Protein AF-0000000082405841 (afdb_homodimer)

Secondary structure (DSSP, 8-state):
-EEEEE-TTGGGGGTT-SHHHHHHHHHHHHHT-SEEEE---S-EEHHHHHHHHHHH---S-TT-----HHHHHHHHHTT-SSSEEEEEEEEGGGS-HHHHHHHHHHHHHHTTS-EEEEEE--S-HHHHHHHT--STTHHHHHHHHHHHHHHHHH-SSEEEE-SS-EEEEEE--SPPSSSS--EEE---S-HHHHHHHHHH-SEEEEPGGGGGGHHHHHHHHHHHHHHTTS-GGG-EEEEEEPPPB-TTS-B-HHHHHHHHHHHHHTT-SEEEE-GGGS---GGGHHHHHHHHHHTTT-/-EEEEE-TTGGGGGTT-SHHHHHHHHHHHHHT-SEEEE---S-EEHHHHHHHHHHH---S-TT-----HHHHHHHHHTT-SSSEEEEEEEEGGGS-HHHHHHHHHHHHHHTTS-EEEEEE--S-HHHHHHHT--STTHHHHHHHHHHHHHHHHH-SSEEEE-SS-EEEEEE--SPPSSSS--EEE---S-HHHHHHHHHH-SEEEEPGGGGGGHHHHHHHHHHHHHHTTS-GGG-EEEEEEPPPB-TTS-B-HHHHHHHHHHHHHTT-SEEEE-GGGS---GGGHHHHHHHHHHTTT-

Organism: Rhodococcus erythropolis (NCBI:txid1833)

Structure (mmCIF, N/CA/C/O backbone):
data_AF-0000000082405841-model_v1
#
loop_
_entity.id
_entity.type
_entity.pdbx_description
1 polymer 'TIGR03619 family F420-dependent LLM class oxidoreductase'
#
loop_
_atom_site.group_PDB
_atom_site.id
_atom_site.type_symbol
_atom_site.label_atom_id
_atom_site.label_alt_id
_atom_site.label_comp_id
_atom_site.label_asym_id
_atom_site.label_entity_id
_atom_site.label_seq_id
_atom_site.pdbx_PDB_ins_code
_atom_site.Cartn_x
_atom_site.Cartn_y
_atom_site.Cartn_z
_atom_site.occupancy
_atom_site.B_iso_or_equiv
_atom_site.auth_seq_id
_atom_site.auth_comp_id
_atom_site.auth_asym_id
_atom_site.auth_atom_id
_atom_site.pdbx_PDB_model_num
ATOM 1 N N . MET A 1 1 ? 9.289 29.172 0.896 1 90.62 1 MET A N 1
ATOM 2 C CA . MET A 1 1 ? 8.008 28.609 1.312 1 90.62 1 MET A CA 1
ATOM 3 C C . MET A 1 1 ? 7.602 27.453 0.408 1 90.62 1 MET A C 1
ATOM 5 O O . MET A 1 1 ? 7.754 27.531 -0.813 1 90.62 1 MET A O 1
ATOM 9 N N . GLU A 1 2 ? 7.168 26.297 1.019 1 97.75 2 GLU A N 1
ATOM 10 C CA . GLU A 1 2 ? 6.625 25.172 0.256 1 97.75 2 GLU A CA 1
ATOM 11 C C . GLU A 1 2 ? 5.102 25.203 0.243 1 97.75 2 GLU A C 1
ATOM 13 O O . GLU A 1 2 ? 4.473 25.594 1.229 1 97.75 2 GLU A O 1
ATOM 18 N N . ILE A 1 3 ? 4.547 24.844 -0.851 1 98.62 3 ILE A N 1
ATOM 19 C CA . ILE A 1 3 ? 3.102 24.703 -0.997 1 98.62 3 ILE A CA 1
ATOM 20 C C . ILE A 1 3 ? 2.756 23.25 -1.345 1 98.62 3 ILE A C 1
ATOM 22 O O . ILE A 1 3 ? 3.367 22.656 -2.236 1 98.62 3 ILE A O 1
ATOM 26 N N . GLY A 1 4 ? 1.86 22.703 -0.593 1 98.62 4 GLY A N 1
ATOM 27 C CA . GLY A 1 4 ? 1.39 21.344 -0.847 1 98.62 4 GLY A CA 1
ATOM 28 C C . GLY A 1 4 ? -0.085 21.281 -1.197 1 98.62 4 GLY A C 1
ATOM 29 O O . GLY A 1 4 ? -0.823 22.25 -0.972 1 98.62 4 GLY A O 1
ATOM 30 N N . VAL A 1 5 ? -0.501 20.188 -1.759 1 98.75 5 VAL A N 1
ATOM 31 C CA . VAL A 1 5 ? -1.908 19.922 -2.037 1 98.75 5 VAL A CA 1
ATOM 32 C C . VAL A 1 5 ? -2.316 18.594 -1.399 1 98.75 5 VAL A C 1
ATOM 34 O O . VAL A 1 5 ? -1.549 17.641 -1.412 1 98.75 5 VAL A O 1
ATOM 37 N N . ASN A 1 6 ? -3.396 18.578 -0.75 1 98.56 6 ASN A N 1
ATOM 38 C CA . ASN A 1 6 ? -4.051 17.375 -0.267 1 98.56 6 ASN A CA 1
ATOM 39 C C . ASN A 1 6 ? -5.137 16.906 -1.228 1 98.56 6 ASN A C 1
ATOM 41 O O . ASN A 1 6 ? -6.145 17.578 -1.415 1 98.56 6 ASN A O 1
ATOM 45 N N . VAL A 1 7 ? -5.012 15.719 -1.774 1 98.75 7 VAL A N 1
ATOM 46 C CA . VAL A 1 7 ? -5.887 15.258 -2.848 1 98.75 7 VAL A CA 1
ATOM 47 C C . VAL A 1 7 ? -7.09 14.531 -2.258 1 98.75 7 VAL A C 1
ATOM 49 O O . VAL A 1 7 ? -7.918 13.984 -2.994 1 98.75 7 VAL A O 1
ATOM 52 N N . LEU A 1 8 ? -7.188 14.477 -0.962 1 98 8 LEU A N 1
ATOM 53 C CA . LEU A 1 8 ? -8.32 13.852 -0.287 1 98 8 LEU A CA 1
ATOM 54 C C . LEU A 1 8 ? -9.641 14.453 -0.763 1 98 8 LEU A C 1
ATOM 56 O O . LEU A 1 8 ? -9.852 15.664 -0.646 1 98 8 LEU A O 1
ATOM 60 N N . GLY A 1 9 ? -10.516 13.602 -1.301 1 97.5 9 GLY A N 1
ATOM 61 C CA . GLY A 1 9 ? -11.852 14.008 -1.704 1 97.5 9 GLY A CA 1
ATOM 62 C C . GLY A 1 9 ? -11.906 14.562 -3.117 1 97.5 9 GLY A C 1
ATOM 63 O O . GLY A 1 9 ? -12.984 14.906 -3.613 1 97.5 9 GLY A O 1
ATOM 64 N N . LEU A 1 10 ? -10.805 14.617 -3.824 1 98.5 10 LEU A N 1
ATOM 65 C CA . LEU A 1 10 ? -10.734 15.273 -5.125 1 98.5 10 LEU A CA 1
ATOM 66 C C . LEU A 1 10 ? -11.531 14.5 -6.168 1 98.5 10 LEU A C 1
ATOM 68 O O . LEU A 1 10 ? -11.961 15.062 -7.176 1 98.5 10 LEU A O 1
ATOM 72 N N . GLU A 1 11 ? -11.758 13.133 -5.945 1 97.94 11 GLU A N 1
ATOM 73 C CA . GLU A 1 11 ? -12.492 12.297 -6.891 1 97.94 11 GLU A CA 1
ATOM 74 C C . GLU A 1 11 ? -13.922 12.805 -7.074 1 97.94 11 GLU A C 1
ATOM 76 O O . GLU A 1 11 ? -14.562 12.516 -8.086 1 97.94 11 GLU A O 1
ATOM 81 N N . ALA A 1 12 ? -14.414 13.555 -6.113 1 97.19 12 ALA A N 1
ATOM 82 C CA . ALA A 1 12 ? -15.758 14.109 -6.203 1 97.19 12 ALA A CA 1
ATOM 83 C C . ALA A 1 12 ? -15.898 15.023 -7.418 1 97.19 12 ALA A C 1
ATOM 85 O O . ALA A 1 12 ? -16.984 15.156 -7.977 1 97.19 12 ALA A O 1
ATOM 86 N N . LEU A 1 13 ? -14.789 15.648 -7.84 1 97.88 13 LEU A N 1
ATOM 87 C CA . LEU A 1 13 ? -14.805 16.531 -9 1 97.88 13 LEU A CA 1
ATOM 88 C C . LEU A 1 13 ? -14.797 15.727 -10.297 1 97.88 13 LEU A C 1
ATOM 90 O O . LEU A 1 13 ? -14.953 16.297 -11.383 1 97.88 13 LEU A O 1
ATOM 94 N N . PHE A 1 14 ? -14.586 14.414 -10.203 1 97.75 14 PHE A N 1
ATOM 95 C CA . PHE A 1 14 ? -14.484 13.531 -11.359 1 97.75 14 PHE A CA 1
ATOM 96 C C . PHE A 1 14 ? -15.531 12.43 -11.289 1 97.75 14 PHE A C 1
ATOM 98 O O . PHE A 1 14 ? -15.234 11.266 -11.57 1 97.75 14 PHE A O 1
ATOM 105 N N . ASP A 1 15 ? -16.781 12.727 -10.844 1 96.19 15 ASP A N 1
ATOM 106 C CA . ASP A 1 15 ? -17.906 11.805 -10.758 1 96.19 15 ASP A CA 1
ATOM 107 C C . ASP A 1 15 ? -17.562 10.602 -9.883 1 96.19 15 ASP A C 1
ATOM 109 O O . ASP A 1 15 ? -17.953 9.477 -10.188 1 96.19 15 ASP A O 1
ATOM 113 N N . GLY A 1 16 ? -16.672 10.82 -8.953 1 96.75 16 GLY A N 1
ATOM 114 C CA . GLY A 1 16 ? -16.344 9.797 -7.977 1 96.75 16 GLY A CA 1
ATOM 115 C C . GLY A 1 16 ? -15.234 8.867 -8.43 1 96.75 16 GLY A C 1
ATOM 116 O O . GLY A 1 16 ? -14.867 7.93 -7.715 1 96.75 16 GLY A O 1
ATOM 117 N N . LYS A 1 17 ? -14.648 9.086 -9.578 1 96.56 17 LYS A N 1
ATOM 118 C CA . LYS A 1 17 ? -13.586 8.242 -10.094 1 96.56 17 LYS A CA 1
ATOM 119 C C . LYS A 1 17 ? -12.219 8.695 -9.586 1 96.56 17 LYS A C 1
ATOM 121 O O . LYS A 1 17 ? -11.883 9.883 -9.672 1 96.56 17 LYS A O 1
ATOM 126 N N . VAL A 1 18 ? -11.398 7.742 -9.102 1 98.06 18 VAL A N 1
ATOM 127 C CA . VAL A 1 18 ? -10.133 8.109 -8.477 1 98.06 18 VAL A CA 1
ATOM 128 C C . VAL A 1 18 ? -9.039 8.219 -9.539 1 98.06 18 VAL A C 1
ATOM 130 O O . VAL A 1 18 ? -8.078 8.969 -9.367 1 98.06 18 VAL A O 1
ATOM 133 N N . ARG A 1 19 ? -9.164 7.512 -10.633 1 95.94 19 ARG A N 1
ATOM 134 C CA . ARG A 1 19 ? -8.094 7.422 -11.617 1 95.94 19 ARG A CA 1
ATOM 135 C C . ARG A 1 19 ? -7.75 8.797 -12.18 1 95.94 19 ARG A C 1
ATOM 137 O O . ARG A 1 19 ? -6.574 9.148 -12.289 1 95.94 19 ARG A O 1
ATOM 144 N N . PRO A 1 20 ? -8.773 9.734 -12.445 1 97.69 20 PRO A N 1
ATOM 145 C CA . PRO A 1 20 ? -8.453 11.07 -12.953 1 97.69 20 PRO A CA 1
ATOM 146 C C . PRO A 1 20 ? -7.676 11.914 -11.945 1 97.69 20 PRO A C 1
ATOM 148 O O . PRO A 1 20 ? -7.074 12.93 -12.32 1 97.69 20 PRO A O 1
ATOM 151 N N . VAL A 1 21 ? -7.699 11.57 -10.695 1 98.81 21 VAL A N 1
ATOM 152 C CA . VAL A 1 21 ? -6.938 12.281 -9.68 1 98.81 21 VAL A CA 1
ATOM 153 C C . VAL A 1 21 ? -5.445 12.172 -9.984 1 98.81 21 VAL A C 1
ATOM 155 O O . VAL A 1 21 ? -4.668 13.07 -9.641 1 98.81 21 VAL A O 1
ATOM 158 N N . LEU A 1 22 ? -5.043 11.078 -10.656 1 98.88 22 LEU A N 1
ATOM 159 C CA . LEU A 1 22 ? -3.645 10.914 -11.031 1 98.88 22 LEU A CA 1
ATOM 160 C C . LEU A 1 22 ? -3.23 11.961 -12.062 1 98.88 22 LEU A C 1
ATOM 162 O O . LEU A 1 22 ? -2.096 12.445 -12.039 1 98.88 22 LEU A O 1
ATOM 166 N N . ASP A 1 23 ? -4.125 12.305 -12.969 1 98.56 23 ASP A N 1
ATOM 167 C CA . ASP A 1 23 ? -3.848 13.375 -13.93 1 98.56 23 ASP A CA 1
ATOM 168 C C . ASP A 1 23 ? -3.66 14.711 -13.219 1 98.56 23 ASP A C 1
ATOM 170 O O . ASP A 1 23 ? -2.762 15.484 -13.57 1 98.56 23 ASP A O 1
ATOM 174 N N . PHE A 1 24 ? -4.531 14.945 -12.266 1 98.81 24 PHE A N 1
ATOM 175 C CA . PHE A 1 24 ? -4.375 16.141 -11.445 1 98.81 24 PHE A CA 1
ATOM 176 C C . PHE A 1 24 ? -3.014 16.156 -10.766 1 98.81 24 PHE A C 1
ATOM 178 O O . PHE A 1 24 ? -2.338 17.188 -10.734 1 98.81 24 PHE A O 1
ATOM 185 N N . ALA A 1 25 ? -2.613 15.023 -10.156 1 98.94 25 ALA A N 1
ATOM 186 C CA . ALA A 1 25 ? -1.343 14.922 -9.445 1 98.94 25 ALA A CA 1
ATOM 187 C C . ALA A 1 25 ? -0.168 15.211 -10.383 1 98.94 25 ALA A C 1
ATOM 189 O O . ALA A 1 25 ? 0.778 15.906 -10 1 98.94 25 ALA A O 1
ATOM 190 N N . ALA A 1 26 ? -0.227 14.656 -11.562 1 98.88 26 ALA A N 1
ATOM 191 C CA . ALA A 1 26 ? 0.804 14.938 -12.562 1 98.88 26 ALA A CA 1
ATOM 192 C C . ALA A 1 26 ? 0.874 16.438 -12.875 1 98.88 26 ALA A C 1
ATOM 194 O O . ALA A 1 26 ? 1.964 17 -12.984 1 98.88 26 ALA A O 1
ATOM 195 N N . GLY A 1 27 ? -0.303 17.016 -13.055 1 98.75 27 GLY A N 1
ATOM 196 C CA . GLY A 1 27 ? -0.367 18.453 -13.273 1 98.75 27 GLY A CA 1
ATOM 197 C C . GLY A 1 27 ? 0.207 19.25 -12.133 1 98.75 27 GLY A C 1
ATOM 198 O O . GLY A 1 27 ? 0.936 20.234 -12.352 1 98.75 27 GLY A O 1
ATOM 199 N N . ALA A 1 28 ? -0.157 18.906 -10.922 1 98.94 28 ALA A N 1
ATOM 200 C CA . ALA A 1 28 ? 0.358 19.578 -9.734 1 98.94 28 ALA A CA 1
ATOM 201 C C . ALA A 1 28 ? 1.881 19.5 -9.68 1 98.94 28 ALA A C 1
ATOM 203 O O . ALA A 1 28 ? 2.545 20.5 -9.375 1 98.94 28 ALA A O 1
ATOM 204 N N . ASP A 1 29 ? 2.383 18.328 -9.969 1 98.88 29 ASP A N 1
ATOM 205 C CA . ASP A 1 29 ? 3.826 18.109 -10.016 1 98.88 29 ASP A CA 1
ATOM 206 C C . ASP A 1 29 ? 4.492 19.047 -11.023 1 98.88 29 ASP A C 1
ATOM 208 O O . ASP A 1 29 ? 5.465 19.719 -10.703 1 98.88 29 ASP A O 1
ATOM 212 N N . SER A 1 30 ? 3.949 19.109 -12.211 1 98.44 30 SER A N 1
ATOM 213 C CA . SER A 1 30 ? 4.488 19.938 -13.289 1 98.44 30 SER A CA 1
ATOM 214 C C . SER A 1 30 ? 4.387 21.422 -12.953 1 98.44 30 SER A C 1
ATOM 216 O O . SER A 1 30 ? 5.242 22.203 -13.352 1 98.44 30 SER A O 1
ATOM 218 N N . ALA A 1 31 ? 3.344 21.797 -12.195 1 98.25 31 ALA A N 1
ATOM 219 C CA . ALA A 1 31 ? 3.09 23.203 -11.852 1 98.25 31 ALA A CA 1
ATOM 220 C C . ALA A 1 31 ? 4.039 23.672 -10.758 1 98.25 31 ALA A C 1
ATOM 222 O O . ALA A 1 31 ? 4.145 24.875 -10.5 1 98.25 31 ALA A O 1
ATOM 223 N N . GLY A 1 32 ? 4.664 22.75 -10.07 1 98.31 32 GLY A N 1
ATOM 224 C CA . GLY A 1 32 ? 5.652 23.141 -9.086 1 98.31 32 GLY A CA 1
ATOM 225 C C . GLY A 1 32 ? 5.168 22.969 -7.656 1 98.31 32 GLY A C 1
ATOM 226 O O . GLY A 1 32 ? 5.742 23.547 -6.727 1 98.31 32 GLY A O 1
ATOM 227 N N . ILE A 1 33 ? 4.121 22.25 -7.48 1 98.81 33 ILE A N 1
ATOM 228 C CA . ILE A 1 33 ? 3.686 21.906 -6.133 1 98.81 33 ILE A CA 1
ATOM 229 C C . ILE A 1 33 ? 4.781 21.109 -5.434 1 98.81 33 ILE A C 1
ATOM 231 O O . ILE A 1 33 ? 5.414 20.234 -6.039 1 98.81 33 ILE A O 1
ATOM 235 N N . ASP A 1 34 ? 4.973 21.359 -4.148 1 98.81 34 ASP A N 1
ATOM 236 C CA . ASP A 1 34 ? 6.117 20.812 -3.434 1 98.81 34 ASP A CA 1
ATOM 237 C C . ASP A 1 34 ? 5.758 19.5 -2.744 1 98.81 34 ASP A C 1
ATOM 239 O O . ASP A 1 34 ? 6.625 18.656 -2.52 1 98.81 34 ASP A O 1
ATOM 243 N N . LEU A 1 35 ? 4.492 19.328 -2.381 1 98.88 35 LEU A N 1
ATOM 244 C CA . LEU A 1 35 ? 4.023 18.172 -1.614 1 98.88 35 LEU A CA 1
ATOM 245 C C . LEU A 1 35 ? 2.623 17.766 -2.055 1 98.88 35 LEU A C 1
ATOM 247 O O . LEU A 1 35 ? 1.732 18.609 -2.176 1 98.88 35 LEU A O 1
ATOM 251 N N . ILE A 1 36 ? 2.438 16.531 -2.371 1 98.94 36 ILE A N 1
ATOM 252 C CA . ILE A 1 36 ? 1.127 15.93 -2.596 1 98.94 36 ILE A CA 1
ATOM 253 C C . ILE A 1 36 ? 0.815 14.938 -1.477 1 98.94 36 ILE A C 1
ATOM 255 O O . ILE A 1 36 ? 1.605 14.031 -1.206 1 98.94 36 ILE A O 1
ATOM 259 N N . CYS A 1 37 ? -0.257 15.172 -0.806 1 98.81 37 CYS A N 1
ATOM 260 C CA . CYS A 1 37 ? -0.561 14.32 0.336 1 98.81 37 CYS A CA 1
ATOM 261 C C . CYS A 1 37 ? -2.029 13.906 0.333 1 98.81 37 CYS A C 1
ATOM 263 O O . CYS A 1 37 ? -2.783 14.289 -0.562 1 98.81 37 CYS A O 1
ATOM 265 N N . THR A 1 38 ? -2.391 13 1.169 1 98.69 38 THR A N 1
ATOM 266 C CA . THR A 1 38 ? 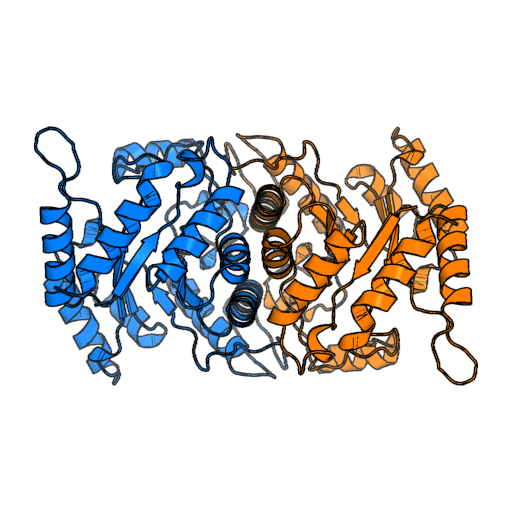-3.754 12.539 1.417 1 98.69 38 THR A CA 1
ATOM 267 C C . THR A 1 38 ? -3.938 12.164 2.885 1 98.69 38 THR A C 1
ATOM 269 O O . THR A 1 38 ? -3.105 12.508 3.729 1 98.69 38 THR A O 1
ATOM 272 N N . GLY A 1 39 ? -5.137 11.648 3.268 1 97.88 39 GLY A N 1
ATOM 273 C CA . GLY A 1 39 ? -5.453 11.25 4.629 1 97.88 39 GLY A CA 1
ATOM 274 C C . GLY A 1 39 ? -5.754 9.766 4.762 1 97.88 39 GLY A C 1
ATOM 275 O O . GLY A 1 39 ? -5.668 9.023 3.781 1 97.88 39 GLY A O 1
ATOM 276 N N . ASP A 1 40 ? -6.113 9.406 6.043 1 98.44 40 ASP A N 1
ATOM 277 C CA . ASP A 1 40 ? -6.223 7.969 6.293 1 98.44 40 ASP A CA 1
ATOM 278 C C . ASP A 1 40 ? -7.418 7.656 7.191 1 98.44 40 ASP A C 1
ATOM 280 O O . ASP A 1 40 ? -7.648 8.344 8.188 1 98.44 40 ASP A O 1
ATOM 284 N N . HIS A 1 41 ? -8.164 6.73 6.816 1 98.62 41 HIS A N 1
ATOM 285 C CA . HIS A 1 41 ? -9.086 5.945 7.629 1 98.62 41 HIS A CA 1
ATOM 286 C C . HIS A 1 41 ? -9.336 4.574 7.008 1 98.62 41 HIS A C 1
ATOM 288 O O . HIS A 1 41 ? -9.477 4.457 5.789 1 98.62 41 HIS A O 1
ATOM 294 N N . LEU A 1 42 ? -9.414 3.566 7.875 1 98.62 42 LEU A N 1
ATOM 295 C CA . LEU A 1 42 ? -9.773 2.234 7.402 1 98.62 42 LEU A CA 1
ATOM 296 C C . LEU A 1 42 ? -11.289 2.113 7.223 1 98.62 42 LEU A C 1
ATOM 298 O O . LEU A 1 42 ? -11.758 1.322 6.402 1 98.62 42 LEU A O 1
ATOM 302 N N . GLY A 1 43 ? -11.977 2.814 7.977 1 98.56 43 GLY A N 1
ATOM 303 C CA . GLY A 1 43 ? -13.43 2.834 7.977 1 98.56 43 GLY A CA 1
ATOM 304 C C . GLY A 1 43 ? -14.023 3.52 9.195 1 98.56 43 GLY A C 1
ATOM 305 O O . GLY A 1 43 ? -13.289 3.99 10.062 1 98.56 43 GLY A O 1
ATOM 306 N N . PHE A 1 44 ? -15.383 3.568 9.195 1 98.69 44 PHE A N 1
ATOM 307 C CA . PHE A 1 44 ? -16.078 4.277 10.266 1 98.69 44 PHE A CA 1
ATOM 308 C C . PHE A 1 44 ? -17.203 3.424 10.844 1 98.69 44 PHE A C 1
ATOM 310 O O . PHE A 1 44 ? -18 2.857 10.094 1 98.69 44 PHE A O 1
ATOM 317 N N . ASN A 1 45 ? -17.156 3.303 12.133 1 98.69 45 ASN A N 1
ATOM 318 C CA . ASN A 1 45 ? -18.391 2.928 12.812 1 98.69 45 ASN A CA 1
ATOM 319 C C . ASN A 1 45 ? -19.422 4.043 12.742 1 98.69 45 ASN A C 1
ATOM 321 O O . ASN A 1 45 ? -19.125 5.195 13.062 1 98.69 45 ASN A O 1
ATOM 325 N N . ALA A 1 46 ? -20.609 3.73 12.406 1 98.62 46 ALA A N 1
ATOM 326 C CA . ALA A 1 46 ? -21.625 4.758 12.141 1 98.62 46 ALA A CA 1
ATOM 327 C C . ALA A 1 46 ? -21.891 5.594 13.391 1 98.62 46 ALA A C 1
ATOM 329 O O . ALA A 1 46 ? -22.047 6.816 13.305 1 98.62 46 ALA A O 1
ATOM 330 N N . ASP A 1 47 ? -22.016 4.949 14.516 1 98.38 47 ASP A N 1
ATOM 331 C CA . ASP A 1 47 ? -22.297 5.668 15.75 1 98.38 47 ASP A CA 1
ATOM 332 C C . ASP A 1 47 ? -21.141 6.574 16.141 1 98.38 47 ASP A C 1
ATOM 334 O O . ASP A 1 47 ? -21.344 7.719 16.547 1 98.38 47 ASP A O 1
ATOM 338 N N . ALA A 1 48 ? -19.969 6.039 16.031 1 97.94 48 ALA A N 1
ATOM 339 C CA . ALA A 1 48 ? -18.781 6.836 16.328 1 97.94 48 ALA A CA 1
ATOM 340 C C . ALA A 1 48 ? -18.688 8.039 15.398 1 97.94 48 ALA A C 1
ATOM 342 O O . ALA A 1 48 ? -18.328 9.141 15.828 1 97.94 48 ALA A O 1
ATOM 343 N N . HIS A 1 49 ? -18.938 7.82 14.148 1 98.38 49 HIS A N 1
ATOM 344 C CA . HIS A 1 49 ? -18.938 8.898 13.172 1 98.38 49 HIS A CA 1
ATOM 345 C C . HIS A 1 49 ? -19.938 9.984 13.539 1 98.38 49 HIS A C 1
ATOM 347 O O . HIS A 1 49 ? -19.594 11.172 13.539 1 98.38 49 HIS A O 1
ATOM 353 N N . ALA A 1 50 ? -21.125 9.594 13.875 1 98.25 50 ALA A N 1
ATOM 354 C CA . ALA A 1 50 ? -22.172 10.539 14.25 1 98.25 50 ALA A CA 1
ATOM 355 C C . ALA A 1 50 ? -21.75 11.375 15.453 1 98.25 50 ALA A C 1
ATOM 357 O O . ALA A 1 50 ? -21.969 12.594 15.477 1 98.25 50 ALA A O 1
ATOM 358 N N . GLN A 1 51 ? -21.203 10.742 16.391 1 97.81 51 GLN A N 1
ATOM 359 C CA . GLN A 1 51 ? -20.719 11.438 17.578 1 97.81 51 GLN A CA 1
ATOM 360 C C . GLN A 1 51 ? -19.609 12.43 17.219 1 97.81 51 GLN A C 1
ATOM 362 O O . GLN A 1 51 ? -19.594 13.547 17.734 1 97.81 51 GLN A O 1
ATOM 367 N N . ARG A 1 52 ? -18.672 12.016 16.359 1 96.56 52 ARG A N 1
ATOM 368 C CA . ARG A 1 52 ? -17.562 12.867 15.945 1 96.56 52 ARG A CA 1
ATOM 369 C C . ARG A 1 52 ? -18.078 14.102 15.211 1 96.56 52 ARG A C 1
ATOM 371 O O . ARG A 1 52 ? -17.5 15.188 15.352 1 96.56 52 ARG A O 1
ATOM 378 N N . VAL A 1 53 ? -19.062 13.945 14.375 1 96.44 53 VAL A N 1
ATOM 379 C CA . VAL A 1 53 ? -19.672 15.055 13.648 1 96.44 53 VAL A CA 1
ATOM 380 C C . VAL A 1 53 ? -20.234 16.062 14.641 1 96.44 53 VAL A C 1
ATOM 382 O O . VAL A 1 53 ? -19.969 17.266 14.539 1 96.44 53 VAL A O 1
ATOM 385 N N . VAL A 1 54 ? -20.906 15.602 15.602 1 96.44 54 VAL A N 1
ATOM 386 C CA . VAL A 1 54 ? -21.594 16.469 16.562 1 96.44 54 VAL A CA 1
ATOM 387 C C . VAL A 1 54 ? -20.578 17.141 17.469 1 96.44 54 VAL A C 1
ATOM 389 O O . VAL A 1 54 ? -20.656 18.359 17.703 1 96.44 54 VAL A O 1
ATOM 392 N N . GLU A 1 55 ? -19.609 16.406 17.938 1 94.5 55 GLU A N 1
ATOM 393 C CA . GLU A 1 55 ? -18.719 16.891 18.984 1 94.5 55 GLU A CA 1
ATOM 394 C C . GLU A 1 55 ? -17.547 17.688 18.406 1 94.5 55 GLU A C 1
ATOM 396 O O . GLU A 1 55 ? -17.031 18.594 19.047 1 94.5 55 GLU A O 1
ATOM 401 N N . HIS A 1 56 ? -17.125 17.375 17.172 1 91.62 56 HIS A N 1
ATOM 402 C CA . HIS A 1 56 ? -15.883 17.938 16.688 1 91.62 56 HIS A CA 1
ATOM 403 C C . HIS A 1 56 ? -16.062 18.547 15.297 1 91.62 56 HIS A C 1
ATOM 405 O O . HIS A 1 56 ? -15.086 18.906 14.633 1 91.62 56 HIS A O 1
ATOM 411 N N . ASN A 1 57 ? -17.281 18.609 14.812 1 92 57 ASN A N 1
ATOM 412 C CA . ASN A 1 57 ? -17.578 19.156 13.5 1 92 57 ASN A CA 1
ATOM 413 C C . ASN A 1 57 ? -16.797 18.453 12.398 1 92 57 ASN A C 1
ATOM 415 O O . ASN A 1 57 ? -16.172 19.109 11.555 1 92 57 ASN A O 1
ATOM 419 N N . PHE A 1 58 ? -16.797 17.125 12.594 1 93.94 58 PHE A N 1
ATOM 420 C CA . PHE A 1 58 ? -16.125 16.328 11.578 1 93.94 58 PHE A CA 1
ATOM 421 C C . PHE A 1 58 ? -16.75 16.562 10.203 1 93.94 58 PHE A C 1
ATOM 423 O O . PHE A 1 58 ? -17.969 16.453 10.039 1 93.94 58 PHE A O 1
ATOM 430 N N . LEU A 1 59 ? -15.961 16.828 9.141 1 90.12 59 LEU A N 1
ATOM 431 C CA . LEU A 1 59 ? -16.422 17.453 7.898 1 90.12 59 LEU A CA 1
ATOM 432 C C . LEU A 1 59 ? -16.797 16.391 6.863 1 90.12 59 LEU A C 1
ATOM 434 O O . LEU A 1 59 ? -17.5 16.672 5.902 1 90.12 59 LEU A O 1
ATOM 438 N N . PHE A 1 60 ? -16.391 15.133 7.023 1 95.62 60 PHE A N 1
ATOM 439 C CA . PHE A 1 60 ? -16.562 14.133 5.977 1 95.62 60 PHE A CA 1
ATOM 440 C C . PHE A 1 60 ? -17.797 13.281 6.242 1 95.62 60 PHE A C 1
ATOM 442 O O . PHE A 1 60 ? -18 12.797 7.359 1 95.62 60 PHE A O 1
ATOM 449 N N . PRO A 1 61 ? -18.641 13.164 5.238 1 97.38 61 PRO A N 1
ATOM 450 C CA . PRO A 1 61 ? -19.812 12.289 5.41 1 97.38 61 PRO A CA 1
ATOM 451 C C . PRO A 1 61 ? -19.422 10.828 5.582 1 97.38 61 PRO A C 1
ATOM 453 O O . PRO A 1 61 ? -18.297 10.438 5.246 1 97.38 61 PRO A O 1
ATOM 456 N N . LEU A 1 62 ? -20.344 10.055 6.09 1 98.12 62 LEU A N 1
ATOM 457 C CA . LEU A 1 62 ? -20.109 8.656 6.422 1 98.12 62 LEU A CA 1
ATOM 458 C C . LEU A 1 62 ? -19.719 7.859 5.184 1 98.12 62 LEU A C 1
ATOM 460 O O . LEU A 1 62 ? -18.922 6.922 5.266 1 98.12 62 LEU A O 1
ATOM 464 N N . ASP A 1 63 ? -20.25 8.25 4.008 1 97.25 63 ASP A N 1
ATOM 465 C CA . ASP A 1 63 ? -20.031 7.473 2.793 1 97.25 63 ASP A CA 1
ATOM 466 C C . ASP A 1 63 ? -18.859 8.016 1.99 1 97.25 63 ASP A C 1
ATOM 468 O O . ASP A 1 63 ? -18.641 7.629 0.837 1 97.25 63 ASP A O 1
ATOM 472 N N . HIS A 1 64 ? -18.062 8.953 2.557 1 97.69 64 HIS A N 1
ATOM 473 C CA . HIS A 1 64 ? -16.859 9.453 1.905 1 97.69 64 HIS A CA 1
ATOM 474 C C . HIS A 1 64 ? -15.867 8.328 1.653 1 97.69 64 HIS A C 1
ATOM 476 O O . HIS A 1 64 ? -15.555 7.551 2.561 1 97.69 64 HIS A O 1
ATOM 482 N N . PRO A 1 65 ? -15.367 8.18 0.415 1 98.12 65 PRO A N 1
ATOM 483 C CA . PRO A 1 65 ? -14.336 7.172 0.164 1 98.12 65 PRO A CA 1
ATOM 484 C C . PRO A 1 65 ? -12.984 7.551 0.775 1 98.12 65 PRO A C 1
ATOM 486 O O . PRO A 1 65 ? -12.547 8.695 0.657 1 98.12 65 PRO A O 1
ATOM 489 N N . TRP A 1 66 ? -12.359 6.676 1.468 1 98.56 66 TRP A N 1
ATOM 490 C CA . TRP A 1 66 ? -11.016 6.797 2.016 1 98.56 66 TRP A CA 1
ATOM 491 C C . TRP A 1 66 ? -10.086 5.75 1.416 1 98.56 66 TRP A C 1
ATOM 493 O O . TRP A 1 66 ? -10.078 4.594 1.848 1 98.56 66 TRP A O 1
ATOM 503 N N . TYR A 1 67 ? -9.289 6.129 0.524 1 98.81 67 TYR A N 1
ATOM 504 C CA . TYR A 1 67 ? -8.344 5.207 -0.086 1 98.81 67 TYR A CA 1
ATOM 505 C C . TYR A 1 67 ? -7.145 4.977 0.826 1 98.81 67 TYR A C 1
ATOM 507 O O . TYR A 1 67 ? -6.684 5.898 1.504 1 98.81 67 TYR A O 1
ATOM 515 N N . GLU A 1 68 ? -6.699 3.688 0.884 1 98.94 68 GLU A N 1
ATOM 516 C CA . GLU A 1 68 ? -5.469 3.465 1.635 1 98.94 68 GLU A CA 1
ATOM 517 C C . GLU A 1 68 ? -4.332 4.336 1.104 1 98.94 68 GLU A C 1
ATOM 519 O O . GLU A 1 68 ? -4.012 4.289 -0.085 1 98.94 68 GLU A O 1
ATOM 524 N N . PRO A 1 69 ? -3.73 5.121 1.918 1 98.88 69 PRO A N 1
ATOM 525 C CA . PRO A 1 69 ? -2.922 6.246 1.442 1 98.88 69 PRO A CA 1
ATOM 526 C C . PRO A 1 69 ? -1.618 5.801 0.786 1 98.88 69 PRO A C 1
ATOM 528 O O . PRO A 1 69 ? -1.175 6.41 -0.192 1 98.88 69 PRO A O 1
ATOM 531 N N . ILE A 1 70 ? -0.961 4.773 1.299 1 98.94 70 ILE A N 1
ATOM 532 C CA . ILE A 1 70 ? 0.342 4.406 0.755 1 98.94 70 ILE A CA 1
ATOM 533 C C . ILE A 1 70 ? 0.167 3.793 -0.633 1 98.94 70 ILE A C 1
ATOM 535 O O . ILE A 1 70 ? 0.942 4.082 -1.548 1 98.94 70 ILE A O 1
ATOM 539 N N . SER A 1 71 ? -0.878 2.969 -0.799 1 98.88 71 SER A N 1
ATOM 540 C CA . SER A 1 71 ? -1.203 2.463 -2.129 1 98.88 71 SER A CA 1
ATOM 541 C C . SER A 1 71 ? -1.538 3.602 -3.088 1 98.88 71 SER A C 1
ATOM 543 O O . SER A 1 71 ? -1.027 3.646 -4.207 1 98.88 71 SER A O 1
ATOM 545 N N . PHE A 1 72 ? -2.352 4.527 -2.607 1 98.94 72 PHE A N 1
ATOM 546 C CA . PHE A 1 72 ? -2.771 5.668 -3.416 1 98.94 72 PHE A CA 1
ATOM 547 C C . PHE A 1 72 ? -1.571 6.52 -3.809 1 98.94 72 PHE A C 1
ATOM 549 O O . PHE A 1 72 ? -1.392 6.844 -4.984 1 98.94 72 PHE A O 1
ATOM 556 N N . LEU A 1 73 ? -0.71 6.812 -2.889 1 99 73 LEU A N 1
ATOM 557 C CA . LEU A 1 73 ? 0.478 7.621 -3.143 1 99 73 LEU A CA 1
ATOM 558 C C . LEU A 1 73 ? 1.465 6.875 -4.031 1 99 73 LEU A C 1
ATOM 560 O O . LEU A 1 73 ? 2.195 7.488 -4.812 1 99 73 LEU A O 1
ATOM 564 N N . SER A 1 74 ? 1.479 5.516 -3.941 1 98.94 74 SER A N 1
ATOM 565 C CA . SER A 1 74 ? 2.326 4.738 -4.84 1 98.94 74 SER A CA 1
ATOM 566 C C . SER A 1 74 ? 1.892 4.906 -6.293 1 98.94 74 SER A C 1
ATOM 568 O O . SER A 1 74 ? 2.73 4.996 -7.191 1 98.94 74 SER A O 1
ATOM 570 N N . SER A 1 75 ? 0.596 4.965 -6.551 1 98.94 75 SER A N 1
ATOM 571 C CA . SER A 1 75 ? 0.097 5.246 -7.895 1 98.94 75 SER A CA 1
ATOM 572 C C . SER A 1 75 ? 0.49 6.652 -8.344 1 98.94 75 SER A C 1
ATOM 574 O O . SER A 1 75 ? 0.866 6.855 -9.5 1 98.94 75 SER A O 1
ATOM 576 N N . ILE A 1 76 ? 0.433 7.617 -7.426 1 98.94 76 ILE A N 1
ATOM 577 C CA . ILE A 1 76 ? 0.801 8.992 -7.723 1 98.94 76 ILE A CA 1
ATOM 578 C C . ILE A 1 76 ? 2.297 9.078 -8.016 1 98.94 76 ILE A C 1
ATOM 580 O O . ILE A 1 76 ? 2.727 9.852 -8.883 1 98.94 76 ILE A O 1
ATOM 584 N N . ALA A 1 77 ? 3.107 8.266 -7.309 1 98.94 77 ALA A N 1
ATOM 585 C CA . ALA A 1 77 ? 4.551 8.219 -7.539 1 98.94 77 ALA A CA 1
ATOM 586 C C . ALA A 1 77 ? 4.859 7.883 -9 1 98.94 77 ALA A C 1
ATOM 588 O O . ALA A 1 77 ? 5.824 8.398 -9.57 1 98.94 77 ALA A O 1
ATOM 589 N N . ALA A 1 78 ? 4.027 7.074 -9.633 1 98.94 78 ALA A N 1
ATOM 590 C CA . ALA A 1 78 ? 4.258 6.605 -10.992 1 98.94 78 ALA A CA 1
ATOM 591 C C . ALA A 1 78 ? 4.117 7.746 -12 1 98.94 78 ALA A C 1
ATOM 593 O O . ALA A 1 78 ? 4.672 7.688 -13.094 1 98.94 78 ALA A O 1
ATOM 594 N N . VAL A 1 79 ? 3.365 8.852 -11.594 1 98.81 79 VAL A N 1
ATOM 595 C CA . VAL A 1 79 ? 3.041 9.875 -12.578 1 98.81 79 VAL A CA 1
ATOM 596 C C . VAL A 1 79 ? 3.635 11.211 -12.148 1 98.81 79 VAL A C 1
ATOM 598 O O . VAL A 1 79 ? 3.281 12.258 -12.695 1 98.81 79 VAL A O 1
ATOM 601 N N . THR A 1 80 ? 4.469 11.234 -11.133 1 98.88 80 THR A N 1
ATOM 602 C CA . THR A 1 80 ? 5.121 12.453 -10.656 1 98.88 80 THR A CA 1
ATOM 603 C C . THR A 1 80 ? 6.633 12.258 -10.594 1 98.88 80 THR A C 1
ATOM 605 O O . THR A 1 80 ? 7.121 11.125 -10.547 1 98.88 80 THR A O 1
ATOM 608 N N . GLU A 1 81 ? 7.395 13.383 -10.492 1 98.56 81 GLU A N 1
ATOM 609 C CA . GLU A 1 81 ? 8.852 13.289 -10.523 1 98.56 81 GLU A CA 1
ATOM 610 C C . GLU A 1 81 ? 9.492 14.203 -9.484 1 98.56 81 GLU A C 1
ATOM 612 O O . GLU A 1 81 ? 10.664 14.047 -9.148 1 98.56 81 GLU A O 1
ATOM 617 N N . ARG A 1 82 ? 8.727 15.164 -8.945 1 98.69 82 ARG A N 1
ATOM 618 C CA . ARG A 1 82 ? 9.383 16.203 -8.172 1 98.69 82 ARG A CA 1
ATOM 619 C C . ARG A 1 82 ? 8.758 16.344 -6.793 1 98.69 82 ARG A C 1
ATOM 621 O O . ARG A 1 82 ? 9.461 16.359 -5.781 1 98.69 82 ARG A O 1
ATOM 628 N N . ALA A 1 83 ? 7.426 16.438 -6.766 1 98.94 83 ALA A N 1
ATOM 629 C CA . ALA A 1 83 ? 6.73 16.703 -5.508 1 98.94 83 ALA A CA 1
ATOM 630 C C . ALA A 1 83 ? 7 15.594 -4.496 1 98.94 83 ALA A C 1
ATOM 632 O O . ALA A 1 83 ? 7.039 14.414 -4.852 1 98.94 83 ALA A O 1
ATOM 633 N N . ARG A 1 84 ? 7.223 15.93 -3.297 1 98.88 84 ARG A N 1
ATOM 634 C CA . ARG A 1 84 ? 7.211 14.93 -2.23 1 98.88 84 ARG A CA 1
ATOM 635 C C . ARG A 1 84 ? 5.824 14.32 -2.07 1 98.88 84 ARG A C 1
ATOM 637 O O . ARG A 1 84 ? 4.824 14.93 -2.457 1 98.88 84 ARG A O 1
ATOM 644 N N . LEU A 1 85 ? 5.809 13.148 -1.582 1 98.94 85 LEU A N 1
ATOM 645 C CA . LEU A 1 85 ? 4.578 12.398 -1.371 1 98.94 85 LEU A CA 1
ATOM 646 C C . LEU A 1 85 ? 4.406 12.031 0.099 1 98.94 85 LEU A C 1
ATOM 648 O O . LEU A 1 85 ? 5.316 11.461 0.708 1 98.94 85 LEU A O 1
ATOM 652 N N . GLY A 1 86 ? 3.27 12.352 0.686 1 98.44 86 GLY A N 1
ATOM 653 C CA . GLY A 1 86 ? 3.139 12.062 2.105 1 98.44 86 GLY A CA 1
ATOM 654 C C . GLY A 1 86 ? 1.698 11.875 2.545 1 98.44 86 GLY A C 1
ATOM 655 O O . GLY A 1 86 ? 0.792 11.812 1.71 1 98.44 86 GLY A O 1
ATOM 656 N N . VAL A 1 87 ? 1.522 11.531 3.832 1 98.5 87 VAL A N 1
ATOM 657 C CA . VAL A 1 87 ? 0.212 11.359 4.449 1 98.5 87 VAL A CA 1
ATOM 658 C C . VAL A 1 87 ? 0.05 12.344 5.605 1 98.5 87 VAL A C 1
ATOM 660 O O . VAL A 1 87 ? 0.981 12.547 6.387 1 98.5 87 VAL A O 1
ATOM 663 N N . SER A 1 88 ? -1.056 13.023 5.719 1 96.06 88 SER A N 1
ATOM 664 C CA . SER A 1 88 ? -1.328 13.945 6.812 1 96.06 88 SER A CA 1
ATOM 665 C C . SER A 1 88 ? -2.732 13.742 7.375 1 96.06 88 SER A C 1
ATOM 667 O O . SER A 1 88 ? -3.682 14.391 6.93 1 96.06 88 SER A O 1
ATOM 669 N N . VAL A 1 89 ? -2.871 12.742 8.266 1 97.56 89 VAL A N 1
ATOM 670 C CA . VAL A 1 89 ? -1.862 11.852 8.828 1 97.56 89 VAL A CA 1
ATOM 671 C C . VAL A 1 89 ? -2.248 10.398 8.555 1 97.56 89 VAL A C 1
ATOM 673 O O . VAL A 1 89 ? -3.4 10.109 8.227 1 97.56 89 VAL A O 1
ATOM 676 N N . LEU A 1 90 ? -1.263 9.547 8.609 1 98.75 90 LEU A N 1
ATOM 677 C CA . LEU A 1 90 ? -1.433 8.094 8.609 1 98.75 90 LEU A CA 1
ATOM 678 C C . LEU A 1 90 ? -1.663 7.574 10.023 1 98.75 90 LEU A C 1
ATOM 680 O O . LEU A 1 90 ? -0.893 7.879 10.938 1 98.75 90 LEU A O 1
ATOM 684 N N . ILE A 1 91 ? -2.729 6.812 10.234 1 98.69 91 ILE A N 1
ATOM 685 C CA . ILE A 1 91 ? -2.924 6.164 11.531 1 98.69 91 ILE A CA 1
ATOM 686 C C . ILE A 1 91 ? -1.968 4.98 11.664 1 98.69 91 ILE A C 1
ATOM 688 O O . ILE A 1 91 ? -2.344 3.836 11.398 1 98.69 91 ILE A O 1
ATOM 692 N N . ALA A 1 92 ? -0.854 5.234 12.102 1 98.44 92 ALA A N 1
ATOM 693 C CA . ALA A 1 92 ? 0.275 4.312 12 1 98.44 92 ALA A CA 1
ATOM 694 C C . ALA A 1 92 ? 0.093 3.119 12.93 1 98.44 92 ALA A C 1
ATOM 696 O O . ALA A 1 92 ? 0.471 1.994 12.594 1 98.44 92 ALA A O 1
ATOM 697 N N . THR A 1 93 ? -0.596 3.334 14.062 1 98 93 THR A N 1
ATOM 698 C CA . THR A 1 93 ? -0.579 2.342 15.133 1 98 93 THR A CA 1
ATOM 699 C C . THR A 1 93 ? -1.65 1.28 14.906 1 98 93 THR A C 1
ATOM 701 O O . THR A 1 93 ? -1.764 0.328 15.68 1 98 93 THR A O 1
ATOM 704 N N . VAL A 1 94 ? -2.402 1.386 13.844 1 98.5 94 VAL A N 1
ATOM 705 C CA . VAL A 1 94 ? -3.307 0.295 13.5 1 98.5 94 VAL A CA 1
ATOM 706 C C . VAL A 1 94 ? -2.631 -0.645 12.508 1 98.5 94 VAL A C 1
ATOM 708 O O . VAL A 1 94 ? -3.254 -1.585 12.008 1 98.5 94 VAL A O 1
ATOM 711 N N . ARG A 1 95 ? -1.37 -0.426 12.195 1 98.38 95 ARG A N 1
ATOM 712 C CA . ARG A 1 95 ? -0.546 -1.235 11.297 1 98.38 95 ARG A CA 1
ATOM 713 C C . ARG A 1 95 ? 0.584 -1.915 12.062 1 98.38 95 ARG A C 1
ATOM 715 O O . ARG A 1 95 ? 1.194 -1.311 12.945 1 98.38 95 ARG A O 1
ATOM 722 N N . PRO A 1 96 ? 0.922 -3.193 11.688 1 98.62 96 PRO A N 1
ATOM 723 C CA . PRO A 1 96 ? 2.184 -3.732 12.203 1 98.62 96 PRO A CA 1
ATOM 724 C C . PRO A 1 96 ? 3.396 -2.914 11.766 1 98.62 96 PRO A C 1
ATOM 726 O O . PRO A 1 96 ? 3.531 -2.582 10.586 1 98.62 96 PRO A O 1
ATOM 729 N N . ALA A 1 97 ? 4.27 -2.639 12.695 1 98.5 97 ALA A N 1
ATOM 730 C CA . ALA A 1 97 ? 5.398 -1.749 12.43 1 98.5 97 ALA A CA 1
ATOM 731 C C . ALA A 1 97 ? 6.262 -2.277 11.289 1 98.5 97 ALA A C 1
ATOM 733 O O . ALA A 1 97 ? 6.691 -1.512 10.422 1 98.5 97 ALA A O 1
ATOM 734 N N . ALA A 1 98 ? 6.48 -3.594 11.234 1 98.81 98 ALA A N 1
ATOM 735 C CA . ALA A 1 98 ? 7.328 -4.188 10.203 1 98.81 98 ALA A CA 1
ATOM 736 C C . ALA A 1 98 ? 6.688 -4.047 8.82 1 98.81 98 ALA A C 1
ATOM 738 O O . ALA A 1 98 ? 7.375 -3.771 7.836 1 98.81 98 ALA A O 1
ATOM 739 N N . LEU A 1 99 ? 5.371 -4.23 8.75 1 98.94 99 LEU A N 1
ATOM 740 C CA . LEU A 1 99 ? 4.648 -4.031 7.496 1 98.94 99 LEU A CA 1
ATOM 741 C C . LEU A 1 99 ? 4.703 -2.57 7.062 1 98.94 99 LEU A C 1
ATOM 743 O O . LEU A 1 99 ? 4.977 -2.271 5.898 1 98.94 99 LEU A O 1
ATOM 747 N N . LEU A 1 100 ? 4.484 -1.7 8.016 1 98.94 100 LEU A N 1
ATOM 748 C CA . LEU A 1 100 ? 4.516 -0.269 7.734 1 98.94 100 LEU A CA 1
ATOM 749 C C . LEU A 1 100 ? 5.879 0.148 7.191 1 98.94 100 LEU A C 1
ATOM 751 O O . LEU A 1 100 ? 5.961 0.878 6.203 1 98.94 100 LEU A O 1
ATOM 755 N N . ALA A 1 101 ? 6.906 -0.315 7.824 1 98.94 101 ALA A N 1
ATOM 756 C CA . ALA A 1 101 ? 8.266 -0.001 7.383 1 98.94 101 ALA A CA 1
ATOM 757 C C . ALA A 1 101 ? 8.484 -0.427 5.938 1 98.94 101 ALA A C 1
ATOM 759 O O . ALA A 1 101 ? 9.047 0.326 5.141 1 98.94 101 ALA A O 1
ATOM 760 N N . LYS A 1 102 ? 8.047 -1.604 5.578 1 98.94 102 LYS A N 1
ATOM 761 C CA . LYS A 1 102 ? 8.195 -2.135 4.227 1 98.94 102 LYS A CA 1
ATOM 762 C C . LYS A 1 102 ? 7.41 -1.305 3.217 1 98.94 102 LYS A C 1
ATOM 764 O O . LYS A 1 102 ? 7.914 -0.99 2.137 1 98.94 102 LYS A O 1
ATOM 769 N N . GLN A 1 103 ? 6.207 -0.965 3.555 1 98.94 103 GLN A N 1
ATOM 770 C CA . GLN A 1 103 ? 5.352 -0.179 2.67 1 98.94 103 GLN A CA 1
ATOM 771 C C . GLN A 1 103 ? 5.965 1.191 2.389 1 98.94 103 GLN A C 1
ATOM 773 O O . GLN A 1 103 ? 6.02 1.629 1.238 1 98.94 103 GLN A O 1
ATOM 778 N N . VAL A 1 104 ? 6.445 1.829 3.418 1 98.94 104 VAL A N 1
ATOM 779 C CA . VAL A 1 104 ? 7.008 3.17 3.287 1 98.94 104 VAL A CA 1
ATOM 780 C C . VAL A 1 104 ? 8.312 3.105 2.502 1 98.94 104 VAL A C 1
ATOM 782 O O . VAL A 1 104 ? 8.578 3.957 1.648 1 98.94 104 VAL A O 1
ATOM 785 N N . ALA A 1 105 ? 9.148 2.107 2.768 1 98.94 105 ALA A N 1
ATOM 786 C CA . ALA A 1 105 ? 10.383 1.933 2.002 1 98.94 105 ALA A CA 1
ATOM 787 C C . ALA A 1 105 ? 10.078 1.69 0.525 1 98.94 105 ALA A C 1
ATOM 789 O O . ALA A 1 105 ? 10.789 2.189 -0.349 1 98.94 105 ALA A O 1
ATOM 790 N N . THR A 1 106 ? 9.047 0.917 0.244 1 98.88 106 THR A N 1
ATOM 791 C CA . THR A 1 106 ? 8.625 0.661 -1.129 1 98.88 106 THR A CA 1
ATOM 792 C C . THR A 1 106 ? 8.188 1.955 -1.811 1 98.88 106 THR A C 1
ATOM 794 O O . THR A 1 106 ? 8.625 2.252 -2.926 1 98.88 106 THR A O 1
ATOM 797 N N . LEU A 1 107 ? 7.383 2.732 -1.123 1 98.94 107 LEU A N 1
ATOM 798 C CA . LEU A 1 107 ? 6.957 4.02 -1.663 1 98.94 107 LEU A CA 1
ATOM 799 C C . LEU A 1 107 ? 8.156 4.922 -1.927 1 98.94 107 LEU A C 1
ATOM 801 O O . LEU A 1 107 ? 8.203 5.617 -2.945 1 98.94 107 LEU A O 1
ATOM 805 N N . ASP A 1 108 ? 9.117 4.938 -1.009 1 98.94 108 ASP A N 1
ATOM 806 C CA . ASP A 1 108 ? 10.312 5.754 -1.175 1 98.94 108 ASP A CA 1
ATOM 807 C C . ASP A 1 108 ? 11.086 5.344 -2.426 1 98.94 108 ASP A C 1
ATOM 809 O O . ASP A 1 108 ? 11.562 6.195 -3.178 1 98.94 108 ASP A O 1
ATOM 813 N N . SER A 1 109 ? 11.18 4.055 -2.695 1 98.88 109 SER A N 1
ATOM 814 C CA . SER A 1 109 ? 11.852 3.557 -3.893 1 98.88 109 SER A CA 1
ATOM 815 C C . SER A 1 109 ? 11.078 3.941 -5.152 1 98.88 109 SER A C 1
ATOM 817 O O . SER A 1 109 ? 11.672 4.426 -6.121 1 98.88 109 SER A O 1
ATOM 819 N N . LEU A 1 110 ? 9.758 3.775 -5.113 1 98.88 110 LEU A N 1
ATOM 820 C CA . LEU A 1 110 ? 8.906 4.047 -6.27 1 98.88 110 LEU A CA 1
ATOM 821 C C . LEU A 1 110 ? 8.906 5.535 -6.605 1 98.88 110 LEU A C 1
ATOM 823 O O . LEU A 1 110 ? 8.789 5.91 -7.773 1 98.88 110 LEU A O 1
ATOM 827 N N . SER A 1 111 ? 9.094 6.395 -5.598 1 98.81 111 SER A N 1
ATOM 828 C CA . SER A 1 111 ? 9.078 7.844 -5.781 1 98.81 111 SER A CA 1
ATOM 829 C C . SER A 1 111 ? 10.484 8.391 -5.984 1 98.81 111 SER A C 1
ATOM 831 O O . SER A 1 111 ? 10.664 9.586 -6.219 1 98.81 111 SER A O 1
ATOM 833 N N . GLU A 1 112 ? 11.461 7.504 -5.883 1 98.5 112 GLU A N 1
ATOM 834 C CA . GLU A 1 112 ? 12.867 7.863 -6.02 1 98.5 112 GLU A CA 1
ATOM 835 C C . GLU A 1 112 ? 13.297 8.852 -4.934 1 98.5 112 GLU A C 1
ATOM 837 O O . GLU A 1 112 ? 13.938 9.859 -5.227 1 98.5 112 GLU A O 1
ATOM 842 N N . GLY A 1 113 ? 12.875 8.578 -3.709 1 98.75 113 GLY A N 1
ATOM 843 C CA . GLY A 1 113 ? 13.375 9.281 -2.539 1 98.75 113 GLY A CA 1
ATOM 844 C C . GLY A 1 113 ? 12.57 10.523 -2.201 1 98.75 113 GLY A C 1
ATOM 845 O O . GLY A 1 113 ? 13.133 11.523 -1.759 1 98.75 113 GLY A O 1
ATOM 846 N N . ARG A 1 114 ? 11.242 10.492 -2.314 1 98.81 114 ARG A N 1
ATOM 847 C CA . ARG A 1 114 ? 10.461 11.719 -2.135 1 98.81 114 ARG A CA 1
ATOM 848 C C . ARG A 1 114 ? 9.406 11.539 -1.046 1 98.81 114 ARG A C 1
ATOM 850 O O . ARG A 1 114 ? 8.477 12.336 -0.942 1 98.81 114 ARG A O 1
ATOM 857 N N . THR A 1 115 ? 9.539 10.531 -0.186 1 98.88 115 THR A N 1
ATOM 858 C CA . THR A 1 115 ? 8.516 10.188 0.789 1 98.88 115 THR A CA 1
ATOM 859 C C . THR A 1 115 ? 8.68 11.008 2.064 1 98.88 115 THR A C 1
ATOM 861 O O . THR A 1 115 ? 9.789 11.188 2.553 1 98.88 115 THR A O 1
ATOM 864 N N . VAL A 1 116 ? 7.602 11.57 2.588 1 98.81 116 VAL A N 1
ATOM 865 C CA . VAL A 1 116 ? 7.488 12.18 3.906 1 98.81 116 VAL A CA 1
ATOM 866 C C . VAL A 1 116 ? 6.234 11.672 4.609 1 98.81 116 VAL A C 1
ATOM 868 O O . VAL A 1 116 ? 5.141 11.703 4.039 1 98.81 116 VAL A O 1
ATOM 871 N N . MET A 1 117 ? 6.375 11.258 5.848 1 98.62 117 MET A N 1
ATOM 872 C CA . MET A 1 117 ? 5.23 10.602 6.473 1 98.62 117 MET A CA 1
ATOM 873 C C . MET A 1 117 ? 4.746 11.398 7.68 1 98.62 117 MET A C 1
ATOM 875 O O . MET A 1 117 ? 5.492 11.586 8.641 1 98.62 117 MET A O 1
ATOM 879 N N . GLY A 1 118 ? 3.525 11.875 7.629 1 98.62 118 GLY A N 1
ATOM 880 C CA . GLY A 1 118 ? 2.836 12.297 8.836 1 98.62 118 GLY A CA 1
ATOM 881 C C . GLY A 1 118 ? 2.08 11.172 9.523 1 98.62 118 GLY A C 1
ATOM 882 O O . GLY A 1 118 ? 1.172 10.586 8.93 1 98.62 118 GLY A O 1
ATOM 883 N N . PHE A 1 119 ? 2.449 10.898 10.758 1 98.69 119 PHE A N 1
ATOM 884 C CA . PHE A 1 119 ? 1.81 9.836 11.523 1 98.69 119 PHE A CA 1
ATOM 885 C C . PHE A 1 119 ? 0.892 10.414 12.594 1 98.69 119 PHE A C 1
ATOM 887 O O . PHE A 1 119 ? 1.157 11.492 13.133 1 98.69 119 PHE A O 1
ATOM 894 N N . GLY A 1 120 ? -0.122 9.75 12.867 1 98 120 GLY A N 1
ATOM 895 C CA . GLY A 1 120 ? -1.025 9.992 13.984 1 98 120 GLY A CA 1
ATOM 896 C C . GLY A 1 120 ? -1.57 8.719 14.602 1 98 120 GLY A C 1
ATOM 897 O O . GLY A 1 120 ? -1.291 7.617 14.117 1 98 120 GLY A O 1
ATOM 898 N N . VAL A 1 121 ? -2.352 8.859 15.695 1 97.31 121 VAL A N 1
ATOM 899 C CA . VAL A 1 121 ? -2.844 7.691 16.422 1 97.31 121 VAL A CA 1
ATOM 900 C C . VAL A 1 121 ? -4.34 7.523 16.172 1 97.31 121 VAL A C 1
ATOM 902 O O . VAL A 1 121 ? -4.93 6.504 16.547 1 97.31 121 VAL A O 1
ATOM 905 N N . GLY A 1 122 ? -4.938 8.5 15.453 1 96.25 122 GLY A N 1
ATOM 906 C CA . GLY A 1 122 ? -6.371 8.422 15.211 1 96.25 122 GLY A CA 1
ATOM 907 C C . GLY A 1 122 ? -7.199 8.523 16.469 1 96.25 122 GLY A C 1
ATOM 908 O O . GLY A 1 122 ? -6.656 8.547 17.578 1 96.25 122 GLY A O 1
ATOM 909 N N . TRP A 1 123 ? -8.562 8.664 16.375 1 95.62 123 TRP A N 1
ATOM 910 C CA . TRP A 1 123 ? -9.461 8.883 17.5 1 95.62 123 TRP A CA 1
ATOM 911 C C . TRP A 1 123 ? -10.445 7.723 17.641 1 95.62 123 TRP A C 1
ATOM 913 O O . TRP A 1 123 ? -11.062 7.555 18.703 1 95.62 123 TRP A O 1
ATOM 923 N N . GLN A 1 124 ? -10.602 6.965 16.562 1 97.94 124 GLN A N 1
ATOM 924 C CA . GLN A 1 124 ? -11.703 6.016 16.5 1 97.94 124 GLN A CA 1
ATOM 925 C C . GLN A 1 124 ? -11.273 4.633 16.984 1 97.94 124 GLN A C 1
ATOM 927 O O . GLN A 1 124 ? -10.602 3.9 16.25 1 97.94 124 GLN A O 1
ATOM 932 N N . GLU A 1 125 ? -11.742 4.18 18.094 1 98.31 125 GLU A N 1
ATOM 933 C CA . GLU A 1 125 ? -11.383 2.891 18.672 1 98.31 125 GLU A CA 1
ATOM 934 C C . GLU A 1 125 ? -11.812 1.74 17.766 1 98.31 125 GLU A C 1
ATOM 936 O O . GLU A 1 125 ? -11.156 0.693 17.75 1 98.31 125 GLU A O 1
ATOM 941 N N . ALA A 1 126 ? -12.859 1.934 17 1 98.62 126 ALA A N 1
ATOM 942 C CA . ALA A 1 126 ? -13.383 0.897 16.125 1 98.62 126 ALA A CA 1
ATOM 943 C C . ALA A 1 126 ? -12.32 0.444 15.117 1 98.62 126 ALA A C 1
ATOM 945 O O . ALA A 1 126 ? -12.281 -0.729 14.734 1 98.62 126 ALA A O 1
ATOM 946 N N . GLU A 1 127 ? -11.453 1.323 14.664 1 98.81 127 GLU A N 1
ATOM 947 C CA . GLU A 1 127 ? -10.391 0.95 13.727 1 98.81 127 GLU A CA 1
ATOM 948 C C . GLU A 1 127 ? -9.352 0.057 14.398 1 98.81 127 GLU A C 1
ATOM 950 O O . GLU A 1 127 ? -8.812 -0.859 13.773 1 98.81 127 GLU A O 1
ATOM 955 N N . TYR A 1 128 ? -9.109 0.327 15.68 1 98.69 128 TYR A N 1
ATOM 956 C CA . TYR A 1 128 ? -8.195 -0.505 16.453 1 98.69 128 TYR A CA 1
ATOM 957 C C . TYR A 1 128 ? -8.781 -1.892 16.688 1 98.69 128 TYR A C 1
ATOM 959 O O . TYR A 1 128 ? -8.102 -2.902 16.5 1 98.69 128 TYR A O 1
ATOM 967 N N . THR A 1 129 ? -10.023 -1.947 17.016 1 98.69 129 THR A N 1
ATOM 968 C CA . THR A 1 129 ? -10.711 -3.221 17.203 1 98.69 129 THR A CA 1
ATOM 969 C C . THR A 1 129 ? -10.711 -4.039 15.914 1 98.69 129 THR A C 1
ATOM 971 O O . THR A 1 129 ? -10.453 -5.246 15.938 1 98.69 129 THR A O 1
ATOM 974 N N . ALA A 1 130 ? -10.898 -3.34 14.797 1 98.75 130 ALA A N 1
ATOM 975 C CA . ALA A 1 130 ? -10.977 -4.004 13.5 1 98.75 130 ALA A CA 1
ATOM 976 C C . ALA A 1 130 ? -9.625 -4.586 13.102 1 98.75 130 ALA A C 1
ATOM 978 O O . ALA A 1 130 ? -9.555 -5.52 12.305 1 98.75 130 ALA A O 1
ATOM 979 N N . THR A 1 131 ? -8.539 -4.078 13.664 1 98.5 131 THR A N 1
ATOM 980 C CA . THR A 1 131 ? -7.203 -4.508 13.281 1 98.5 131 THR A CA 1
ATOM 981 C C . THR A 1 131 ? -6.523 -5.262 14.422 1 98.5 131 THR A C 1
ATOM 983 O O . THR A 1 131 ? -5.34 -5.594 14.336 1 98.5 131 THR A O 1
ATOM 986 N N . ASN A 1 132 ? -7.199 -5.477 15.445 1 97.31 132 ASN A N 1
ATOM 987 C CA . ASN A 1 132 ? -6.68 -6.16 16.625 1 97.31 132 ASN A CA 1
ATOM 988 C C . ASN A 1 132 ? -5.449 -5.453 17.188 1 97.31 132 ASN A C 1
ATOM 990 O O . ASN A 1 132 ? -4.434 -6.094 17.469 1 97.31 132 ASN A O 1
ATOM 994 N N . MET A 1 133 ? -5.465 -4.133 17.172 1 97.25 133 MET A N 1
ATOM 995 C CA . MET A 1 133 ? -4.445 -3.303 17.812 1 97.25 133 MET A CA 1
ATOM 996 C C . MET A 1 133 ? -4.988 -2.652 19.078 1 97.25 133 MET A C 1
ATOM 998 O O . MET A 1 133 ? -6.156 -2.271 19.141 1 97.25 133 MET A O 1
ATOM 1002 N N . PRO A 1 134 ? -4.203 -2.516 20.094 1 96.38 134 PRO A N 1
ATOM 1003 C CA . PRO A 1 134 ? -4.703 -1.893 21.328 1 96.38 134 PRO A CA 1
ATOM 1004 C C . PRO A 1 134 ? -4.926 -0.389 21.172 1 96.38 134 PRO A C 1
ATOM 1006 O O . PRO A 1 134 ? -4.078 0.312 20.625 1 96.38 134 PRO A O 1
ATOM 1009 N N . PHE A 1 135 ? -6.027 0.041 21.656 1 97.81 135 PHE A N 1
ATOM 1010 C CA . PHE A 1 135 ? -6.324 1.468 21.625 1 97.81 135 PHE A CA 1
ATOM 1011 C C . PHE A 1 135 ? -5.605 2.197 22.766 1 97.81 135 PHE A C 1
ATOM 1013 O O . PHE A 1 135 ? -5.184 3.344 22.594 1 97.81 135 PHE A O 1
ATOM 1020 N N . ASP A 1 136 ? -5.414 1.508 23.812 1 96.75 136 ASP A N 1
ATOM 1021 C CA . ASP A 1 136 ? -4.746 2.111 24.969 1 96.75 136 ASP A CA 1
ATOM 1022 C C . ASP A 1 136 ? -3.254 2.297 24.688 1 96.75 136 ASP A C 1
ATOM 1024 O O . ASP A 1 136 ? -2.674 1.586 23.875 1 96.75 136 ASP A O 1
ATOM 1028 N N . ALA A 1 137 ? -2.648 3.268 25.266 1 96.38 137 ALA A N 1
ATOM 1029 C CA . ALA A 1 137 ? -1.212 3.531 25.234 1 96.38 137 ALA A CA 1
ATOM 1030 C C . ALA A 1 137 ? -0.715 3.717 23.812 1 96.38 137 ALA A C 1
ATOM 1032 O O . ALA A 1 137 ? 0.44 3.412 23.5 1 96.38 137 ALA A O 1
ATOM 1033 N N . ARG A 1 138 ? -1.603 4.199 22.922 1 96.38 138 ARG A N 1
ATOM 1034 C CA . ARG A 1 138 ? -1.273 4.266 21.5 1 96.38 138 ARG A CA 1
ATOM 1035 C C . ARG A 1 138 ? -0.238 5.352 21.219 1 96.38 138 ARG A C 1
ATOM 1037 O O . ARG A 1 138 ? 0.512 5.27 20.25 1 96.38 138 ARG A O 1
ATOM 1044 N N . PHE A 1 139 ? -0.044 6.332 22.078 1 96.69 139 PHE A N 1
ATOM 1045 C CA . PHE A 1 139 ? 0.998 7.332 21.875 1 96.69 139 PHE A CA 1
ATOM 1046 C C . PHE A 1 139 ? 2.379 6.727 22.094 1 96.69 139 PHE A C 1
ATOM 1048 O O . PHE A 1 139 ? 3.299 6.973 21.312 1 96.69 139 PHE A O 1
ATOM 1055 N N . GLY A 1 140 ? 2.484 5.934 23.188 1 96.06 140 GLY A N 1
ATOM 1056 C CA . GLY A 1 140 ? 3.732 5.2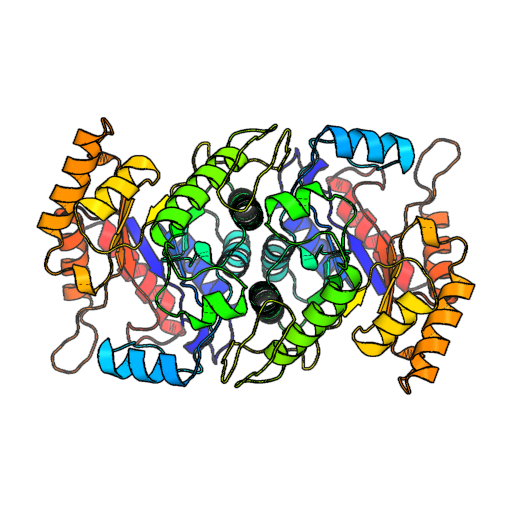19 23.406 1 96.06 140 GLY A CA 1
ATOM 1057 C C . GLY A 1 140 ? 4.051 4.238 22.297 1 96.06 140 GLY A C 1
ATOM 1058 O O . GLY A 1 140 ? 5.207 4.113 21.875 1 96.06 140 GLY A O 1
ATOM 1059 N N . ARG A 1 141 ? 3.043 3.59 21.797 1 96.88 141 ARG A N 1
ATOM 1060 C CA . ARG A 1 141 ? 3.229 2.65 20.688 1 96.88 141 ARG A CA 1
ATOM 1061 C C . ARG A 1 141 ? 3.676 3.371 19.422 1 96.88 141 ARG A C 1
ATOM 1063 O O . ARG A 1 141 ? 4.438 2.82 18.625 1 96.88 141 ARG A O 1
ATOM 1070 N N . MET A 1 142 ? 3.227 4.605 19.281 1 97.56 142 MET A N 1
ATOM 1071 C CA . MET A 1 142 ? 3.668 5.406 18.141 1 97.56 142 MET A CA 1
ATOM 1072 C C . MET A 1 142 ? 5.18 5.602 18.172 1 97.56 142 MET A C 1
ATOM 1074 O O . MET A 1 142 ? 5.848 5.453 17.141 1 97.56 142 MET A O 1
ATOM 1078 N N . GLU A 1 143 ? 5.715 5.926 19.281 1 97.31 143 GLU A N 1
ATOM 1079 C CA . GLU A 1 143 ? 7.16 6.094 19.406 1 97.31 143 GLU A CA 1
ATOM 1080 C C . GLU A 1 143 ? 7.898 4.797 19.094 1 97.31 143 GLU A C 1
ATOM 1082 O O . GLU A 1 143 ? 8.906 4.812 18.375 1 97.31 143 GLU A O 1
ATOM 1087 N N . GLU A 1 144 ? 7.359 3.719 19.656 1 97.62 144 GLU A N 1
ATOM 1088 C CA . GLU A 1 144 ? 7.945 2.406 19.391 1 97.62 144 GLU A CA 1
ATOM 1089 C C . GLU A 1 144 ? 7.879 2.055 17.906 1 97.62 144 GLU A C 1
ATOM 1091 O O . GLU A 1 144 ? 8.836 1.503 17.359 1 97.62 144 GLU A O 1
ATOM 1096 N N . THR A 1 145 ? 6.781 2.369 17.281 1 98.31 145 THR A N 1
ATOM 1097 C CA . THR A 1 145 ? 6.59 2.121 15.859 1 98.31 145 THR A CA 1
ATOM 1098 C C . THR A 1 145 ? 7.637 2.865 15.039 1 98.31 145 THR A C 1
ATOM 1100 O O . THR A 1 145 ? 8.273 2.277 14.164 1 98.31 145 THR A O 1
ATOM 1103 N N . VAL A 1 146 ? 7.863 4.102 15.336 1 98.75 146 VAL A N 1
ATOM 1104 C CA . VAL A 1 146 ? 8.828 4.902 14.586 1 98.75 146 VAL A CA 1
ATOM 1105 C C . VAL A 1 146 ? 10.234 4.355 14.805 1 98.75 146 VAL A C 1
ATOM 1107 O O . VAL A 1 146 ? 11.016 4.246 13.859 1 98.75 146 VAL A O 1
ATOM 1110 N N . ALA A 1 147 ? 10.539 3.957 16.031 1 98.5 147 ALA A N 1
ATOM 1111 C CA . ALA A 1 147 ? 11.852 3.396 16.328 1 98.5 147 ALA A CA 1
ATOM 1112 C C . ALA A 1 147 ? 12.094 2.113 15.531 1 98.5 147 ALA A C 1
ATOM 1114 O O . ALA A 1 147 ? 13.172 1.922 14.969 1 98.5 147 ALA A O 1
ATOM 1115 N N . ALA A 1 148 ? 11.148 1.28 15.508 1 98.75 148 ALA A N 1
ATOM 1116 C CA . ALA A 1 148 ? 11.25 0.032 14.758 1 98.75 148 ALA A CA 1
ATOM 1117 C C . ALA A 1 148 ? 11.414 0.302 13.266 1 98.75 148 ALA A C 1
ATOM 1119 O O . ALA A 1 148 ? 12.242 -0.328 12.602 1 98.75 148 ALA A O 1
ATOM 1120 N N . CYS A 1 149 ? 10.617 1.213 12.734 1 98.88 149 CYS A N 1
ATOM 1121 C CA . CYS A 1 149 ? 10.742 1.589 11.336 1 98.88 149 CYS A CA 1
ATOM 1122 C C . CYS A 1 149 ? 12.148 2.102 11.023 1 98.88 149 CYS A C 1
ATOM 1124 O O . CYS A 1 149 ? 12.75 1.71 10.023 1 98.88 149 CYS A O 1
ATOM 1126 N N . ARG A 1 150 ? 12.641 2.971 11.875 1 98.75 150 ARG A N 1
ATOM 1127 C CA . ARG A 1 150 ? 13.977 3.521 11.672 1 98.75 150 ARG A CA 1
ATOM 1128 C C . ARG A 1 150 ? 15.023 2.416 11.625 1 98.75 150 ARG A C 1
ATOM 1130 O O . ARG A 1 150 ? 15.93 2.443 10.789 1 98.75 150 ARG A O 1
ATOM 1137 N N . GLU A 1 151 ? 14.875 1.463 12.516 1 98.69 151 GLU A N 1
ATOM 1138 C CA . GLU A 1 151 ? 15.789 0.321 12.508 1 98.69 151 GLU A CA 1
ATOM 1139 C C . GLU A 1 151 ? 15.734 -0.421 11.18 1 98.69 151 GLU A C 1
ATOM 1141 O O . GLU A 1 151 ? 16.766 -0.703 10.57 1 98.69 151 GLU A O 1
ATOM 1146 N N . LEU A 1 152 ? 14.594 -0.646 10.656 1 98.88 152 LEU A N 1
ATOM 1147 C CA . LEU A 1 152 ? 14.383 -1.412 9.43 1 98.88 152 LEU A CA 1
ATOM 1148 C C . LEU A 1 152 ? 14.758 -0.588 8.203 1 98.88 152 LEU A C 1
ATOM 1150 O O . LEU A 1 152 ? 15.094 -1.145 7.156 1 98.88 152 LEU A O 1
ATOM 1154 N N . TRP A 1 153 ? 14.734 0.782 8.305 1 98.88 153 TRP A N 1
ATOM 1155 C CA . TRP A 1 153 ? 15.039 1.67 7.188 1 98.88 153 TRP A CA 1
ATOM 1156 C C . TRP A 1 153 ? 16.547 1.918 7.078 1 98.88 153 TRP A C 1
ATOM 1158 O O . TRP A 1 153 ? 17.016 2.486 6.09 1 98.88 153 TRP A O 1
ATOM 1168 N N . THR A 1 154 ? 17.297 1.499 8.055 1 98.5 154 THR A N 1
ATOM 1169 C CA . THR A 1 154 ? 18.703 1.91 8.117 1 98.5 154 THR A CA 1
ATOM 1170 C C . THR A 1 154 ? 19.625 0.694 8.094 1 98.5 154 THR A C 1
ATOM 1172 O O . THR A 1 154 ? 20.719 0.748 7.516 1 98.5 154 THR A O 1
ATOM 1175 N N . ASN A 1 155 ? 19.141 -0.417 8.695 1 97.88 155 ASN A N 1
ATOM 1176 C CA . ASN A 1 155 ? 20.031 -1.54 8.938 1 97.88 155 ASN A CA 1
ATOM 1177 C C . ASN A 1 155 ? 19.516 -2.826 8.305 1 97.88 155 ASN A C 1
ATOM 1179 O O . ASN A 1 155 ? 18.312 -3.098 8.352 1 97.88 155 ASN A O 1
ATOM 1183 N N . ALA A 1 156 ? 20.359 -3.598 7.785 1 98.12 156 ALA A N 1
ATOM 1184 C CA . ALA A 1 156 ? 20.219 -5.004 7.41 1 98.12 156 ALA A CA 1
ATOM 1185 C C . ALA A 1 156 ? 21.531 -5.754 7.625 1 98.12 156 ALA A C 1
ATOM 1187 O O . ALA A 1 156 ? 22.469 -5.613 6.84 1 98.12 156 ALA A O 1
ATOM 1188 N N . PRO A 1 157 ? 21.688 -6.422 8.664 1 98.38 157 PRO A N 1
ATOM 1189 C CA . PRO A 1 157 ? 20.594 -6.938 9.492 1 98.38 157 PRO A CA 1
ATOM 1190 C C . PRO A 1 157 ? 20.109 -5.926 10.523 1 98.38 157 PRO A C 1
ATOM 1192 O O . PRO A 1 157 ? 20.906 -5.172 11.086 1 98.38 157 PRO A O 1
ATOM 1195 N N . ALA A 1 158 ? 18.734 -6.004 10.766 1 98.81 158 ALA A N 1
ATOM 1196 C CA . ALA A 1 158 ? 18.078 -5.215 11.797 1 98.81 158 ALA A CA 1
ATOM 1197 C C . ALA A 1 158 ? 17.734 -6.074 13.016 1 98.81 158 ALA A C 1
ATOM 1199 O O . ALA A 1 158 ? 17.5 -7.273 12.875 1 98.81 158 ALA A O 1
ATOM 1200 N N . THR A 1 159 ? 17.75 -5.488 14.18 1 98.69 159 THR A N 1
ATOM 1201 C CA . THR A 1 159 ? 17.328 -6.102 15.43 1 98.69 159 THR A CA 1
ATOM 1202 C C . THR A 1 159 ? 16.531 -5.109 16.281 1 98.69 159 THR A C 1
ATOM 1204 O O . THR A 1 159 ? 16.938 -3.949 16.422 1 98.69 159 THR A O 1
ATOM 1207 N N . PHE A 1 160 ? 15.453 -5.559 16.812 1 98.69 160 PHE A N 1
ATOM 1208 C CA . PHE A 1 160 ? 14.57 -4.711 17.609 1 98.69 160 PHE A CA 1
ATOM 1209 C C . PHE A 1 160 ? 13.664 -5.551 18.5 1 98.69 160 PHE A C 1
ATOM 1211 O O . PHE A 1 160 ? 13.172 -6.602 18.078 1 98.69 160 PHE A O 1
ATOM 1218 N N . LYS A 1 161 ? 13.477 -5.129 19.719 1 98.25 161 LYS A N 1
ATOM 1219 C CA . LYS A 1 161 ? 12.531 -5.746 20.656 1 98.25 161 LYS A CA 1
ATOM 1220 C C . LYS A 1 161 ? 11.516 -4.73 21.156 1 98.25 161 LYS A C 1
ATOM 1222 O O . LYS A 1 161 ? 11.852 -3.834 21.938 1 98.25 161 LYS A O 1
ATOM 1227 N N . GLY A 1 162 ? 10.328 -4.855 20.672 1 96.56 162 GLY A N 1
ATOM 1228 C CA . GLY A 1 162 ? 9.234 -4.027 21.156 1 96.56 162 GLY A CA 1
ATOM 1229 C C . GLY A 1 162 ? 8.414 -4.699 22.25 1 96.56 162 GLY A C 1
ATOM 1230 O O . GLY A 1 162 ? 8.805 -5.742 22.766 1 96.56 162 GLY A O 1
ATOM 1231 N N . ARG A 1 163 ? 7.309 -4.051 22.609 1 94.38 163 ARG A N 1
ATOM 1232 C CA . ARG A 1 163 ? 6.422 -4.582 23.625 1 94.38 163 ARG A CA 1
ATOM 1233 C C . ARG A 1 163 ? 5.77 -5.883 23.172 1 94.38 163 ARG A C 1
ATOM 1235 O O . ARG A 1 163 ? 5.68 -6.844 23.953 1 94.38 163 ARG A O 1
ATOM 1242 N N . ASP A 1 164 ? 5.332 -5.918 21.891 1 94.62 164 ASP A N 1
ATOM 1243 C CA . ASP A 1 164 ? 4.496 -7.031 21.453 1 94.62 164 ASP A CA 1
ATOM 1244 C C . ASP A 1 164 ? 5.07 -7.688 20.203 1 94.62 164 ASP A C 1
ATOM 1246 O O . ASP A 1 164 ? 4.477 -8.625 19.656 1 94.62 164 ASP A O 1
ATOM 1250 N N . PHE A 1 165 ? 6.164 -7.215 19.703 1 97.56 165 PHE A N 1
ATOM 1251 C CA . PHE A 1 165 ? 6.793 -7.734 18.5 1 97.56 165 PHE A CA 1
ATOM 1252 C C . PHE A 1 165 ? 8.312 -7.59 18.578 1 97.56 165 PHE A C 1
ATOM 1254 O O . PHE A 1 165 ? 8.828 -6.863 19.422 1 97.56 165 PHE A O 1
ATOM 1261 N N . ALA A 1 166 ? 8.961 -8.336 17.672 1 98.56 166 ALA A N 1
ATOM 1262 C CA . ALA A 1 166 ? 10.422 -8.273 17.625 1 98.56 166 ALA A CA 1
ATOM 1263 C C . ALA A 1 166 ? 10.945 -8.789 16.297 1 98.56 166 ALA A C 1
ATOM 1265 O O . ALA A 1 166 ? 10.219 -9.445 15.539 1 98.56 166 ALA A O 1
ATOM 1266 N N . PHE A 1 167 ? 12.07 -8.445 15.93 1 98.62 167 PHE A N 1
ATOM 1267 C CA . PHE A 1 167 ? 12.828 -9.07 14.852 1 98.62 167 PHE A CA 1
ATOM 1268 C C . PHE A 1 167 ? 14.32 -9.055 15.156 1 98.62 167 PHE A C 1
ATOM 1270 O O . PHE A 1 167 ? 14.812 -8.156 15.836 1 98.62 167 PHE A O 1
ATOM 1277 N N . GLU A 1 168 ? 14.969 -10.055 14.711 1 98.31 168 GLU A N 1
ATOM 1278 C CA . GLU A 1 168 ? 16.406 -10.25 14.938 1 98.31 168 GLU A CA 1
ATOM 1279 C C . GLU A 1 168 ? 17.094 -10.789 13.688 1 98.31 168 GLU A C 1
ATOM 1281 O O . GLU A 1 168 ? 16.547 -11.648 12.992 1 98.31 168 GLU A O 1
ATOM 1286 N N . ASN A 1 169 ? 18.359 -10.289 13.453 1 98.56 169 ASN A N 1
ATOM 1287 C CA . ASN A 1 169 ? 19.062 -10.719 12.25 1 98.56 169 ASN A CA 1
ATOM 1288 C C . ASN A 1 169 ? 18.172 -10.656 11.016 1 98.56 169 ASN A C 1
ATOM 1290 O O . ASN A 1 169 ? 18.125 -11.602 10.234 1 98.56 169 ASN A O 1
ATOM 1294 N N . TYR A 1 170 ? 17.422 -9.586 10.969 1 98.81 170 TYR A N 1
ATOM 1295 C CA . TYR A 1 170 ? 16.312 -9.469 10.023 1 98.81 170 TYR A CA 1
ATOM 1296 C C . TYR A 1 170 ? 16.672 -8.547 8.867 1 98.81 170 TYR A C 1
ATOM 1298 O O . TYR A 1 170 ? 17.125 -7.418 9.086 1 98.81 170 TYR A O 1
ATOM 1306 N N . HIS A 1 171 ? 16.547 -9.031 7.652 1 98.88 171 HIS A N 1
ATOM 1307 C CA . HIS A 1 171 ? 16.859 -8.289 6.438 1 98.88 171 HIS A CA 1
ATOM 1308 C C . HIS A 1 171 ? 15.586 -7.887 5.699 1 98.88 171 HIS A C 1
ATOM 1310 O O . HIS A 1 171 ? 14.992 -8.703 4.992 1 98.88 171 HIS A O 1
ATOM 1316 N N . SER A 1 172 ? 15.172 -6.668 5.922 1 98.75 172 SER A N 1
ATOM 1317 C CA . SER A 1 172 ? 14.039 -6.121 5.195 1 98.75 172 SER A CA 1
ATOM 1318 C C . SER A 1 172 ? 14.492 -5.184 4.082 1 98.75 172 SER A C 1
ATOM 1320 O O . SER A 1 172 ? 14.711 -3.994 4.312 1 98.75 172 SER A O 1
ATOM 1322 N N . LEU A 1 173 ? 14.656 -5.707 2.875 1 98.56 173 LEU A N 1
ATOM 1323 C CA . LEU A 1 173 ? 15.172 -4.965 1.729 1 98.56 173 LEU A CA 1
ATOM 1324 C C . LEU A 1 173 ? 14.086 -4.762 0.677 1 98.56 173 LEU A C 1
ATOM 1326 O O . LEU A 1 173 ? 13.195 -5.598 0.536 1 98.56 173 LEU A O 1
ATOM 1330 N N . PRO A 1 174 ? 14.172 -3.674 -0.04 1 98.31 174 PRO A N 1
ATOM 1331 C CA . PRO A 1 174 ? 15.266 -2.699 -0.078 1 98.31 174 PRO A CA 1
ATOM 1332 C C . PRO A 1 174 ? 15.203 -1.697 1.073 1 98.31 174 PRO A C 1
ATOM 1334 O O . PRO A 1 174 ? 14.125 -1.448 1.623 1 98.31 174 PRO A O 1
ATOM 1337 N N . LEU A 1 175 ? 16.359 -1.145 1.43 1 98.62 175 LEU A N 1
ATOM 1338 C CA . LEU A 1 175 ? 16.375 0.066 2.242 1 98.62 175 LEU A CA 1
ATOM 1339 C C . LEU A 1 175 ? 15.867 1.265 1.443 1 98.62 175 LEU A C 1
ATOM 1341 O O . LEU A 1 175 ? 15.969 1.281 0.214 1 98.62 175 LEU A O 1
ATOM 1345 N N . PRO A 1 176 ? 15.312 2.25 2.152 1 98.69 176 PRO A N 1
ATOM 1346 C CA . PRO A 1 176 ? 14.914 3.467 1.44 1 98.69 176 PRO A CA 1
ATOM 1347 C C . PRO A 1 176 ? 16.078 4.137 0.722 1 98.69 176 PRO A C 1
ATOM 1349 O O . PRO A 1 176 ? 17.25 3.932 1.093 1 98.69 176 PRO A O 1
ATOM 1352 N N . ILE A 1 177 ? 15.75 4.879 -0.317 1 98.5 177 ILE A N 1
ATOM 1353 C CA . ILE A 1 177 ? 16.719 5.688 -1.037 1 98.5 177 ILE A CA 1
ATOM 1354 C C . ILE A 1 177 ? 17.219 6.824 -0.143 1 98.5 177 ILE A C 1
ATOM 1356 O O . ILE A 1 177 ? 18.406 7.105 -0.08 1 98.5 177 ILE A O 1
ATOM 1360 N N . GLN A 1 178 ? 16.297 7.465 0.531 1 98.56 178 GLN A N 1
ATOM 1361 C CA . GLN A 1 178 ? 16.656 8.531 1.462 1 98.56 178 GLN A CA 1
ATOM 1362 C C . GLN A 1 178 ? 17.422 7.977 2.662 1 98.56 178 GLN A C 1
ATOM 1364 O O . GLN A 1 178 ? 17.047 6.945 3.225 1 98.56 178 GLN A O 1
ATOM 1369 N N . PRO A 1 179 ? 18.453 8.648 3.02 1 97.75 179 PRO A N 1
ATOM 1370 C CA . PRO A 1 179 ? 19.156 8.203 4.23 1 97.75 179 PRO A CA 1
ATOM 1371 C C . PRO A 1 179 ? 18.266 8.258 5.473 1 97.75 179 PRO A C 1
ATOM 1373 O O . PRO A 1 179 ? 18.438 7.449 6.391 1 97.75 179 PRO A O 1
ATOM 1376 N N . ARG A 1 180 ? 17.328 9.219 5.488 1 98.06 180 ARG A N 1
ATOM 1377 C CA . ARG A 1 180 ? 16.344 9.359 6.555 1 98.06 180 ARG A CA 1
ATOM 1378 C C . ARG A 1 180 ? 14.992 9.82 6 1 98.06 180 ARG A C 1
ATOM 1380 O O . ARG A 1 180 ? 14.891 10.914 5.438 1 98.06 180 ARG A O 1
ATOM 1387 N N . ILE A 1 181 ? 14.031 9.008 6.145 1 98.69 181 ILE A N 1
ATOM 1388 C CA . ILE A 1 181 ? 12.68 9.406 5.754 1 98.69 181 ILE A CA 1
ATOM 1389 C C . ILE A 1 181 ? 12.102 10.359 6.801 1 98.69 181 ILE A C 1
ATOM 1391 O O . ILE A 1 181 ? 12.023 10.023 7.98 1 98.69 181 ILE A O 1
ATOM 1395 N N . PRO A 1 182 ? 11.711 11.547 6.402 1 98.81 182 PRO A N 1
ATOM 1396 C CA . PRO A 1 182 ? 11.102 12.469 7.371 1 98.81 182 PRO A CA 1
ATOM 1397 C C . PRO A 1 182 ? 9.789 11.938 7.941 1 98.81 182 PRO A C 1
ATOM 1399 O O . PRO A 1 182 ? 8.922 11.492 7.188 1 98.81 182 PRO A O 1
ATOM 1402 N N . VAL A 1 183 ? 9.695 11.992 9.25 1 98.88 183 VAL A N 1
ATOM 1403 C CA . VAL A 1 183 ? 8.484 11.609 9.969 1 98.88 183 VAL A CA 1
ATOM 1404 C C . VAL A 1 183 ? 7.969 12.797 10.789 1 98.88 183 VAL A C 1
ATOM 1406 O O . VAL A 1 183 ? 8.719 13.391 11.562 1 98.88 183 VAL A O 1
ATOM 1409 N N . LEU A 1 184 ? 6.746 13.148 10.594 1 98.81 184 LEU A N 1
ATOM 1410 C CA . LEU A 1 184 ? 6.055 14.164 11.375 1 98.81 184 LEU A CA 1
ATOM 1411 C C . LEU A 1 184 ? 4.957 13.531 12.234 1 98.81 184 LEU A C 1
ATOM 1413 O O . LEU A 1 184 ? 4.469 12.445 11.914 1 98.81 184 LEU A O 1
ATOM 1417 N N . PHE A 1 185 ? 4.605 14.195 13.336 1 98.62 185 PHE A N 1
ATOM 1418 C CA . PHE A 1 185 ? 3.484 13.727 14.148 1 98.62 185 PHE A CA 1
ATOM 1419 C C . PHE A 1 185 ? 2.332 14.727 14.102 1 98.62 185 PHE A C 1
ATOM 1421 O O . PHE A 1 185 ? 2.547 15.938 14.195 1 98.62 185 PHE A O 1
ATOM 1428 N N . GLY A 1 186 ? 1.175 14.227 13.859 1 97.38 186 GLY A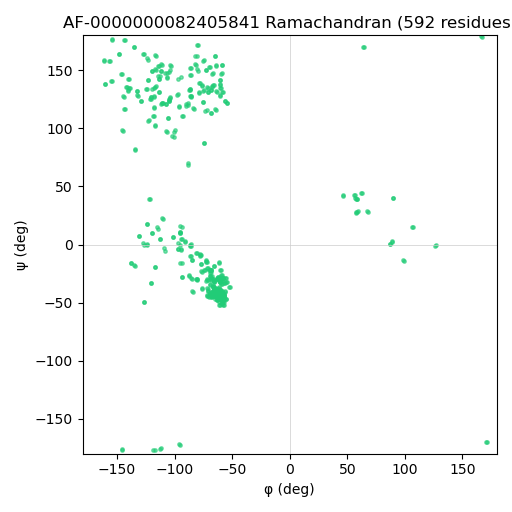 N 1
ATOM 1429 C CA . GLY A 1 186 ? -0.04 15.016 14 1 97.38 186 GLY A CA 1
ATOM 1430 C C . GLY A 1 186 ? -0.617 14.977 15.398 1 97.38 186 GLY A C 1
ATOM 1431 O O . GLY A 1 186 ? -1.723 14.469 15.609 1 97.38 186 GLY A O 1
ATOM 1432 N N . PHE A 1 187 ? 0.064 15.586 16.406 1 95.88 187 PHE A N 1
ATOM 1433 C CA . PHE A 1 187 ? -0.339 15.617 17.812 1 95.88 187 PHE A CA 1
ATOM 1434 C C . PHE A 1 187 ? -0.698 17.031 18.25 1 95.88 187 PHE A C 1
ATOM 1436 O O . PHE A 1 187 ? -0.244 18 17.641 1 95.88 187 PHE A O 1
ATOM 1443 N N . GLY A 1 188 ? -1.578 17.109 19.281 1 95.88 188 GLY A N 1
ATOM 1444 C CA . GLY A 1 188 ? -1.812 18.422 19.891 1 95.88 188 GLY A CA 1
ATOM 1445 C C . GLY A 1 188 ? -0.554 19.047 20.453 1 95.88 188 GLY A C 1
ATOM 1446 O O . GLY A 1 188 ? 0.331 18.328 20.938 1 95.88 188 GLY A O 1
ATOM 1447 N N . PRO A 1 189 ? -0.544 20.359 20.375 1 97.12 189 PRO A N 1
ATOM 1448 C CA . PRO A 1 189 ? 0.661 21.016 20.875 1 97.12 189 PRO A CA 1
ATOM 1449 C C . PRO A 1 189 ? 0.754 21.016 22.391 1 97.12 189 PRO A C 1
ATOM 1451 O O . PRO A 1 189 ? -0.146 21.516 23.078 1 97.12 189 PRO A O 1
ATOM 1454 N N . SER A 1 190 ? 1.688 20.359 22.922 1 96.75 190 SER A N 1
ATOM 1455 C CA . SER A 1 190 ? 2.023 20.281 24.344 1 96.75 190 SER A CA 1
ATOM 1456 C C . SER A 1 190 ? 3.49 19.906 24.531 1 96.75 190 SER A C 1
ATOM 1458 O O . SER A 1 190 ? 4.137 19.406 23.625 1 96.75 190 SER A O 1
ATOM 1460 N N . ARG A 1 191 ? 3.975 20.25 25.672 1 97.06 191 ARG A N 1
ATOM 1461 C CA . ARG A 1 191 ? 5.355 19.906 25.984 1 97.06 191 ARG A CA 1
ATOM 1462 C C . ARG A 1 191 ? 5.582 18.406 25.875 1 97.06 191 ARG A C 1
ATOM 1464 O O . ARG A 1 191 ? 6.578 17.969 25.297 1 97.06 191 ARG A O 1
ATOM 1471 N N . ARG A 1 192 ? 4.688 17.688 26.375 1 97.31 192 ARG A N 1
ATOM 1472 C CA . ARG A 1 192 ? 4.797 16.234 26.359 1 97.31 192 ARG A CA 1
ATOM 1473 C C . ARG A 1 192 ? 4.859 15.703 24.922 1 97.31 192 ARG A C 1
ATOM 1475 O O . ARG A 1 192 ? 5.734 14.898 24.594 1 97.31 192 ARG A O 1
ATOM 1482 N N . ASN A 1 193 ? 3.943 16.062 24.062 1 97.56 193 ASN A N 1
ATOM 1483 C CA . ASN A 1 193 ? 3.896 15.609 22.688 1 97.56 193 ASN A CA 1
ATOM 1484 C C . ASN A 1 193 ? 5.105 16.094 21.891 1 97.56 193 ASN A C 1
ATOM 1486 O O . ASN A 1 193 ? 5.648 15.359 21.062 1 97.56 193 ASN A O 1
ATOM 1490 N N . PHE A 1 194 ? 5.516 17.312 22.156 1 98.56 194 PHE A N 1
ATOM 1491 C CA . PHE A 1 194 ? 6.664 17.828 21.438 1 98.56 194 PHE A CA 1
ATOM 1492 C C . PHE A 1 194 ? 7.953 17.172 21.891 1 98.56 194 PHE A C 1
ATOM 1494 O O . PHE A 1 194 ? 8.883 16.984 21.109 1 98.56 194 PHE A O 1
ATOM 1501 N N . ASP A 1 195 ? 7.992 16.766 23.188 1 98.5 195 ASP A N 1
ATOM 1502 C CA . ASP A 1 195 ? 9.109 15.953 23.641 1 98.5 195 ASP A CA 1
ATOM 1503 C C . ASP A 1 195 ? 9.188 14.648 22.859 1 98.5 195 ASP A C 1
ATOM 1505 O O . ASP A 1 195 ? 10.281 14.211 22.469 1 98.5 195 ASP A O 1
ATOM 1509 N N . ARG A 1 196 ? 8.07 14.008 22.641 1 97.94 196 ARG A N 1
ATOM 1510 C CA . ARG A 1 196 ? 8.016 12.797 21.828 1 97.94 196 ARG A CA 1
ATOM 1511 C C . ARG A 1 196 ? 8.555 13.047 20.438 1 97.94 196 ARG A C 1
ATOM 1513 O O . ARG A 1 196 ? 9.352 12.266 19.906 1 97.94 196 ARG A O 1
ATOM 1520 N N . ILE A 1 197 ? 8.07 14.117 19.812 1 98.44 197 ILE A N 1
ATOM 1521 C CA . ILE A 1 197 ? 8.5 14.461 18.469 1 98.44 197 ILE A CA 1
ATOM 1522 C C . ILE A 1 197 ? 10.016 14.641 18.438 1 98.44 197 ILE A C 1
ATOM 1524 O O . ILE A 1 197 ? 10.703 14.07 17.594 1 98.44 197 ILE A O 1
ATOM 1528 N N . ALA A 1 198 ? 10.516 15.359 19.375 1 98.38 198 ALA A N 1
ATOM 1529 C CA . ALA A 1 198 ? 11.945 15.656 19.406 1 98.38 198 ALA A CA 1
ATOM 1530 C C . ALA A 1 198 ? 12.773 14.383 19.578 1 98.38 198 ALA A C 1
ATOM 1532 O O . ALA A 1 198 ? 13.883 14.289 19.047 1 98.38 198 ALA A O 1
ATOM 1533 N N . ARG A 1 199 ? 12.188 13.445 20.234 1 97.56 199 ARG A N 1
ATOM 1534 C CA . ARG A 1 199 ? 12.922 12.203 20.484 1 97.56 199 ARG A CA 1
ATOM 1535 C C . ARG A 1 199 ? 12.984 11.344 19.234 1 97.56 199 ARG A C 1
ATOM 1537 O O . ARG A 1 199 ? 14.031 10.758 18.938 1 97.56 199 ARG A O 1
ATOM 1544 N N . VAL A 1 200 ? 11.875 11.312 18.438 1 97.31 200 VAL A N 1
ATOM 1545 C CA . VAL A 1 200 ? 11.883 10.227 17.453 1 97.31 200 VAL A CA 1
ATOM 1546 C C . VAL A 1 200 ? 11.461 10.758 16.094 1 97.31 200 VAL A C 1
ATOM 1548 O O . VAL A 1 200 ? 11.641 10.086 15.07 1 97.31 200 VAL A O 1
ATOM 1551 N N . ALA A 1 201 ? 10.828 11.898 16.016 1 98.5 201 ALA A N 1
ATOM 1552 C CA . ALA A 1 201 ? 10.273 12.398 14.766 1 98.5 201 ALA A CA 1
ATOM 1553 C C . ALA A 1 201 ? 11.023 13.633 14.281 1 98.5 201 ALA A C 1
ATOM 1555 O O . ALA A 1 201 ? 12.102 13.953 14.789 1 98.5 201 ALA A O 1
ATOM 1556 N N . ASP A 1 202 ? 10.5 14.219 13.164 1 98.75 202 ASP A N 1
ATOM 1557 C CA . ASP A 1 202 ? 11.25 15.289 12.508 1 98.75 202 ASP A CA 1
ATOM 1558 C C . ASP A 1 202 ? 10.414 16.562 12.398 1 98.75 202 ASP A C 1
ATOM 1560 O O . ASP A 1 202 ? 10.875 17.578 11.875 1 98.75 202 ASP A O 1
ATOM 1564 N N . GLY A 1 203 ? 9.227 16.484 12.883 1 98.62 203 GLY A N 1
ATOM 1565 C CA . GLY A 1 203 ? 8.406 17.672 12.789 1 98.62 203 GLY A CA 1
ATOM 1566 C C . GLY A 1 203 ? 6.961 17.438 13.188 1 98.62 203 GLY A C 1
ATOM 1567 O O . GLY A 1 203 ? 6.637 16.422 13.797 1 98.62 203 GLY A O 1
ATOM 1568 N N . TRP A 1 204 ? 6.16 18.453 12.898 1 98.69 204 TRP A N 1
ATOM 1569 C CA . TRP A 1 204 ? 4.797 18.578 13.398 1 98.69 204 TRP A CA 1
ATOM 1570 C C . TRP A 1 204 ? 3.82 18.859 12.266 1 98.69 204 TRP A C 1
ATOM 1572 O O . TRP A 1 204 ? 4.062 19.75 11.438 1 98.69 204 TRP A O 1
ATOM 1582 N N . THR A 1 205 ? 2.803 18.016 12.125 1 98.19 205 THR A N 1
ATOM 1583 C CA . THR A 1 205 ? 1.655 18.359 11.297 1 98.19 205 THR A CA 1
ATOM 1584 C C . THR A 1 205 ? 0.581 19.062 12.117 1 98.19 205 THR A C 1
ATOM 1586 O O . THR A 1 205 ? -0.014 18.469 13.016 1 98.19 205 THR A O 1
ATOM 1589 N N . VAL A 1 206 ? 0.259 20.266 11.758 1 96.38 206 VAL A N 1
ATOM 1590 C CA . VAL A 1 206 ? -0.637 21.109 12.547 1 96.38 206 VAL A CA 1
ATOM 1591 C C . VAL A 1 206 ? -2.086 20.812 12.172 1 96.38 206 VAL A C 1
ATOM 1593 O O . VAL A 1 206 ? -2.455 20.875 11 1 96.38 206 VAL A O 1
ATOM 1596 N N . ASN A 1 207 ? -2.822 20.547 13.188 1 87.88 207 ASN A N 1
ATOM 1597 C CA . ASN A 1 207 ? -4.258 20.406 12.977 1 87.88 207 ASN A CA 1
ATOM 1598 C C . ASN A 1 207 ? -4.949 21.766 12.914 1 87.88 207 ASN A C 1
ATOM 1600 O O . ASN A 1 207 ? -4.504 22.734 13.547 1 87.88 207 ASN A O 1
ATOM 1604 N N . PRO A 1 208 ? -5.992 21.781 12.203 1 84.75 208 PRO A N 1
ATOM 1605 C CA . PRO A 1 208 ? -6.715 23.062 12.094 1 84.75 208 PRO A CA 1
ATOM 1606 C C . PRO A 1 208 ? -7.098 23.641 13.453 1 84.75 208 PRO A C 1
ATOM 1608 O O . PRO A 1 208 ? -7.062 24.859 13.641 1 84.75 208 PRO A O 1
ATOM 1611 N N . THR A 1 209 ? -7.359 22.844 14.406 1 82.19 209 THR A N 1
ATOM 1612 C CA . THR A 1 209 ? -7.812 23.297 15.719 1 82.19 209 THR A CA 1
ATOM 1613 C C . THR A 1 209 ? -6.668 23.938 16.5 1 82.19 209 THR A C 1
ATOM 1615 O O . THR A 1 209 ? -6.895 24.609 17.5 1 82.19 209 THR A O 1
ATOM 1618 N N . ASP A 1 210 ? -5.512 23.734 16.031 1 88.69 210 ASP A N 1
ATOM 1619 C CA . ASP A 1 210 ? -4.344 24.203 16.781 1 88.69 210 ASP A CA 1
ATOM 1620 C C . ASP A 1 210 ? -3.791 25.5 16.203 1 88.69 210 ASP A C 1
ATOM 1622 O O . ASP A 1 210 ? -2.779 26.016 16.672 1 88.69 210 ASP A O 1
ATOM 1626 N N . LEU A 1 211 ? -4.457 26.047 15.273 1 88.94 211 LEU A N 1
ATOM 1627 C CA . LEU A 1 211 ? -3.932 27.203 14.547 1 88.94 211 LEU A CA 1
ATOM 1628 C C . LEU A 1 211 ? -3.99 28.453 15.398 1 88.94 211 LEU A C 1
ATOM 1630 O O . LEU A 1 211 ? -3.211 29.391 15.195 1 88.94 211 LEU A O 1
ATOM 1634 N N . GLY A 1 212 ? -4.824 28.516 16.406 1 90.5 212 GLY A N 1
ATOM 1635 C CA . GLY A 1 212 ? -4.938 29.672 17.266 1 90.5 212 GLY A CA 1
ATOM 1636 C C . GLY A 1 212 ? -3.707 29.906 18.125 1 90.5 212 GLY A C 1
ATOM 1637 O O . GLY A 1 212 ? -3.408 31.047 18.5 1 90.5 212 GLY A O 1
ATOM 1638 N N . THR A 1 213 ? -3.031 28.906 18.406 1 94.25 213 THR A N 1
ATOM 1639 C CA . THR A 1 213 ? -1.842 28.969 19.25 1 94.25 213 THR A CA 1
ATOM 1640 C C . THR A 1 213 ? -0.583 28.703 18.422 1 94.25 213 THR A C 1
ATOM 1642 O O . THR A 1 213 ? 0.462 28.344 18.984 1 94.25 213 THR A O 1
ATOM 1645 N N . PHE A 1 214 ? -0.702 28.922 17.172 1 97.19 214 PHE A N 1
ATOM 1646 C CA . PHE A 1 214 ? 0.281 28.453 16.203 1 97.19 214 PHE A CA 1
ATOM 1647 C C . PHE A 1 214 ? 1.664 29 16.516 1 97.19 214 PHE A C 1
ATOM 1649 O O . PHE A 1 214 ? 2.621 28.25 16.688 1 97.19 214 PHE A O 1
ATOM 1656 N N . THR A 1 215 ? 1.791 30.312 16.688 1 97.69 215 THR A N 1
ATOM 1657 C CA . THR A 1 215 ? 3.09 30.953 16.859 1 97.69 215 THR A CA 1
ATOM 1658 C C . THR A 1 215 ? 3.773 30.453 18.125 1 97.69 215 THR A C 1
ATOM 1660 O O . THR A 1 215 ? 4.945 30.062 18.094 1 97.69 215 THR A O 1
ATOM 1663 N N . ASP A 1 216 ? 3.035 30.453 19.141 1 98.12 216 ASP A N 1
ATOM 1664 C CA . ASP A 1 216 ? 3.568 29.984 20.422 1 98.12 216 ASP A CA 1
ATOM 1665 C C . ASP A 1 216 ? 3.939 28.5 20.344 1 98.12 216 ASP A C 1
ATOM 1667 O O . ASP A 1 216 ? 4.93 28.078 20.938 1 98.12 216 ASP A O 1
ATOM 1671 N N . SER A 1 217 ? 3.119 27.75 19.672 1 98.5 217 SER A N 1
ATOM 1672 C CA . SER A 1 217 ? 3.361 26.328 19.547 1 98.5 217 SER A CA 1
ATOM 1673 C C . SER A 1 217 ? 4.617 26.047 18.734 1 98.5 217 SER A C 1
ATOM 1675 O O . SER A 1 217 ? 5.387 25.141 19.062 1 98.5 217 SER A O 1
ATOM 1677 N N . VAL A 1 218 ? 4.836 26.797 17.672 1 98.56 218 VAL A N 1
ATOM 1678 C CA . VAL A 1 218 ? 6.047 26.641 16.875 1 98.56 218 VAL A CA 1
ATOM 1679 C C . VAL A 1 218 ? 7.273 26.953 17.719 1 98.56 218 VAL A C 1
ATOM 1681 O O . VAL A 1 218 ? 8.266 26.219 17.688 1 98.56 218 VAL A O 1
ATOM 1684 N N . ALA A 1 219 ? 7.172 28.031 18.453 1 98.56 219 ALA A N 1
ATOM 1685 C CA . ALA A 1 219 ? 8.266 28.375 19.359 1 98.56 219 ALA A CA 1
ATOM 1686 C C . ALA A 1 219 ? 8.539 27.25 20.359 1 98.56 219 ALA A C 1
ATOM 1688 O O . ALA A 1 219 ? 9.688 26.875 20.594 1 98.56 219 ALA A O 1
ATOM 1689 N N . LEU A 1 220 ? 7.496 26.734 20.938 1 98.69 220 LEU A N 1
ATOM 1690 C CA . LEU A 1 220 ? 7.629 25.641 21.891 1 98.69 220 LEU A CA 1
ATOM 1691 C C . LEU A 1 220 ? 8.289 24.438 21.25 1 98.69 220 LEU A C 1
ATOM 1693 O O . LEU A 1 220 ? 9.148 23.797 21.859 1 98.69 220 LEU A O 1
ATOM 1697 N N . LEU A 1 221 ? 7.891 24.078 20.047 1 98.75 221 LEU A N 1
ATOM 1698 C CA . LEU A 1 221 ? 8.469 22.953 19.312 1 98.75 221 LEU A CA 1
ATOM 1699 C C . LEU A 1 221 ? 9.969 23.156 19.109 1 98.75 221 LEU A C 1
ATOM 1701 O O . LEU A 1 221 ? 10.758 22.266 19.422 1 98.75 221 LEU A O 1
ATOM 1705 N N . ARG A 1 222 ? 10.336 24.297 18.609 1 98.69 222 ARG A N 1
ATOM 1706 C CA . ARG A 1 222 ? 11.734 24.578 18.297 1 98.69 222 ARG A CA 1
ATOM 1707 C C . ARG A 1 222 ? 12.578 24.609 19.562 1 98.69 222 ARG A C 1
ATOM 1709 O O . ARG A 1 222 ? 13.703 24.094 19.578 1 98.69 222 ARG A O 1
ATOM 1716 N N . ASN A 1 223 ? 12.039 25.203 20.594 1 98.62 223 ASN A N 1
ATOM 1717 C CA . ASN A 1 223 ? 12.719 25.172 21.875 1 98.62 223 ASN A CA 1
ATOM 1718 C C . ASN A 1 223 ? 12.922 23.734 22.375 1 98.62 223 ASN A C 1
ATOM 1720 O O . ASN A 1 223 ? 13.953 23.422 22.969 1 98.62 223 ASN A O 1
ATOM 1724 N N . THR A 1 224 ? 11.906 22.938 22.188 1 98.81 224 THR A N 1
ATOM 1725 C CA . THR A 1 224 ? 11.992 21.547 22.609 1 98.81 224 THR A CA 1
ATOM 1726 C C . THR A 1 224 ? 13.062 20.812 21.812 1 98.81 224 THR A C 1
ATOM 1728 O O . THR A 1 224 ? 13.805 20 22.375 1 98.81 224 THR A O 1
ATOM 1731 N N . PHE A 1 225 ? 13.141 21.062 20.484 1 98.69 225 PHE A N 1
ATOM 1732 C CA . PHE A 1 225 ? 14.219 20.5 19.688 1 98.69 225 PHE A CA 1
ATOM 1733 C C . PHE A 1 225 ? 15.578 20.875 20.25 1 98.69 225 PHE A C 1
ATOM 1735 O O . PHE A 1 225 ? 16.453 20.031 20.422 1 98.69 225 PHE A O 1
ATOM 1742 N N . GLU A 1 226 ? 15.734 22.141 20.562 1 98.62 226 GLU A N 1
ATOM 1743 C CA . GLU A 1 226 ? 16.984 22.625 21.141 1 98.62 226 GLU A CA 1
ATOM 1744 C C . GLU A 1 226 ? 17.297 21.906 22.453 1 98.62 226 GLU A C 1
ATOM 1746 O O . GLU A 1 226 ? 18.438 21.516 22.688 1 98.62 226 GLU A O 1
ATOM 1751 N N . ALA A 1 227 ? 16.344 21.766 23.266 1 98.5 227 ALA A N 1
ATOM 1752 C CA . ALA A 1 227 ? 16.516 21.094 24.547 1 98.5 227 ALA A CA 1
ATOM 1753 C C . ALA A 1 227 ? 16.969 19.656 24.344 1 98.5 227 ALA A C 1
ATOM 1755 O O . ALA A 1 227 ? 17.625 19.078 25.219 1 98.5 227 ALA A O 1
ATOM 1756 N N . HIS A 1 228 ? 16.641 19.047 23.25 1 98.31 228 HIS A N 1
ATOM 1757 C CA . HIS A 1 228 ? 17.047 17.688 22.922 1 98.31 228 HIS A CA 1
ATOM 1758 C C . HIS A 1 228 ? 18.297 17.672 22.047 1 98.31 228 HIS A C 1
ATOM 1760 O O . HIS A 1 228 ? 18.609 16.672 21.406 1 98.31 228 HIS A O 1
ATOM 1766 N N . GLN A 1 229 ? 18.938 18.844 21.922 1 98.38 229 GLN A N 1
ATOM 1767 C CA . GLN A 1 229 ? 20.203 19 21.219 1 98.38 229 GLN A CA 1
ATOM 1768 C C . GLN A 1 229 ? 20.047 18.781 19.719 1 98.38 229 GLN A C 1
ATOM 1770 O O . GLN A 1 229 ? 20.906 18.188 19.078 1 98.38 229 GLN A O 1
ATOM 1775 N N . ARG A 1 230 ? 18.922 19.047 19.266 1 98.25 230 ARG A N 1
ATOM 1776 C CA . ARG A 1 230 ? 18.656 19.078 17.828 1 98.25 230 ARG A CA 1
ATOM 1777 C C . ARG A 1 230 ? 18.578 20.5 17.312 1 98.25 230 ARG A C 1
ATOM 1779 O O . ARG A 1 230 ? 18.266 21.422 18.062 1 98.25 230 ARG A O 1
ATOM 1786 N N . ASP A 1 231 ? 18.875 20.719 16.016 1 98.31 231 ASP A N 1
ATOM 1787 C CA . ASP A 1 231 ? 18.75 22.031 15.398 1 98.31 231 ASP A CA 1
ATOM 1788 C C . ASP A 1 231 ? 17.297 22.5 15.383 1 98.31 231 ASP A C 1
ATOM 1790 O O . ASP A 1 231 ? 16.453 21.875 14.742 1 98.31 231 ASP A O 1
ATOM 1794 N N . PRO A 1 232 ? 16.984 23.547 16.062 1 97.94 232 PRO A N 1
ATOM 1795 C CA . PRO A 1 232 ? 15.609 24.031 16.094 1 97.94 232 PRO A CA 1
ATOM 1796 C C . PRO A 1 232 ? 15.031 24.297 14.711 1 97.94 232 PRO A C 1
ATOM 1798 O O . PRO A 1 232 ? 13.836 24.109 14.484 1 97.94 232 PRO A O 1
ATOM 1801 N N . GLU A 1 233 ? 15.883 24.641 13.797 1 96.31 233 GLU A N 1
ATOM 1802 C CA . GLU A 1 233 ? 15.422 25 12.461 1 96.31 233 GLU A CA 1
ATOM 1803 C C . GLU A 1 233 ? 15.141 23.766 11.617 1 96.31 233 GLU A C 1
ATOM 1805 O O . GLU A 1 233 ? 14.547 23.859 10.547 1 96.31 233 GLU A O 1
ATOM 1810 N N . SER A 1 234 ? 15.484 22.578 12.133 1 97.44 234 SER A N 1
ATOM 1811 C CA . SER A 1 234 ? 15.266 21.344 11.391 1 97.44 234 SER A CA 1
ATOM 1812 C C . SER A 1 234 ? 13.844 20.812 11.594 1 97.44 234 SER A C 1
ATOM 1814 O O . SER A 1 234 ? 13.398 19.922 10.867 1 97.44 234 SER A O 1
ATOM 1816 N N . ALA A 1 235 ? 13.141 21.359 12.578 1 98.19 235 ALA A N 1
ATOM 1817 C CA . ALA A 1 235 ? 11.766 20.938 12.836 1 98.19 235 ALA A CA 1
ATOM 1818 C C . ALA A 1 235 ? 10.836 21.375 11.695 1 98.19 235 ALA A C 1
ATOM 1820 O O . ALA A 1 235 ? 10.586 22.562 11.516 1 98.19 235 ALA A O 1
ATOM 1821 N N . ARG A 1 236 ? 10.367 20.406 11.023 1 98.38 236 ARG A N 1
ATOM 1822 C CA . ARG A 1 236 ? 9.43 20.703 9.945 1 98.38 236 ARG A CA 1
ATOM 1823 C C . ARG A 1 236 ? 8.031 20.969 10.5 1 98.38 236 ARG A C 1
ATOM 1825 O O . ARG A 1 236 ? 7.547 20.219 11.352 1 98.38 236 ARG A O 1
ATOM 1832 N N . VAL A 1 237 ? 7.469 22.047 10.055 1 98.62 237 VAL A N 1
ATOM 1833 C CA . VAL A 1 237 ? 6.117 22.422 10.469 1 98.62 237 VAL A CA 1
ATOM 1834 C C . VAL A 1 237 ? 5.195 22.453 9.25 1 98.62 237 VAL A C 1
ATOM 1836 O O . VAL A 1 237 ? 5.316 23.328 8.398 1 98.62 237 VAL A O 1
ATOM 1839 N N . GLN A 1 238 ? 4.27 21.484 9.195 1 98.62 238 GLN A N 1
ATOM 1840 C CA . GLN A 1 238 ? 3.322 21.375 8.086 1 98.62 238 GLN A CA 1
ATOM 1841 C C . GLN A 1 238 ? 1.933 21.844 8.508 1 98.62 238 GLN A C 1
ATOM 1843 O O . GLN A 1 238 ? 1.348 21.312 9.453 1 98.62 238 GLN A O 1
ATOM 1848 N N . VAL A 1 239 ? 1.407 22.781 7.82 1 97.88 239 VAL A N 1
ATOM 1849 C CA . VAL A 1 239 ? 0.118 23.359 8.164 1 97.88 239 VAL A CA 1
ATOM 1850 C C . VAL A 1 239 ? -0.929 22.969 7.129 1 97.88 239 VAL A C 1
ATOM 1852 O O . VAL A 1 239 ? -0.732 23.188 5.93 1 97.88 239 VAL A O 1
ATOM 1855 N N . SER A 1 240 ? -1.979 22.328 7.578 1 95.62 240 SER A N 1
ATOM 1856 C CA . SER A 1 240 ? -3.164 22.172 6.738 1 95.62 240 SER A CA 1
ATOM 1857 C C . SER A 1 240 ? -4.07 23.406 6.832 1 95.62 240 SER A C 1
ATOM 1859 O O . SER A 1 240 ? -4.648 23.672 7.887 1 95.62 240 SER A O 1
ATOM 1861 N N . ALA A 1 241 ? -4.258 24.094 5.723 1 94.12 241 ALA A N 1
ATOM 1862 C CA . ALA A 1 241 ? -4.973 25.359 5.754 1 94.12 241 ALA A CA 1
ATOM 1863 C C . ALA A 1 241 ? -6.27 25.281 4.953 1 94.12 241 ALA A C 1
ATOM 1865 O O . ALA A 1 241 ? -6.297 24.719 3.859 1 94.12 241 ALA A O 1
ATOM 1866 N N . ALA A 1 242 ? -7.312 25.828 5.516 1 94.06 242 ALA A N 1
ATOM 1867 C CA . ALA A 1 242 ? -8.57 26.016 4.801 1 94.06 242 ALA A CA 1
ATOM 1868 C C . ALA A 1 242 ? -8.578 27.328 4.039 1 94.06 242 ALA A C 1
ATOM 1870 O O . ALA A 1 242 ? -7.887 28.281 4.426 1 94.06 242 ALA A O 1
ATOM 1871 N N . PRO A 1 243 ? -9.312 27.375 2.977 1 96.81 243 PRO A N 1
ATOM 1872 C CA . PRO A 1 243 ? -9.43 28.672 2.312 1 96.81 243 PRO A CA 1
ATOM 1873 C C . PRO A 1 243 ? -10.195 29.703 3.15 1 96.81 243 PRO A C 1
ATOM 1875 O O . PRO A 1 243 ? -11.094 29.328 3.912 1 96.81 243 PRO A O 1
ATOM 1878 N N . VAL A 1 244 ? -9.742 30.922 2.953 1 97.25 244 VAL A N 1
ATOM 1879 C CA . VAL A 1 244 ? -10.5 32.031 3.525 1 97.25 244 VAL A CA 1
ATOM 1880 C C . VAL A 1 244 ? -11.742 32.281 2.684 1 97.25 244 VAL A C 1
ATOM 1882 O O . VAL A 1 244 ? -11.68 32.281 1.451 1 97.25 244 VAL A O 1
ATOM 1885 N N . ARG A 1 245 ? -12.812 32.5 3.402 1 97.38 245 ARG A N 1
ATOM 1886 C CA . ARG A 1 245 ? -14.055 32.719 2.674 1 97.38 245 ARG A CA 1
ATOM 1887 C C . ARG A 1 245 ? -14.609 34.125 2.928 1 97.38 245 ARG A C 1
ATOM 1889 O O . ARG A 1 245 ? -14.445 34.656 4.023 1 97.38 245 ARG A O 1
ATOM 1896 N N . ARG A 1 246 ? -15.336 34.625 1.896 1 97.5 246 ARG A N 1
ATOM 1897 C CA . ARG A 1 246 ? -16.062 35.906 1.994 1 97.5 246 ARG A CA 1
ATOM 1898 C C . ARG A 1 246 ? -17.391 35.719 2.711 1 97.5 246 ARG A C 1
ATOM 1900 O O . ARG A 1 246 ? -17.797 34.594 2.994 1 97.5 246 ARG A O 1
ATOM 1907 N N . ASP A 1 247 ? -17.984 36.844 2.98 1 96.88 247 ASP A N 1
ATOM 1908 C CA . ASP A 1 247 ? -19.266 36.812 3.68 1 96.88 247 ASP A CA 1
ATOM 1909 C C . ASP A 1 247 ? -20.297 36 2.906 1 96.88 247 ASP A C 1
ATOM 1911 O O . ASP A 1 247 ? -21.156 35.344 3.504 1 96.88 247 ASP A O 1
ATOM 1915 N N . ASN A 1 248 ? -20.156 35.969 1.623 1 96.25 248 ASN A N 1
ATOM 1916 C CA . ASN A 1 248 ? -21.125 35.281 0.788 1 96.25 248 ASN A CA 1
ATOM 1917 C C . ASN A 1 248 ? -20.766 33.781 0.661 1 96.25 248 ASN A C 1
ATOM 1919 O O . ASN A 1 248 ? -21.422 33.062 -0.081 1 96.25 248 ASN A O 1
ATOM 1923 N N . GLY A 1 249 ? -19.703 33.375 1.257 1 95.44 249 GLY A N 1
ATOM 1924 C CA . GLY A 1 249 ? -19.344 31.969 1.281 1 95.44 249 GLY A CA 1
ATOM 1925 C C . GLY A 1 249 ? -18.312 31.594 0.237 1 95.44 249 GLY A C 1
ATOM 1926 O O . GLY A 1 249 ? -17.719 30.516 0.3 1 95.44 249 GLY A O 1
ATOM 1927 N N . SER A 1 250 ? -18.078 32.469 -0.688 1 96.19 250 SER A N 1
ATOM 1928 C CA . SER A 1 250 ? -17.125 32.156 -1.753 1 96.19 250 SER A CA 1
ATOM 1929 C C . SER A 1 250 ? -15.688 32.25 -1.254 1 96.19 250 SER A C 1
ATOM 1931 O O . SER A 1 250 ? -15.406 32.906 -0.259 1 96.19 250 SER A O 1
ATOM 1933 N N . VAL A 1 251 ? -14.836 31.594 -1.935 1 97.81 251 VAL A N 1
ATOM 1934 C CA . VAL A 1 251 ? -13.43 31.562 -1.558 1 97.81 251 VAL A CA 1
ATOM 1935 C C . VAL A 1 251 ? -12.773 32.906 -1.92 1 97.81 251 VAL A C 1
ATOM 1937 O O . VAL A 1 251 ? -12.977 33.438 -3.018 1 97.81 251 VAL A O 1
ATOM 1940 N N . ASP A 1 252 ? -12.047 33.438 -1.014 1 98.06 252 ASP A N 1
ATOM 1941 C CA . ASP A 1 252 ? -11.211 34.594 -1.229 1 98.06 252 ASP A CA 1
ATOM 1942 C C . ASP A 1 252 ? -9.75 34.219 -1.431 1 98.06 252 ASP A C 1
ATOM 1944 O O . ASP A 1 252 ? -9 34.062 -0.463 1 98.06 252 ASP A O 1
ATOM 1948 N N . LEU A 1 253 ? -9.359 34.125 -2.689 1 97.75 253 LEU A N 1
ATOM 1949 C CA . LEU A 1 253 ? -8.023 33.625 -3.016 1 97.75 253 LEU A CA 1
ATOM 1950 C C . LEU A 1 253 ? -6.945 34.562 -2.484 1 97.75 253 LEU A C 1
ATOM 1952 O O . LEU A 1 253 ? -5.906 34.094 -2 1 97.75 253 LEU A O 1
ATOM 1956 N N . SER A 1 254 ? -7.199 35.812 -2.58 1 97.69 254 SER A N 1
ATOM 1957 C CA . SER A 1 254 ? -6.215 36.781 -2.113 1 97.69 254 SER A CA 1
ATOM 1958 C C . SER A 1 254 ? -5.992 36.688 -0.609 1 97.69 254 SER A C 1
ATOM 1960 O O . SER A 1 254 ? -4.852 36.594 -0.149 1 97.69 254 SER A O 1
ATOM 1962 N N . ALA A 1 255 ? -7.059 36.625 0.127 1 98.25 255 ALA A N 1
ATOM 1963 C CA . ALA A 1 255 ? -6.957 36.469 1.578 1 98.25 255 ALA A CA 1
ATOM 1964 C C . ALA A 1 255 ? -6.336 35.156 1.961 1 98.25 255 ALA A C 1
ATOM 1966 O O . ALA A 1 255 ? -5.59 35.062 2.941 1 98.25 255 ALA A O 1
ATOM 1967 N N . THR A 1 256 ? -6.695 34.156 1.25 1 98.19 256 THR A N 1
ATOM 1968 C CA . THR A 1 256 ? -6.113 32.812 1.495 1 98.19 256 THR A CA 1
ATOM 1969 C C . THR A 1 256 ? -4.602 32.844 1.291 1 98.19 256 THR A C 1
ATOM 1971 O O . THR A 1 256 ? -3.852 32.312 2.111 1 98.19 256 THR A O 1
ATOM 1974 N N . ALA A 1 257 ? -4.145 33.469 0.213 1 98.19 257 ALA A N 1
ATOM 1975 C CA . ALA A 1 257 ? -2.717 33.594 -0.066 1 98.19 257 ALA A CA 1
ATOM 1976 C C . ALA A 1 257 ? -2.008 34.344 1.045 1 98.19 257 ALA A C 1
ATOM 1978 O O . ALA A 1 257 ? -0.924 33.969 1.485 1 98.19 257 ALA A O 1
ATOM 1979 N N . ASP A 1 258 ? -2.627 35.438 1.451 1 97.81 258 ASP A N 1
ATOM 1980 C CA . ASP A 1 258 ? -2.047 36.219 2.525 1 97.81 258 ASP A CA 1
ATOM 1981 C C . ASP A 1 258 ? -1.903 35.406 3.805 1 97.81 258 ASP A C 1
ATOM 1983 O O . ASP A 1 258 ? -0.883 35.5 4.492 1 97.81 258 ASP A O 1
ATOM 1987 N N . LYS A 1 259 ? -2.904 34.719 4.09 1 97.25 259 LYS A N 1
ATOM 1988 C CA . LYS A 1 259 ? -2.871 33.875 5.285 1 97.25 259 LYS A CA 1
ATOM 1989 C C . LYS A 1 259 ? -1.783 32.812 5.184 1 97.25 259 LYS A C 1
ATOM 1991 O O . LYS A 1 259 ? -1.112 32.5 6.172 1 97.25 259 LYS A O 1
ATOM 1996 N N . ALA A 1 260 ? -1.664 32.188 4.039 1 97.38 260 ALA A N 1
ATOM 1997 C CA . ALA A 1 260 ? -0.605 31.188 3.818 1 97.38 260 ALA A CA 1
ATOM 1998 C C . ALA A 1 260 ? 0.771 31.797 4.055 1 97.38 260 ALA A C 1
ATOM 2000 O O . ALA A 1 260 ? 1.612 31.219 4.738 1 97.38 260 ALA A O 1
ATOM 2001 N N . ARG A 1 261 ? 0.991 33 3.557 1 97.69 261 ARG A N 1
ATOM 2002 C CA . ARG A 1 261 ? 2.26 33.688 3.746 1 97.69 261 ARG A CA 1
ATOM 2003 C C . ARG A 1 261 ? 2.477 34.031 5.215 1 97.69 261 ARG A C 1
ATOM 2005 O O . ARG A 1 261 ? 3.609 34.031 5.703 1 97.69 261 ARG A O 1
ATOM 2012 N N . ASP A 1 262 ? 1.363 34.375 5.805 1 97 262 ASP A N 1
ATOM 2013 C CA . ASP A 1 262 ? 1.438 34.688 7.23 1 97 262 ASP A CA 1
ATOM 2014 C C . ASP A 1 262 ? 1.898 33.469 8.023 1 97 262 ASP A C 1
ATOM 2016 O O . ASP A 1 262 ? 2.736 33.562 8.922 1 97 262 ASP A O 1
ATOM 2020 N N . TRP A 1 263 ? 1.317 32.281 7.758 1 96.94 263 TRP A N 1
ATOM 2021 C CA . TRP A 1 263 ? 1.746 31.047 8.422 1 96.94 263 TRP A CA 1
ATOM 2022 C C . TRP A 1 263 ? 3.236 30.797 8.203 1 96.94 263 TRP A C 1
ATOM 2024 O O . TRP A 1 263 ? 3.949 30.406 9.125 1 96.94 263 TRP A O 1
ATOM 2034 N N . PHE A 1 264 ? 3.682 31.062 7.023 1 96.56 264 PHE A N 1
ATOM 2035 C CA . PHE A 1 264 ? 5.098 30.891 6.719 1 96.56 264 PHE A CA 1
ATOM 2036 C C . PHE A 1 264 ? 5.949 31.828 7.555 1 96.56 264 PHE A C 1
ATOM 2038 O O . PHE A 1 264 ? 6.953 31.422 8.141 1 96.56 264 PHE A O 1
ATOM 2045 N N . ALA A 1 265 ? 5.516 33.031 7.57 1 96.56 265 ALA A N 1
ATOM 2046 C CA . ALA A 1 265 ? 6.246 34.062 8.344 1 96.56 265 ALA A CA 1
ATOM 2047 C C . ALA A 1 265 ? 6.312 33.656 9.82 1 96.56 265 ALA A C 1
ATOM 2049 O O . ALA A 1 265 ? 7.281 34 10.508 1 96.56 265 ALA A O 1
ATOM 2050 N N . ARG A 1 266 ? 5.328 32.875 10.188 1 96.94 266 ARG A N 1
ATOM 2051 C CA . ARG A 1 266 ? 5.227 32.531 11.602 1 96.94 266 ARG A CA 1
ATOM 2052 C C . ARG A 1 266 ? 5.871 31.172 11.859 1 96.94 266 ARG A C 1
ATOM 2054 O O . ARG A 1 266 ? 5.852 30.672 12.992 1 96.94 266 ARG A O 1
ATOM 2061 N N . GLY A 1 267 ? 6.418 30.547 10.812 1 97.12 267 GLY A N 1
ATOM 2062 C CA . GLY A 1 267 ? 7.27 29.406 11.102 1 97.12 267 GLY A CA 1
ATOM 2063 C C . GLY A 1 267 ? 6.863 28.156 10.352 1 97.12 267 GLY A C 1
ATOM 2064 O O . GLY A 1 267 ? 7.516 27.109 10.477 1 97.12 267 GLY A O 1
ATOM 2065 N N . ALA A 1 268 ? 5.82 28.203 9.562 1 97.81 268 ALA A N 1
ATOM 2066 C CA . ALA A 1 268 ? 5.434 27.047 8.758 1 97.81 268 ALA A CA 1
ATOM 2067 C C . ALA A 1 268 ? 6.488 26.734 7.707 1 97.81 268 ALA A C 1
ATOM 2069 O O . ALA A 1 268 ? 7.055 27.641 7.094 1 97.81 268 ALA A O 1
ATOM 2070 N N . SER A 1 269 ? 6.777 25.406 7.551 1 97.94 269 SER A N 1
ATOM 2071 C CA . SER A 1 269 ? 7.648 24.953 6.469 1 97.94 269 SER A CA 1
ATOM 2072 C C . SER A 1 269 ? 6.867 24.75 5.18 1 97.94 269 SER A C 1
ATOM 2074 O O . SER A 1 269 ? 7.355 25.062 4.094 1 97.94 269 SER A O 1
ATOM 2076 N N . VAL A 1 270 ? 5.691 24.219 5.258 1 98.19 270 VAL A N 1
ATOM 2077 C CA . VAL A 1 270 ? 4.828 23.938 4.121 1 98.19 270 VAL A CA 1
ATOM 2078 C C . VAL A 1 270 ? 3.375 24.234 4.488 1 98.19 270 VAL A C 1
ATOM 2080 O O . VAL A 1 270 ? 2.936 23.938 5.602 1 98.19 270 VAL A O 1
ATOM 2083 N N . VAL A 1 271 ? 2.682 24.875 3.627 1 97.94 271 VAL A N 1
ATOM 2084 C CA . VAL A 1 271 ? 1.24 25.078 3.74 1 97.94 271 VAL A CA 1
ATOM 2085 C C . VAL A 1 271 ? 0.511 24.203 2.727 1 97.94 271 VAL A C 1
ATOM 2087 O O . VAL A 1 271 ? 0.761 24.297 1.522 1 97.94 271 VAL A O 1
ATOM 2090 N N . VAL A 1 272 ? -0.355 23.344 3.223 1 98.12 272 VAL A N 1
ATOM 2091 C CA . VAL A 1 272 ? -1.077 22.375 2.395 1 98.12 272 VAL A CA 1
ATOM 2092 C C . VAL A 1 272 ? -2.521 22.844 2.207 1 98.12 272 VAL A C 1
ATOM 2094 O O . VAL A 1 272 ? -3.223 23.125 3.182 1 98.12 272 VAL A O 1
ATOM 2097 N N . LEU A 1 273 ? -2.914 22.922 0.987 1 97.88 273 LEU A N 1
ATOM 2098 C CA . LEU A 1 273 ? -4.273 23.297 0.619 1 97.88 273 LEU A CA 1
ATOM 2099 C C . LEU A 1 273 ? -5.008 22.109 -0.026 1 97.88 273 LEU A C 1
ATOM 2101 O O . LEU A 1 273 ? -4.398 21.312 -0.745 1 97.88 273 LEU A O 1
ATOM 2105 N N . ARG A 1 274 ? -6.301 22 0.215 1 97.5 274 ARG A N 1
ATOM 2106 C CA . ARG A 1 274 ? -7.117 20.938 -0.353 1 97.5 274 ARG A CA 1
ATOM 2107 C C . ARG A 1 274 ? -8.008 21.469 -1.474 1 97.5 274 ARG A C 1
ATOM 2109 O O . ARG A 1 274 ? -9.039 22.094 -1.214 1 97.5 274 ARG A O 1
ATOM 2116 N N . PRO A 1 275 ? -7.691 21.109 -2.689 1 98 275 PRO A N 1
ATOM 2117 C CA . PRO A 1 275 ? -8.414 21.656 -3.84 1 98 275 PRO A CA 1
ATOM 2118 C C . PRO A 1 275 ? -9.906 21.375 -3.793 1 98 275 PRO A C 1
ATOM 2120 O O . PRO A 1 275 ? -10.719 22.203 -4.223 1 98 275 PRO A O 1
ATOM 2123 N N . ALA A 1 276 ? -10.297 20.312 -3.248 1 96.5 276 ALA A N 1
ATOM 2124 C CA . ALA A 1 276 ? -11.688 19.859 -3.258 1 96.5 276 ALA A CA 1
ATOM 2125 C C . ALA A 1 276 ? -12.594 20.859 -2.562 1 96.5 276 ALA A C 1
ATOM 2127 O O . ALA A 1 276 ? -13.82 20.828 -2.738 1 96.5 276 ALA A O 1
ATOM 2128 N N . VAL A 1 277 ? -12.055 21.828 -1.764 1 95.81 277 VAL A N 1
ATOM 2129 C CA . VAL A 1 277 ? -12.922 22.719 -1.003 1 95.81 277 VAL A CA 1
ATOM 2130 C C . VAL A 1 277 ? -12.75 24.156 -1.509 1 95.81 277 VAL A C 1
ATOM 2132 O O . VAL A 1 277 ? -13.086 25.109 -0.804 1 95.81 277 VAL A O 1
ATOM 2135 N N . PHE A 1 278 ? -12.18 24.406 -2.629 1 97.19 278 PHE A N 1
ATOM 2136 C CA . PHE A 1 278 ? -11.977 25.734 -3.201 1 97.19 278 PHE A CA 1
ATOM 2137 C C . PHE A 1 278 ? -13.102 26.078 -4.168 1 97.19 278 PHE A C 1
ATOM 2139 O O . PHE A 1 278 ? -13.008 27.062 -4.902 1 97.19 278 PHE A O 1
ATOM 2146 N N . ASP A 1 279 ? -14.211 25.469 -4.234 1 91.44 279 ASP A N 1
ATOM 2147 C CA . ASP A 1 279 ? -15.367 25.797 -5.059 1 91.44 279 ASP A CA 1
ATOM 2148 C C . ASP A 1 279 ? -15 25.812 -6.543 1 91.44 279 ASP A C 1
ATOM 2150 O O . ASP A 1 279 ? -15.359 26.75 -7.258 1 91.44 279 ASP A O 1
ATOM 2154 N N . CYS A 1 280 ? -14.219 24.969 -7.016 1 92.81 280 CYS A N 1
ATOM 2155 C CA . CYS A 1 280 ? -13.828 24.969 -8.422 1 92.81 280 CYS A CA 1
ATOM 2156 C C . CYS A 1 280 ? -14.25 23.656 -9.094 1 92.81 280 CYS A C 1
ATOM 2158 O O . CYS A 1 280 ? -14.359 22.625 -8.438 1 92.81 280 CYS A O 1
ATOM 2160 N N . ALA A 1 281 ? -14.539 23.844 -10.422 1 95.81 281 ALA A N 1
ATOM 2161 C CA . ALA A 1 281 ? -14.82 22.672 -11.25 1 95.81 281 ALA A CA 1
ATOM 2162 C C . ALA A 1 281 ? -13.523 22.016 -11.727 1 95.81 281 ALA A C 1
ATOM 2164 O O . ALA A 1 281 ? -12.445 22.594 -11.609 1 95.81 281 ALA A O 1
ATOM 2165 N N . ALA A 1 282 ? -13.68 20.766 -12.148 1 97.31 282 ALA A N 1
ATOM 2166 C CA . ALA A 1 282 ? -12.523 19.984 -12.586 1 97.31 282 ALA A CA 1
ATOM 2167 C C . ALA A 1 282 ? -11.719 20.75 -13.633 1 97.31 282 ALA A C 1
ATOM 2169 O O . ALA A 1 282 ? -10.484 20.75 -13.594 1 97.31 282 ALA A O 1
ATOM 2170 N N . GLU A 1 283 ? -12.375 21.484 -14.508 1 97 283 GLU A N 1
ATOM 2171 C CA . GLU A 1 283 ? -11.727 22.172 -15.617 1 97 283 GLU A CA 1
ATOM 2172 C C . GLU A 1 283 ? -10.93 23.375 -15.125 1 97 283 GLU A C 1
ATOM 2174 O O . GLU A 1 283 ? -10.078 23.906 -15.844 1 97 283 GLU A O 1
ATOM 2179 N N . GLU A 1 284 ? -11.156 23.812 -13.891 1 97.69 284 GLU A N 1
ATOM 2180 C CA . GLU A 1 284 ? -10.516 25.016 -13.344 1 97.69 284 GLU A CA 1
ATOM 2181 C C . GLU A 1 284 ? -9.289 24.641 -12.508 1 97.69 284 GLU A C 1
ATOM 2183 O O . GLU A 1 284 ? -8.57 25.531 -12.047 1 97.69 284 GLU A O 1
ATOM 2188 N N . LEU A 1 285 ? -9.047 23.375 -12.344 1 98.19 285 LEU A N 1
ATOM 2189 C CA . LEU A 1 285 ? -7.996 22.891 -11.453 1 98.19 285 LEU A CA 1
ATOM 2190 C C . LEU A 1 285 ? -6.629 23.375 -11.922 1 98.19 285 LEU A C 1
ATOM 2192 O O . LEU A 1 285 ? -5.797 23.781 -11.102 1 98.19 285 LEU A O 1
ATOM 2196 N N . PRO A 1 286 ? -6.363 23.438 -13.25 1 98.06 286 PRO A N 1
ATOM 2197 C CA . PRO A 1 286 ? -5.059 23.953 -13.672 1 98.06 286 PRO A CA 1
ATOM 2198 C C . PRO A 1 286 ? -4.832 25.406 -13.25 1 98.06 286 PRO A C 1
ATOM 2200 O O . PRO A 1 286 ? -3.736 25.766 -12.812 1 98.06 286 PRO A O 1
ATOM 2203 N N . GLU A 1 287 ? -5.848 26.203 -13.344 1 97.88 287 GLU A N 1
ATOM 2204 C CA . GLU A 1 287 ? -5.742 27.609 -12.922 1 97.88 287 GLU A CA 1
ATOM 2205 C C . GLU A 1 287 ? -5.543 27.703 -11.406 1 97.88 287 GLU A C 1
ATOM 2207 O O . GLU A 1 287 ? -4.789 28.562 -10.938 1 97.88 287 GLU A O 1
ATOM 2212 N N . LEU A 1 288 ? -6.246 26.906 -10.688 1 98.25 288 LEU A N 1
ATOM 2213 C CA . LEU A 1 288 ? -6.086 26.875 -9.242 1 98.25 288 LEU A CA 1
ATOM 2214 C C . LEU A 1 288 ? -4.656 26.484 -8.859 1 98.25 288 LEU A C 1
ATOM 2216 O O . LEU A 1 288 ? -4.066 27.094 -7.965 1 98.25 288 LEU A O 1
ATOM 2220 N N . LEU A 1 289 ? -4.09 25.484 -9.523 1 98.44 289 LEU A N 1
ATOM 2221 C CA . LEU A 1 289 ? -2.717 25.062 -9.273 1 98.44 289 LEU A CA 1
ATOM 2222 C C . LEU A 1 289 ? -1.733 26.188 -9.555 1 98.44 289 LEU A C 1
ATOM 2224 O O . LEU A 1 289 ? -0.792 26.406 -8.789 1 98.44 289 LEU A O 1
ATOM 2228 N N . ASP A 1 290 ? -1.969 26.906 -10.641 1 97.81 290 ASP A N 1
ATOM 2229 C CA . ASP A 1 290 ? -1.13 28.062 -10.961 1 97.81 290 ASP A CA 1
ATOM 2230 C C . ASP A 1 290 ? -1.188 29.109 -9.844 1 97.81 290 ASP A C 1
ATOM 2232 O O . ASP A 1 290 ? -0.158 29.641 -9.438 1 97.81 290 ASP A O 1
ATOM 2236 N N . TRP A 1 291 ? -2.367 29.344 -9.422 1 98 291 TRP A N 1
ATOM 2237 C CA . TRP A 1 291 ? -2.533 30.281 -8.32 1 98 291 TRP A CA 1
ATOM 2238 C C . TRP A 1 291 ? -1.797 29.797 -7.074 1 98 291 TRP A C 1
ATOM 2240 O O . TRP A 1 291 ? -1.072 30.578 -6.438 1 98 291 TRP A O 1
ATOM 2250 N N . MET A 1 292 ? -1.926 28.547 -6.688 1 98.12 292 MET A N 1
ATOM 2251 C CA . MET A 1 292 ? -1.284 28 -5.5 1 98.12 292 MET A CA 1
ATOM 2252 C C . MET A 1 292 ? 0.231 28.156 -5.578 1 98.12 292 MET A C 1
ATOM 2254 O O . MET A 1 292 ? 0.87 28.531 -4.598 1 98.12 292 MET A O 1
ATOM 2258 N N . THR A 1 293 ? 0.743 27.859 -6.711 1 97.5 293 THR A N 1
ATOM 2259 C CA . THR A 1 293 ? 2.191 27.938 -6.867 1 97.5 293 THR A CA 1
ATOM 2260 C C . THR A 1 293 ? 2.658 29.391 -6.832 1 97.5 293 THR A C 1
ATOM 2262 O O . THR A 1 293 ? 3.787 29.672 -6.434 1 97.5 293 THR A O 1
ATOM 2265 N N . SER A 1 294 ? 1.801 30.312 -7.219 1 97.12 294 SER A N 1
ATOM 2266 C CA . SER A 1 294 ? 2.141 31.719 -7.227 1 97.12 294 SER A CA 1
ATOM 2267 C C . SER A 1 294 ? 2.291 32.25 -5.805 1 97.12 294 SER A C 1
ATOM 2269 O O . SER A 1 294 ? 2.9 33.312 -5.594 1 97.12 294 SER A O 1
ATOM 2271 N N . ILE A 1 295 ? 1.703 31.578 -4.848 1 97.56 295 ILE A N 1
ATOM 2272 C CA . ILE A 1 295 ? 1.812 31.984 -3.451 1 97.56 295 ILE A CA 1
ATOM 2273 C C . ILE A 1 295 ? 3.281 32 -3.033 1 97.56 295 ILE A C 1
ATOM 2275 O O . ILE A 1 295 ? 3.686 32.844 -2.203 1 97.56 295 ILE A O 1
ATOM 2279 N N . LYS A 1 296 ? 4.172 31.172 -3.619 1 93.94 296 LYS A N 1
ATOM 2280 C CA . LYS A 1 296 ? 5.586 31.031 -3.293 1 93.94 296 LYS A CA 1
ATOM 2281 C C . LYS A 1 296 ? 6.375 32.281 -3.672 1 93.94 296 LYS A C 1
ATOM 2283 O O . LYS A 1 296 ? 7.371 32.594 -3.025 1 93.94 296 LYS A O 1
ATOM 2288 N N . GLU A 1 297 ? 6.176 32.844 -4.828 1 80.5 297 GLU A N 1
ATOM 2289 C CA . GLU A 1 297 ? 6.965 33.906 -5.473 1 80.5 297 GLU A CA 1
ATOM 2290 C C . GLU A 1 297 ? 6.668 35.281 -4.863 1 80.5 297 GLU A C 1
ATOM 2292 O O . GLU A 1 297 ? 7.484 36.188 -4.965 1 80.5 297 GLU A O 1
ATOM 2297 N N . ALA A 1 298 ? 5.762 35.438 -4.07 1 69.5 298 ALA A N 1
ATOM 2298 C CA . ALA A 1 298 ? 5.473 36.781 -3.605 1 69.5 298 ALA A CA 1
ATOM 2299 C C . ALA A 1 298 ? 6.164 37.062 -2.275 1 69.5 298 ALA A C 1
ATOM 2301 O O . ALA A 1 298 ? 6.395 36.156 -1.48 1 69.5 298 ALA A O 1
ATOM 2302 N N . MET B 1 1 ? -6.309 -19.203 -23.547 1 91 1 MET B N 1
ATOM 2303 C CA . MET B 1 1 ? -5.215 -19.234 -22.578 1 91 1 MET B CA 1
ATOM 2304 C C . MET B 1 1 ? -4.758 -17.828 -22.219 1 91 1 MET B C 1
ATOM 2306 O O . MET B 1 1 ? -4.625 -16.969 -23.078 1 91 1 MET B O 1
ATOM 2310 N N . GLU B 1 2 ? -4.609 -17.547 -20.891 1 97.75 2 GLU B N 1
ATOM 2311 C CA . GLU B 1 2 ? -4.023 -16.297 -20.438 1 97.75 2 GLU B CA 1
ATOM 2312 C C . GLU B 1 2 ? -2.527 -16.438 -20.172 1 97.75 2 GLU B C 1
ATOM 2314 O O . GLU B 1 2 ? -2.068 -17.5 -19.75 1 97.75 2 GLU B O 1
ATOM 2319 N N . ILE B 1 3 ? -1.799 -15.43 -20.469 1 98.62 3 ILE B N 1
ATOM 2320 C CA . ILE B 1 3 ? -0.372 -15.359 -20.188 1 98.62 3 ILE B CA 1
ATOM 2321 C C . ILE B 1 3 ? -0.1 -14.195 -19.234 1 98.62 3 ILE B C 1
ATOM 2323 O O . ILE B 1 3 ? -0.578 -13.078 -19.453 1 98.62 3 ILE B O 1
ATOM 2327 N N . GLY B 1 4 ? 0.573 -14.5 -18.172 1 98.62 4 GLY B N 1
ATOM 2328 C CA . GLY B 1 4 ? 0.958 -13.477 -17.203 1 98.62 4 GLY B CA 1
ATOM 2329 C C . GLY B 1 4 ? 2.461 -13.305 -17.078 1 98.62 4 GLY B C 1
ATOM 2330 O O . GLY B 1 4 ? 3.227 -14.164 -17.531 1 98.62 4 GLY B O 1
ATOM 2331 N N . VAL B 1 5 ? 2.883 -12.211 -16.531 1 98.75 5 VAL B N 1
ATOM 2332 C CA . VAL B 1 5 ? 4.285 -11.961 -16.219 1 98.75 5 VAL B CA 1
ATOM 2333 C C . VAL B 1 5 ? 4.438 -11.625 -14.742 1 98.75 5 VAL B C 1
ATOM 2335 O O . VAL B 1 5 ? 3.604 -10.922 -14.164 1 98.75 5 VAL B O 1
ATOM 2338 N N . ASN B 1 6 ? 5.363 -12.211 -14.117 1 98.56 6 ASN B N 1
ATOM 2339 C CA . ASN B 1 6 ? 5.793 -11.852 -12.766 1 98.56 6 ASN B CA 1
ATOM 2340 C C . ASN B 1 6 ? 7 -10.922 -12.789 1 98.56 6 ASN B C 1
ATOM 2342 O O . ASN B 1 6 ? 8.086 -11.312 -13.227 1 98.56 6 ASN B O 1
ATOM 2346 N N . VAL B 1 7 ? 6.875 -9.727 -12.25 1 98.75 7 VAL B N 1
ATOM 2347 C CA . VAL B 1 7 ? 7.902 -8.695 -12.398 1 98.75 7 VAL B CA 1
ATOM 2348 C C . VAL B 1 7 ? 8.891 -8.789 -11.242 1 98.75 7 VAL B C 1
ATOM 2350 O O . VAL B 1 7 ? 9.797 -7.957 -11.125 1 98.75 7 VAL B O 1
ATOM 2353 N N . LEU B 1 8 ? 8.719 -9.742 -10.375 1 98 8 LEU B N 1
ATOM 2354 C CA . LEU B 1 8 ? 9.633 -9.953 -9.258 1 98 8 LEU B CA 1
ATOM 2355 C C . LEU B 1 8 ? 11.07 -10.109 -9.75 1 98 8 LEU B C 1
ATOM 2357 O O . LEU B 1 8 ? 11.367 -10.992 -10.555 1 98 8 LEU B O 1
ATOM 2361 N N . GLY B 1 9 ? 11.953 -9.234 -9.266 1 97.44 9 GLY B N 1
ATOM 2362 C CA . GLY B 1 9 ? 13.375 -9.32 -9.555 1 97.44 9 GLY B CA 1
ATOM 2363 C C . GLY B 1 9 ? 13.758 -8.609 -10.844 1 97.44 9 GLY B C 1
ATOM 2364 O O . GLY B 1 9 ? 14.938 -8.555 -11.195 1 97.44 9 GLY B O 1
ATOM 2365 N N . LEU B 1 10 ? 12.836 -8 -11.539 1 98.5 10 LEU B N 1
ATOM 2366 C CA . LEU B 1 10 ? 13.086 -7.43 -12.859 1 98.5 10 LEU B CA 1
ATOM 2367 C C . LEU B 1 10 ? 14 -6.211 -12.758 1 98.5 10 LEU B C 1
ATOM 2369 O O . LEU B 1 10 ? 14.672 -5.852 -13.727 1 98.5 10 LEU B O 1
ATOM 2373 N N . GLU B 1 11 ? 14.031 -5.523 -11.539 1 97.88 11 GLU B N 1
ATOM 2374 C CA . GLU B 1 11 ? 14.859 -4.336 -11.344 1 97.88 11 GLU B CA 1
ATOM 2375 C C . GLU B 1 11 ? 16.328 -4.648 -11.562 1 97.88 11 GLU B C 1
ATOM 2377 O O . GLU B 1 11 ? 17.125 -3.748 -11.844 1 97.88 11 GLU B O 1
ATOM 2382 N N . ALA B 1 12 ? 16.703 -5.898 -11.445 1 97.19 12 ALA B N 1
ATOM 2383 C CA . ALA B 1 12 ? 18.094 -6.309 -11.648 1 97.19 12 ALA B CA 1
ATOM 2384 C C . ALA B 1 12 ? 18.547 -5.984 -13.07 1 97.19 12 ALA B C 1
ATOM 2386 O O . ALA B 1 12 ? 19.734 -5.742 -13.305 1 97.19 12 ALA B O 1
ATOM 2387 N N . LEU B 1 13 ? 17.625 -5.973 -14.023 1 97.88 13 LEU B N 1
ATOM 2388 C CA . LEU B 1 13 ? 17.938 -5.66 -15.406 1 97.88 13 LEU B CA 1
ATOM 2389 C C . LEU B 1 13 ? 18.109 -4.156 -15.609 1 97.88 13 LEU B C 1
ATOM 2391 O O . LEU B 1 13 ? 18.531 -3.711 -16.672 1 97.88 13 LEU B O 1
ATOM 2395 N N . PHE B 1 14 ? 17.75 -3.377 -14.594 1 97.75 14 PHE B N 1
ATOM 2396 C CA . PHE B 1 14 ? 17.797 -1.921 -14.664 1 97.75 14 PHE B CA 1
ATOM 2397 C C . PHE B 1 14 ? 18.703 -1.353 -13.578 1 97.75 14 PHE B C 1
ATOM 2399 O O . PHE B 1 14 ? 18.359 -0.36 -12.93 1 97.75 14 PHE B O 1
ATOM 2406 N N . ASP B 1 15 ? 19.859 -2.004 -13.281 1 96.19 15 ASP B N 1
ATOM 2407 C CA . ASP B 1 15 ? 20.844 -1.58 -12.297 1 96.19 15 ASP B CA 1
ATOM 2408 C C . ASP B 1 15 ? 20.234 -1.438 -10.914 1 96.19 15 ASP B C 1
ATOM 2410 O O . ASP B 1 15 ? 20.562 -0.514 -10.164 1 96.19 15 ASP B O 1
ATOM 2414 N N . GLY B 1 16 ? 19.188 -2.209 -10.688 1 96.75 16 GLY B N 1
ATOM 2415 C CA . GLY B 1 16 ? 18.578 -2.26 -9.359 1 96.75 16 GLY B CA 1
ATOM 2416 C C . GLY B 1 16 ? 17.5 -1.214 -9.156 1 96.75 16 GLY B C 1
ATOM 2417 O O . GLY B 1 16 ? 16.922 -1.119 -8.078 1 96.75 16 GLY B O 1
ATOM 2418 N N . LYS B 1 17 ? 17.188 -0.424 -10.148 1 96.56 17 LYS B N 1
ATOM 2419 C CA . LYS B 1 17 ? 16.172 0.612 -10.039 1 96.56 17 LYS B CA 1
ATOM 2420 C C . LYS B 1 17 ? 14.781 0.053 -10.336 1 96.56 17 LYS B C 1
ATOM 2422 O O . LYS B 1 17 ? 14.586 -0.615 -11.352 1 96.56 17 LYS B O 1
ATOM 2427 N N . VAL B 1 18 ? 13.797 0.375 -9.469 1 98.06 18 VAL B N 1
ATOM 2428 C CA . VAL B 1 18 ? 12.477 -0.225 -9.617 1 98.06 18 VAL B CA 1
ATOM 2429 C C . VAL B 1 18 ? 11.625 0.615 -10.562 1 98.06 18 VAL B C 1
ATOM 2431 O O . VAL B 1 18 ? 10.719 0.096 -11.219 1 98.06 18 VAL B O 1
ATOM 2434 N N . ARG B 1 19 ? 11.898 1.895 -10.68 1 96 19 ARG B N 1
ATOM 2435 C CA . ARG B 1 19 ? 11.039 2.805 -11.43 1 96 19 ARG B CA 1
ATOM 2436 C C . ARG B 1 19 ? 10.945 2.375 -12.891 1 96 19 ARG B C 1
ATOM 2438 O O . ARG B 1 19 ? 9.852 2.34 -13.461 1 96 19 ARG B O 1
ATOM 2445 N N . PRO B 1 20 ? 12.094 1.876 -13.562 1 97.69 20 PRO B N 1
ATOM 2446 C CA . PRO B 1 20 ? 12.008 1.438 -14.961 1 97.69 20 PRO B CA 1
ATOM 2447 C C . PRO B 1 20 ? 11.125 0.202 -15.133 1 97.69 20 PRO B C 1
ATOM 2449 O O . PRO B 1 20 ? 10.711 -0.112 -16.25 1 97.69 20 PRO B O 1
ATOM 2452 N N . VAL B 1 21 ? 10.867 -0.528 -14.102 1 98.81 21 VAL B N 1
ATOM 2453 C CA . VAL B 1 21 ? 9.992 -1.691 -14.164 1 98.81 21 VAL B CA 1
ATOM 2454 C C . VAL B 1 21 ? 8.586 -1.256 -14.562 1 98.81 21 VAL B C 1
ATOM 2456 O O . VAL B 1 21 ? 7.848 -2.018 -15.195 1 98.81 21 VAL B O 1
ATOM 2459 N N . LEU B 1 22 ? 8.227 -0.008 -14.234 1 98.88 22 LEU B N 1
ATOM 2460 C CA . LEU B 1 22 ? 6.918 0.514 -14.617 1 98.88 22 LEU B CA 1
ATOM 2461 C C . LEU B 1 22 ? 6.812 0.658 -16.125 1 98.88 22 LEU B C 1
ATOM 2463 O O . LEU B 1 22 ? 5.75 0.431 -16.703 1 98.88 22 LEU B O 1
ATOM 2467 N N . ASP B 1 23 ? 7.91 1.045 -16.781 1 98.56 23 ASP B N 1
ATOM 2468 C CA . ASP B 1 23 ? 7.926 1.11 -18.234 1 98.56 23 ASP B CA 1
ATOM 2469 C C . ASP B 1 23 ? 7.727 -0.273 -18.859 1 98.56 23 ASP B C 1
ATOM 2471 O O . ASP B 1 23 ? 6.988 -0.424 -19.828 1 98.56 23 ASP B O 1
ATOM 2475 N N . PHE B 1 24 ? 8.398 -1.234 -18.266 1 98.81 24 PHE B N 1
ATOM 2476 C CA . PHE B 1 24 ? 8.195 -2.611 -18.688 1 98.81 24 PHE B CA 1
ATOM 2477 C C . PHE B 1 24 ? 6.734 -3.016 -18.547 1 98.81 24 PHE B C 1
ATOM 2479 O O . PHE B 1 24 ? 6.164 -3.635 -19.453 1 98.81 24 PHE B O 1
ATOM 2486 N N . ALA B 1 25 ? 6.117 -2.705 -17.406 1 98.94 25 ALA B N 1
ATOM 2487 C CA . ALA B 1 25 ? 4.727 -3.061 -17.141 1 98.94 25 ALA B CA 1
ATOM 2488 C C . ALA B 1 25 ? 3.793 -2.43 -18.156 1 98.94 25 ALA B C 1
ATOM 2490 O O . ALA B 1 25 ? 2.859 -3.076 -18.641 1 98.94 25 ALA B O 1
ATOM 2491 N N . ALA B 1 26 ? 4.035 -1.171 -18.453 1 98.88 26 ALA B N 1
ATOM 2492 C CA . ALA B 1 26 ? 3.25 -0.499 -19.484 1 98.88 26 ALA B CA 1
ATOM 2493 C C . ALA B 1 26 ? 3.381 -1.214 -20.828 1 98.88 26 ALA B C 1
ATOM 2495 O O . ALA B 1 26 ? 2.393 -1.397 -21.547 1 98.88 26 ALA B O 1
ATOM 2496 N N . GLY B 1 27 ? 4.621 -1.569 -21.156 1 98.81 27 GLY B N 1
ATOM 2497 C CA . GLY B 1 27 ? 4.859 -2.328 -22.375 1 98.81 27 GLY B CA 1
ATOM 2498 C C . GLY B 1 27 ? 4.148 -3.668 -22.391 1 98.81 27 GLY B C 1
ATOM 2499 O O . GLY B 1 27 ? 3.574 -4.059 -23.406 1 98.81 27 GLY B O 1
ATOM 2500 N N . ALA B 1 28 ? 4.23 -4.398 -21.297 1 98.94 28 ALA B N 1
ATOM 2501 C CA . ALA B 1 28 ? 3.553 -5.684 -21.172 1 98.94 28 ALA B CA 1
ATOM 2502 C C . ALA B 1 28 ? 2.049 -5.539 -21.391 1 98.94 28 ALA B C 1
ATOM 2504 O O . ALA B 1 28 ? 1.433 -6.348 -22.094 1 98.94 28 ALA B O 1
ATOM 2505 N N . ASP B 1 29 ? 1.506 -4.508 -20.781 1 98.88 29 ASP B N 1
ATOM 2506 C CA . ASP B 1 29 ? 0.086 -4.203 -20.922 1 98.88 29 ASP B CA 1
ATOM 2507 C C . ASP B 1 29 ? -0.275 -3.973 -22.391 1 98.88 29 ASP B C 1
ATOM 2509 O O . ASP B 1 29 ? -1.226 -4.57 -22.906 1 98.88 29 ASP B O 1
ATOM 2513 N N . SER B 1 30 ? 0.501 -3.168 -23.062 1 98.44 30 SER B N 1
ATOM 2514 C CA . SER B 1 30 ? 0.268 -2.828 -24.469 1 98.44 30 SER B CA 1
ATOM 2515 C C . SER B 1 30 ? 0.442 -4.047 -25.375 1 98.44 30 SER B C 1
ATOM 2517 O O . SER B 1 30 ? -0.242 -4.176 -26.391 1 98.44 30 SER B O 1
ATOM 2519 N N . ALA B 1 31 ? 1.339 -4.973 -24.984 1 98.31 31 ALA B N 1
ATOM 2520 C CA . ALA B 1 31 ? 1.649 -6.152 -25.781 1 98.31 31 ALA B CA 1
ATOM 2521 C C . ALA B 1 31 ? 0.55 -7.203 -25.656 1 98.31 31 ALA B C 1
ATOM 2523 O O . ALA B 1 31 ? 0.505 -8.164 -26.438 1 98.31 31 ALA B O 1
ATOM 2524 N N . GLY B 1 32 ? -0.282 -7.062 -24.656 1 98.31 32 GLY B N 1
ATOM 2525 C CA . GLY B 1 32 ? -1.408 -7.977 -24.531 1 98.31 32 GLY B CA 1
ATOM 2526 C C . GLY B 1 32 ? -1.235 -8.992 -23.422 1 98.31 32 GLY B C 1
ATOM 2527 O O . GLY B 1 32 ? -1.931 -10.008 -23.391 1 98.31 32 GLY B O 1
ATOM 2528 N N . ILE B 1 33 ? -0.317 -8.766 -22.562 1 98.81 33 ILE B N 1
ATOM 2529 C CA . ILE B 1 33 ? -0.193 -9.602 -21.375 1 98.81 33 ILE B CA 1
ATOM 2530 C C . ILE B 1 33 ? -1.476 -9.516 -20.547 1 98.81 33 ILE B C 1
ATOM 2532 O O . ILE B 1 33 ? -2.053 -8.438 -20.391 1 98.81 33 ILE B O 1
ATOM 2536 N N . ASP B 1 34 ? -1.886 -10.641 -19.984 1 98.81 34 ASP B N 1
ATOM 2537 C CA . ASP B 1 34 ? -3.197 -10.719 -19.344 1 98.81 34 ASP B CA 1
ATOM 2538 C C . ASP B 1 34 ? -3.104 -10.43 -17.859 1 98.81 34 ASP B C 1
ATOM 2540 O O . ASP B 1 34 ? -4.07 -9.969 -17.234 1 98.81 34 ASP B O 1
ATOM 2544 N N . LEU B 1 35 ? -1.951 -10.719 -17.25 1 98.88 35 LEU B N 1
ATOM 2545 C CA . LEU B 1 35 ? -1.751 -10.602 -15.805 1 98.88 35 LEU B CA 1
ATOM 2546 C C . LEU B 1 35 ? -0.336 -10.133 -15.484 1 98.88 35 LEU B C 1
ATOM 2548 O O . LEU B 1 35 ? 0.636 -10.664 -16.016 1 98.88 35 LEU B O 1
ATOM 2552 N N . ILE B 1 36 ? -0.204 -9.117 -14.719 1 98.94 36 ILE B N 1
ATOM 2553 C CA . ILE B 1 36 ? 1.062 -8.672 -14.148 1 98.94 36 ILE B CA 1
ATOM 2554 C C . ILE B 1 36 ? 1.055 -8.914 -12.641 1 98.94 36 ILE B C 1
ATOM 2556 O O . ILE B 1 36 ? 0.147 -8.461 -11.938 1 98.94 36 ILE B O 1
ATOM 2560 N N . CYS B 1 37 ? 1.994 -9.672 -12.188 1 98.81 37 CYS B N 1
ATOM 2561 C CA . CYS B 1 37 ? 1.984 -10.016 -10.773 1 98.81 37 CYS B CA 1
ATOM 2562 C C . CYS B 1 37 ? 3.377 -9.891 -10.164 1 98.81 37 CYS B C 1
ATOM 2564 O O . CYS B 1 37 ? 4.328 -9.531 -10.859 1 98.81 37 CYS B O 1
ATOM 2566 N N . THR B 1 38 ? 3.475 -9.969 -8.891 1 98.69 38 THR B N 1
ATOM 2567 C CA . THR B 1 38 ? 4.711 -9.992 -8.109 1 98.69 38 THR B CA 1
ATOM 2568 C C . THR B 1 38 ? 4.559 -10.883 -6.883 1 98.69 38 THR B C 1
ATOM 2570 O O . THR B 1 38 ? 3.623 -11.672 -6.793 1 98.69 38 THR B O 1
ATOM 2573 N N . GLY B 1 39 ? 5.602 -10.945 -5.996 1 97.88 39 GLY B N 1
ATOM 2574 C CA . GLY B 1 39 ? 5.602 -11.75 -4.789 1 97.88 39 GLY B CA 1
ATOM 2575 C C . GLY B 1 39 ? 5.742 -10.93 -3.521 1 97.88 39 GLY B C 1
ATOM 2576 O O . GLY B 1 39 ? 5.785 -9.695 -3.574 1 97.88 39 GLY B O 1
ATOM 2577 N N . ASP B 1 40 ? 5.805 -11.711 -2.402 1 98.38 40 ASP B N 1
ATOM 2578 C CA . ASP B 1 40 ? 5.73 -10.984 -1.138 1 98.38 40 ASP B CA 1
ATOM 2579 C C . ASP B 1 40 ? 6.691 -11.586 -0.108 1 98.38 40 ASP B C 1
ATOM 2581 O O . ASP B 1 40 ? 6.777 -12.805 0.034 1 98.38 40 ASP B O 1
ATOM 2585 N N . HIS B 1 41 ? 7.402 -10.773 0.521 1 98.62 41 HIS B N 1
ATOM 2586 C CA . HIS B 1 41 ? 8.062 -10.961 1.807 1 98.62 41 HIS B CA 1
ATOM 2587 C C . HIS B 1 41 ? 8.305 -9.633 2.51 1 98.62 41 HIS B C 1
ATOM 2589 O O . HIS B 1 41 ? 8.664 -8.641 1.869 1 98.62 41 HIS B O 1
ATOM 2595 N N . LEU B 1 42 ? 8.109 -9.648 3.826 1 98.62 42 LEU B N 1
ATOM 2596 C CA . LEU B 1 42 ? 8.43 -8.461 4.613 1 98.62 42 LEU B CA 1
ATOM 2597 C C . LEU B 1 42 ? 9.93 -8.383 4.895 1 98.62 42 LEU B C 1
ATOM 2599 O O . LEU B 1 42 ? 10.477 -7.297 5.078 1 98.62 42 LEU B O 1
ATOM 2603 N N . GLY B 1 43 ? 10.516 -9.469 4.965 1 98.56 43 GLY B N 1
ATOM 2604 C CA . GLY B 1 43 ? 11.938 -9.617 5.238 1 98.56 43 GLY B CA 1
ATOM 2605 C C . GLY B 1 43 ? 12.336 -11.039 5.594 1 98.56 43 GLY B C 1
ATOM 2606 O O . GLY B 1 43 ? 11.492 -11.938 5.629 1 98.56 43 GLY B O 1
ATOM 2607 N N . PHE B 1 44 ? 13.68 -11.203 5.84 1 98.69 44 PHE B N 1
ATOM 2608 C CA . PHE B 1 44 ? 14.203 -12.531 6.109 1 98.69 44 PHE B CA 1
ATOM 2609 C C . PHE B 1 44 ? 15.109 -12.523 7.332 1 98.69 44 PHE B C 1
ATOM 2611 O O . PHE B 1 44 ? 15.984 -11.664 7.457 1 98.69 44 PHE B O 1
ATOM 2618 N N . ASN B 1 45 ? 14.805 -13.414 8.211 1 98.69 45 ASN B N 1
ATOM 2619 C CA . ASN B 1 45 ? 15.844 -13.805 9.164 1 98.69 45 ASN B CA 1
ATOM 2620 C C . ASN B 1 45 ? 16.969 -14.562 8.477 1 98.69 45 ASN B C 1
ATOM 2622 O O . ASN B 1 45 ? 16.719 -15.523 7.746 1 98.69 45 ASN B O 1
ATOM 2626 N N . ALA B 1 46 ? 18.156 -14.219 8.742 1 98.69 46 ALA B N 1
ATOM 2627 C CA . ALA B 1 46 ? 19.297 -14.773 8 1 98.69 46 ALA B CA 1
ATOM 2628 C C . ALA B 1 46 ? 19.391 -16.281 8.188 1 98.69 46 ALA B C 1
ATOM 2630 O O . ALA B 1 46 ? 19.656 -17.016 7.238 1 98.69 46 ALA B O 1
ATOM 2631 N N . ASP B 1 47 ? 19.234 -16.75 9.398 1 98.38 47 ASP B N 1
ATOM 2632 C CA . ASP B 1 47 ? 19.328 -18.172 9.68 1 98.38 47 ASP B CA 1
ATOM 2633 C C . ASP B 1 47 ? 18.188 -18.938 9 1 98.38 47 ASP B C 1
ATOM 2635 O O . ASP B 1 47 ? 18.422 -20.016 8.43 1 98.38 47 ASP B O 1
ATOM 2639 N N . ALA B 1 48 ? 17.031 -18.406 9.109 1 98 48 ALA B N 1
ATOM 2640 C CA . ALA B 1 48 ? 15.891 -19.031 8.445 1 98 48 ALA B CA 1
ATOM 2641 C C . ALA B 1 48 ? 16.094 -19.094 6.938 1 98 48 ALA B C 1
ATOM 2643 O O . ALA B 1 48 ? 15.766 -20.094 6.301 1 98 48 ALA B O 1
ATOM 2644 N N . HIS B 1 49 ? 16.562 -18.031 6.383 1 98.38 49 HIS B N 1
ATOM 2645 C CA . HIS B 1 49 ? 16.859 -17.984 4.953 1 98.38 49 HIS B CA 1
ATOM 2646 C C . HIS B 1 49 ? 17.859 -19.062 4.555 1 98.38 49 HIS B C 1
ATOM 2648 O O . HIS B 1 49 ? 17.641 -19.797 3.588 1 98.38 49 HIS B O 1
ATOM 2654 N N . ALA B 1 50 ? 18.906 -19.172 5.297 1 98.31 50 ALA B N 1
ATOM 2655 C CA . ALA B 1 50 ? 19.953 -20.156 5.016 1 98.31 50 ALA B CA 1
ATOM 2656 C C . ALA B 1 50 ? 19.375 -21.578 5.039 1 98.31 50 ALA B C 1
ATOM 2658 O O . ALA B 1 50 ? 19.688 -22.391 4.18 1 98.31 50 ALA B O 1
ATOM 2659 N N . GLN B 1 51 ? 18.594 -21.812 5.996 1 97.88 51 GLN B N 1
ATOM 2660 C CA . GLN B 1 51 ? 17.953 -23.12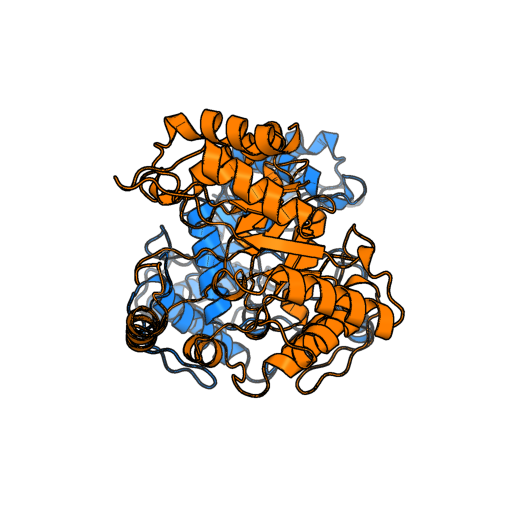5 6.105 1 97.88 51 GLN B CA 1
ATOM 2661 C C . GLN B 1 51 ? 17.047 -23.391 4.914 1 97.88 51 GLN B C 1
ATOM 2663 O O . GLN B 1 51 ? 17.016 -24.5 4.379 1 97.88 51 GLN B O 1
ATOM 2668 N N . ARG B 1 52 ? 16.266 -22.391 4.512 1 96.56 52 ARG B N 1
ATOM 2669 C CA . ARG B 1 52 ? 15.344 -22.516 3.387 1 96.56 52 ARG B CA 1
ATOM 2670 C C . ARG B 1 52 ? 16.094 -22.797 2.09 1 96.56 52 ARG B C 1
ATOM 2672 O O . ARG B 1 52 ? 15.617 -23.547 1.242 1 96.56 52 ARG B O 1
ATOM 2679 N N . VAL B 1 53 ? 17.203 -22.141 1.895 1 96.5 53 VAL B N 1
ATOM 2680 C CA . VAL B 1 53 ? 18.047 -22.359 0.722 1 96.5 53 VAL B CA 1
ATOM 2681 C C . VAL B 1 53 ? 18.5 -23.828 0.679 1 96.5 53 VAL B C 1
ATOM 2683 O O . VAL B 1 53 ? 18.359 -24.484 -0.35 1 96.5 53 VAL B O 1
ATOM 2686 N N . VAL B 1 54 ? 18.922 -24.328 1.762 1 96.38 54 VAL B N 1
ATOM 2687 C CA . VAL B 1 54 ? 19.484 -25.672 1.838 1 96.38 54 VAL B CA 1
ATOM 2688 C C . VAL B 1 54 ? 18.359 -26.703 1.678 1 96.38 54 VAL B C 1
ATOM 2690 O O . VAL B 1 54 ? 18.5 -27.656 0.914 1 96.38 54 VAL B O 1
ATOM 2693 N N . GLU B 1 55 ? 17.266 -26.5 2.336 1 94.38 55 GLU B N 1
ATOM 2694 C CA . GLU B 1 55 ? 16.234 -27.516 2.447 1 94.38 55 GLU B CA 1
ATOM 2695 C C . GLU B 1 55 ? 15.289 -27.484 1.25 1 94.38 55 GLU B C 1
ATOM 2697 O O . GLU B 1 55 ? 14.742 -28.5 0.854 1 94.38 55 GLU B O 1
ATOM 2702 N N . HIS B 1 56 ? 15.086 -26.312 0.638 1 91.56 56 HIS B N 1
ATOM 2703 C CA . HIS B 1 56 ? 14.023 -26.188 -0.351 1 91.56 56 HIS B CA 1
ATOM 2704 C C . HIS B 1 56 ? 14.531 -25.531 -1.632 1 91.56 56 HIS B C 1
ATOM 2706 O O . HIS B 1 56 ? 13.742 -25.172 -2.506 1 91.56 56 HIS B O 1
ATOM 2712 N N . ASN B 1 57 ? 15.82 -25.312 -1.735 1 91.94 57 ASN B N 1
ATOM 2713 C CA . ASN B 1 57 ? 16.422 -24.688 -2.908 1 91.94 57 ASN B CA 1
ATOM 2714 C C . ASN B 1 57 ? 15.812 -23.328 -3.207 1 91.94 57 ASN B C 1
ATOM 2716 O O . ASN B 1 57 ? 15.438 -23.047 -4.348 1 91.94 57 ASN B O 1
ATOM 2720 N N . PHE B 1 58 ? 15.648 -22.625 -2.074 1 93.81 58 PHE B N 1
ATOM 2721 C CA . PHE B 1 58 ? 15.125 -21.281 -2.232 1 93.81 58 PHE B CA 1
ATOM 2722 C C . PHE B 1 58 ? 16.016 -20.453 -3.137 1 93.81 58 PHE B C 1
ATOM 2724 O O . PHE B 1 58 ? 17.234 -20.359 -2.91 1 93.81 58 PHE B O 1
ATOM 2731 N N . LEU B 1 59 ? 15.5 -19.734 -4.148 1 89.94 59 LEU B N 1
ATOM 2732 C CA . LEU B 1 59 ? 16.266 -19.234 -5.293 1 89.94 59 LEU B CA 1
ATOM 2733 C C . LEU B 1 59 ? 16.719 -17.797 -5.051 1 89.94 59 LEU B C 1
ATOM 2735 O O . LEU B 1 59 ? 17.641 -17.328 -5.715 1 89.94 59 LEU B O 1
ATOM 2739 N N . PHE B 1 60 ? 16.156 -17.078 -4.09 1 95.5 60 PHE B N 1
ATOM 2740 C CA . PHE B 1 60 ? 16.438 -15.648 -3.945 1 95.5 60 PHE B CA 1
ATOM 2741 C C . PHE B 1 60 ? 17.516 -15.422 -2.889 1 95.5 60 PHE B C 1
ATOM 2743 O O . PHE B 1 60 ? 17.438 -15.969 -1.788 1 95.5 60 PHE B O 1
ATOM 2750 N N . PRO B 1 61 ? 18.531 -14.656 -3.26 1 97.38 61 PRO B N 1
ATOM 2751 C CA . PRO B 1 61 ? 19.547 -14.336 -2.258 1 97.38 61 PRO B CA 1
ATOM 2752 C C . PRO B 1 61 ? 19.016 -13.484 -1.114 1 97.38 61 PRO B C 1
ATOM 2754 O O . PRO B 1 61 ? 17.953 -12.867 -1.249 1 97.38 61 PRO B O 1
ATOM 2757 N N . LEU B 1 62 ? 19.734 -13.469 -0.034 1 98.12 62 LEU B N 1
ATOM 2758 C CA . LEU B 1 62 ? 19.312 -12.797 1.189 1 98.12 62 LEU B CA 1
ATOM 2759 C C . LEU B 1 62 ? 19.109 -11.305 0.949 1 9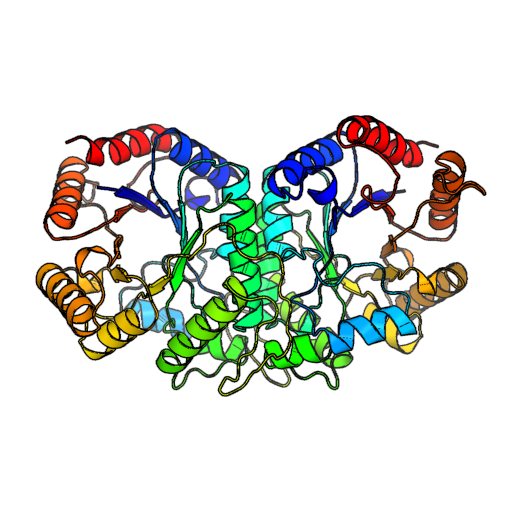8.12 62 LEU B C 1
ATOM 2761 O O . LEU B 1 62 ? 18.234 -10.688 1.557 1 98.12 62 LEU B O 1
ATOM 2765 N N . ASP B 1 63 ? 19.891 -10.711 0.029 1 97.25 63 ASP B N 1
ATOM 2766 C CA . ASP B 1 63 ? 19.859 -9.273 -0.18 1 97.25 63 ASP B CA 1
ATOM 2767 C C . ASP B 1 63 ? 18.922 -8.898 -1.327 1 97.25 63 ASP B C 1
ATOM 2769 O O . ASP B 1 63 ? 18.922 -7.762 -1.792 1 97.25 63 ASP B O 1
ATOM 2773 N N . HIS B 1 64 ? 18.125 -9.859 -1.84 1 97.69 64 HIS B N 1
ATOM 2774 C CA . HIS B 1 64 ? 17.125 -9.57 -2.865 1 97.69 64 HIS B CA 1
ATOM 2775 C C . HIS B 1 64 ? 16.094 -8.57 -2.363 1 97.69 64 HIS B C 1
ATOM 2777 O O . HIS B 1 64 ? 15.539 -8.734 -1.275 1 97.69 64 HIS B O 1
ATOM 2783 N N . PRO B 1 65 ? 15.844 -7.488 -3.109 1 98.12 65 PRO B N 1
ATOM 2784 C CA . PRO B 1 65 ? 14.789 -6.555 -2.703 1 98.12 65 PRO B CA 1
ATOM 2785 C C . PRO B 1 65 ? 13.391 -7.137 -2.883 1 98.12 65 PRO B C 1
ATOM 2787 O O . PRO B 1 65 ? 13.094 -7.738 -3.918 1 98.12 65 PRO B O 1
ATOM 2790 N N . TRP B 1 66 ? 12.562 -7.051 -1.918 1 98.56 66 TRP B N 1
ATOM 2791 C CA . TRP B 1 66 ? 11.148 -7.426 -1.943 1 98.56 66 TRP B CA 1
ATOM 2792 C C . TRP B 1 66 ? 10.266 -6.211 -1.702 1 98.56 66 TRP B C 1
ATOM 2794 O O . TRP B 1 66 ? 10.055 -5.801 -0.557 1 98.56 66 TRP B O 1
ATOM 2804 N N . TYR B 1 67 ? 9.711 -5.699 -2.701 1 98.81 67 TYR B N 1
ATOM 2805 C CA . TYR B 1 67 ? 8.82 -4.555 -2.568 1 98.81 67 TYR B CA 1
ATOM 2806 C C . TYR B 1 67 ? 7.449 -4.988 -2.062 1 98.81 67 TYR B C 1
ATOM 2808 O O . TYR B 1 67 ? 6.957 -6.055 -2.428 1 98.81 67 TYR B O 1
ATOM 2816 N N . GLU B 1 68 ? 6.891 -4.156 -1.139 1 98.94 68 GLU B N 1
ATOM 2817 C CA . GLU B 1 68 ? 5.52 -4.469 -0.749 1 98.94 68 GLU B CA 1
ATOM 2818 C C . GLU B 1 68 ? 4.598 -4.52 -1.965 1 98.94 68 GLU B C 1
ATOM 2820 O O . GLU B 1 68 ? 4.516 -3.559 -2.73 1 98.94 68 GLU B O 1
ATOM 2825 N N . PRO B 1 69 ? 3.922 -5.594 -2.178 1 98.88 69 PRO B N 1
ATOM 2826 C CA . PRO B 1 69 ? 3.336 -5.879 -3.49 1 98.88 69 PRO B CA 1
ATOM 2827 C C . PRO B 1 69 ? 2.145 -4.98 -3.814 1 98.88 69 PRO B C 1
ATOM 2829 O O . PRO B 1 69 ? 1.957 -4.594 -4.969 1 98.88 69 PRO B O 1
ATOM 2832 N N . ILE B 1 70 ? 1.309 -4.648 -2.844 1 98.94 70 ILE B N 1
ATOM 2833 C CA . ILE B 1 70 ? 0.109 -3.879 -3.156 1 98.94 70 ILE B CA 1
ATOM 2834 C C . ILE B 1 70 ? 0.494 -2.447 -3.52 1 98.94 70 ILE B C 1
ATOM 2836 O O . ILE B 1 70 ? -0.057 -1.869 -4.461 1 98.94 70 ILE B O 1
ATOM 2840 N N . SER B 1 71 ? 1.467 -1.884 -2.791 1 98.88 71 SER B N 1
ATOM 2841 C CA . SER B 1 71 ? 1.996 -0.577 -3.166 1 98.88 71 SER B CA 1
ATOM 2842 C C . SER B 1 71 ? 2.621 -0.613 -4.559 1 98.88 71 SER B C 1
ATOM 2844 O O . SER B 1 71 ? 2.35 0.257 -5.387 1 98.88 71 SER B O 1
ATOM 2846 N N . PHE B 1 72 ? 3.4 -1.648 -4.805 1 98.94 72 PHE B N 1
ATOM 2847 C CA . PHE B 1 72 ? 4.074 -1.806 -6.086 1 98.94 72 PHE B CA 1
ATOM 2848 C C . PHE B 1 72 ? 3.062 -1.947 -7.219 1 98.94 72 PHE B C 1
ATOM 2850 O O . PHE B 1 72 ? 3.15 -1.245 -8.227 1 98.94 72 PHE B O 1
ATOM 2857 N N . LEU B 1 73 ? 2.074 -2.756 -7.039 1 99 73 LEU B N 1
ATOM 2858 C CA . LEU B 1 73 ? 1.04 -2.973 -8.047 1 99 73 LEU B CA 1
ATOM 2859 C C . LEU B 1 73 ? 0.184 -1.724 -8.227 1 99 73 LEU B C 1
ATOM 2861 O O . LEU B 1 73 ? -0.314 -1.458 -9.32 1 99 73 LEU B O 1
ATOM 2865 N N . SER B 1 74 ? 0.019 -0.912 -7.141 1 98.94 74 SER B N 1
ATOM 2866 C CA . SER B 1 74 ? -0.703 0.349 -7.277 1 98.94 74 SER B CA 1
ATOM 2867 C C . SER B 1 74 ? 0.024 1.303 -8.219 1 98.94 74 SER B C 1
ATOM 2869 O O . SER B 1 74 ? -0.609 2.004 -9.016 1 98.94 74 SER B O 1
ATOM 2871 N N . SER B 1 75 ? 1.346 1.339 -8.156 1 98.94 75 SER B N 1
ATOM 2872 C CA . SER B 1 75 ? 2.125 2.127 -9.102 1 98.94 75 SER B CA 1
ATOM 2873 C C . SER B 1 75 ? 1.959 1.602 -10.523 1 98.94 75 SER B C 1
ATOM 2875 O O . SER B 1 75 ? 1.837 2.383 -11.477 1 98.94 75 SER B O 1
ATOM 2877 N N . ILE B 1 76 ? 1.924 0.278 -10.68 1 98.94 76 ILE B N 1
ATOM 2878 C CA . ILE B 1 76 ? 1.752 -0.349 -11.984 1 98.94 76 ILE B CA 1
ATOM 2879 C C . ILE B 1 76 ? 0.356 -0.044 -12.523 1 98.94 76 ILE B C 1
ATOM 2881 O O . ILE B 1 76 ? 0.179 0.158 -13.727 1 98.94 76 ILE B O 1
ATOM 2885 N N . ALA B 1 77 ? -0.649 0.021 -11.625 1 98.94 77 ALA B N 1
ATOM 2886 C CA . ALA B 1 77 ? -2.016 0.36 -12.023 1 98.94 77 ALA B CA 1
ATOM 2887 C C . ALA B 1 77 ? -2.062 1.709 -12.734 1 98.94 77 ALA B C 1
ATOM 2889 O O . ALA B 1 77 ? -2.844 1.897 -13.672 1 98.94 77 ALA B O 1
ATOM 2890 N N . ALA B 1 78 ? -1.203 2.641 -12.344 1 98.94 78 ALA B N 1
ATOM 2891 C CA . ALA B 1 78 ? -1.201 3.998 -12.883 1 98.94 78 ALA B CA 1
ATOM 2892 C C . ALA B 1 78 ? -0.76 4.012 -14.344 1 98.94 78 ALA B C 1
ATOM 2894 O O . ALA B 1 78 ? -1.086 4.938 -15.086 1 98.94 78 ALA B O 1
ATOM 2895 N N . VAL B 1 79 ? -0.005 2.918 -14.773 1 98.81 79 VAL B N 1
ATOM 2896 C CA . VAL B 1 79 ? 0.602 2.98 -16.109 1 98.81 79 VAL B CA 1
ATOM 2897 C C . VAL B 1 79 ? 0.061 1.848 -16.969 1 98.81 79 VAL B C 1
ATOM 2899 O O . VAL B 1 79 ? 0.609 1.559 -18.031 1 98.81 79 VAL B O 1
ATOM 2902 N N . THR B 1 80 ? -0.958 1.141 -16.531 1 98.88 80 THR B N 1
ATOM 2903 C CA . THR B 1 80 ? -1.578 0.059 -17.281 1 98.88 80 THR B CA 1
ATOM 2904 C C . THR B 1 80 ? -3.086 0.27 -17.391 1 98.88 80 THR B C 1
ATOM 2906 O O . THR B 1 80 ? -3.674 1.006 -16.594 1 98.88 80 THR B O 1
ATOM 2909 N N . GLU B 1 81 ? -3.746 -0.455 -18.328 1 98.56 81 GLU B N 1
ATOM 2910 C CA . GLU B 1 81 ? -5.172 -0.236 -18.562 1 98.56 81 GLU B CA 1
ATOM 2911 C C . GLU B 1 81 ? -5.91 -1.559 -18.75 1 98.56 81 GLU B C 1
ATOM 2913 O O . GLU B 1 81 ? -7.141 -1.606 -18.656 1 98.56 81 GLU B O 1
ATOM 2918 N N . ARG B 1 82 ? -5.184 -2.646 -19 1 98.69 82 ARG B N 1
ATOM 2919 C CA . ARG B 1 82 ? -5.879 -3.85 -19.438 1 98.69 82 ARG B CA 1
ATOM 2920 C C . ARG B 1 82 ? -5.523 -5.043 -18.562 1 98.69 82 ARG B C 1
ATOM 2922 O O . ARG B 1 82 ? -6.41 -5.754 -18.078 1 98.69 82 ARG B O 1
ATOM 2929 N N . ALA B 1 83 ? -4.219 -5.254 -18.359 1 98.94 83 ALA B N 1
ATOM 2930 C CA . ALA B 1 83 ? -3.764 -6.441 -17.641 1 98.94 83 ALA B CA 1
ATOM 2931 C C . ALA B 1 83 ? -4.328 -6.469 -16.219 1 98.94 83 ALA B C 1
ATOM 2933 O O . ALA B 1 83 ? -4.402 -5.434 -15.562 1 98.94 83 ALA B O 1
ATOM 2934 N N . ARG B 1 84 ? -4.754 -7.574 -15.781 1 98.88 84 ARG B N 1
ATOM 2935 C CA . ARG B 1 84 ? -5.043 -7.738 -14.359 1 98.88 84 ARG B CA 1
ATOM 2936 C C . ARG B 1 84 ? -3.775 -7.594 -13.523 1 98.88 84 ARG B C 1
ATOM 2938 O O . ARG B 1 84 ? -2.666 -7.777 -14.031 1 98.88 84 ARG B O 1
ATOM 2945 N N . LEU B 1 85 ? -3.969 -7.215 -12.328 1 98.94 85 LEU B N 1
ATOM 2946 C CA . LEU B 1 85 ? -2.877 -7.004 -11.383 1 98.94 85 LEU B CA 1
ATOM 2947 C C . LEU B 1 85 ? -3.035 -7.902 -10.156 1 98.94 85 LEU B C 1
ATOM 2949 O O . LEU B 1 85 ? -4.094 -7.91 -9.523 1 98.94 85 LEU B O 1
ATOM 2953 N N . GLY B 1 86 ? -2.006 -8.664 -9.82 1 98.38 86 GLY B N 1
ATOM 2954 C CA . GLY B 1 86 ? -2.186 -9.562 -8.695 1 98.38 86 GLY B CA 1
ATOM 2955 C C . GLY B 1 86 ? -0.885 -9.914 -7.996 1 98.38 86 GLY B C 1
ATOM 2956 O O . GLY B 1 86 ? 0.165 -9.344 -8.305 1 98.38 86 GLY B O 1
ATOM 2957 N N . VAL B 1 87 ? -1.001 -10.672 -6.887 1 98.5 87 VAL B N 1
ATOM 2958 C CA . VAL B 1 87 ? 0.138 -11.156 -6.113 1 98.5 87 VAL B CA 1
ATOM 2959 C C . VAL B 1 87 ? 0.154 -12.68 -6.117 1 98.5 87 VAL B C 1
ATOM 2961 O O . VAL B 1 87 ? -0.891 -13.32 -5.965 1 98.5 87 VAL B O 1
ATOM 2964 N N . SER B 1 88 ? 1.282 -13.312 -6.344 1 96.12 88 SER B N 1
ATOM 2965 C CA . SER B 1 88 ? 1.405 -14.766 -6.324 1 96.12 88 SER B CA 1
ATOM 2966 C C . SER B 1 88 ? 2.639 -15.211 -5.539 1 96.12 88 SER B C 1
ATOM 2968 O O . SER B 1 88 ? 3.713 -15.391 -6.113 1 96.12 88 SER B O 1
ATOM 2970 N N . VAL B 1 89 ? 2.523 -15.25 -4.191 1 97.56 89 VAL B N 1
ATOM 2971 C CA . VAL B 1 89 ? 1.343 -14.992 -3.377 1 97.56 89 VAL B CA 1
ATOM 2972 C C . VAL B 1 89 ? 1.646 -13.883 -2.367 1 97.56 89 VAL B C 1
ATOM 2974 O O . VAL B 1 89 ? 2.809 -13.555 -2.133 1 97.56 89 VAL B O 1
ATOM 2977 N N . LEU B 1 90 ? 0.587 -13.281 -1.859 1 98.75 90 LEU B N 1
ATOM 2978 C CA . LEU B 1 90 ? 0.625 -12.375 -0.722 1 98.75 90 LEU B CA 1
ATOM 2979 C C . LEU B 1 90 ? 0.523 -13.141 0.593 1 98.75 90 LEU B C 1
ATOM 2981 O O . LEU B 1 90 ? -0.377 -13.961 0.768 1 98.75 90 LEU B O 1
ATOM 2985 N N . ILE B 1 91 ? 1.448 -12.906 1.508 1 98.69 91 ILE B N 1
ATOM 2986 C CA . ILE B 1 91 ? 1.32 -13.484 2.84 1 98.69 91 ILE B CA 1
ATOM 2987 C C . ILE B 1 91 ? 0.253 -12.734 3.631 1 98.69 91 ILE B C 1
ATOM 2989 O O . ILE B 1 91 ? 0.568 -11.82 4.402 1 98.69 91 ILE B O 1
ATOM 2993 N N . ALA B 1 92 ? -0.899 -13.125 3.492 1 98.38 92 ALA B N 1
ATOM 2994 C CA . ALA B 1 92 ? -2.064 -12.344 3.906 1 98.38 92 ALA B CA 1
ATOM 2995 C C . ALA B 1 92 ? -2.184 -12.305 5.43 1 98.38 92 ALA B C 1
ATOM 2997 O O . ALA B 1 92 ? -2.586 -11.281 5.996 1 98.38 92 ALA B O 1
ATOM 2998 N N . THR B 1 93 ? -1.716 -13.359 6.105 1 98 93 THR B N 1
ATOM 2999 C CA . THR B 1 93 ? -2.039 -13.531 7.52 1 98 93 THR B CA 1
ATOM 3000 C C . THR B 1 93 ? -1.047 -12.773 8.398 1 98 93 THR B C 1
ATOM 3002 O O . THR B 1 93 ? -1.18 -12.766 9.625 1 98 93 THR B O 1
ATOM 3005 N N . VAL B 1 94 ? -0.092 -12.117 7.809 1 98.5 94 VAL B N 1
ATOM 3006 C CA . VAL B 1 94 ? 0.759 -11.234 8.602 1 98.5 94 VAL B CA 1
ATOM 3007 C C . VAL B 1 94 ? 0.209 -9.812 8.57 1 98.5 94 VAL B C 1
ATOM 3009 O O . VAL B 1 94 ? 0.832 -8.883 9.094 1 98.5 94 VAL B O 1
ATOM 3012 N N . ARG B 1 95 ? -0.941 -9.594 7.957 1 98.38 95 ARG B N 1
ATOM 3013 C CA . ARG B 1 95 ? -1.643 -8.32 7.855 1 98.38 95 ARG B CA 1
ATOM 3014 C C . ARG B 1 95 ? -2.961 -8.359 8.617 1 98.38 95 ARG B C 1
ATOM 3016 O O . ARG B 1 95 ? -3.676 -9.359 8.586 1 98.38 95 ARG B O 1
ATOM 3023 N N . PRO B 1 96 ? -3.34 -7.219 9.297 1 98.56 96 PRO B N 1
ATOM 3024 C CA . PRO B 1 96 ? -4.723 -7.148 9.773 1 98.56 96 PRO B CA 1
ATOM 3025 C C . PRO B 1 96 ? -5.742 -7.238 8.641 1 98.56 96 PRO B C 1
ATOM 3027 O O . PRO B 1 96 ? -5.605 -6.547 7.625 1 98.56 96 PRO B O 1
ATOM 3030 N N . ALA B 1 97 ? -6.754 -8.031 8.828 1 98.5 97 ALA B N 1
ATOM 3031 C CA . ALA B 1 97 ? -7.719 -8.305 7.77 1 98.5 97 ALA B CA 1
ATOM 3032 C C . ALA B 1 97 ? -8.383 -7.02 7.289 1 98.5 97 ALA B C 1
ATOM 3034 O O . ALA B 1 97 ? -8.562 -6.816 6.086 1 98.5 97 ALA B O 1
ATOM 3035 N N . ALA B 1 98 ? -8.711 -6.109 8.211 1 98.81 98 ALA B N 1
ATOM 3036 C CA . ALA B 1 98 ? -9.391 -4.867 7.852 1 98.81 98 ALA B CA 1
ATOM 3037 C C . ALA B 1 98 ? -8.477 -3.971 7.016 1 98.81 98 ALA B C 1
ATOM 3039 O O . ALA B 1 98 ? -8.93 -3.338 6.059 1 98.81 98 ALA B O 1
ATOM 3040 N N . LEU B 1 99 ? -7.199 -3.91 7.371 1 98.94 99 LEU B N 1
ATOM 3041 C CA . LEU B 1 99 ? -6.23 -3.152 6.59 1 98.94 99 LEU B CA 1
ATOM 3042 C C . LEU B 1 99 ? -6.059 -3.762 5.203 1 98.94 99 LEU B C 1
ATOM 3044 O O . LEU B 1 99 ? -6.062 -3.043 4.199 1 98.94 99 LEU B O 1
ATO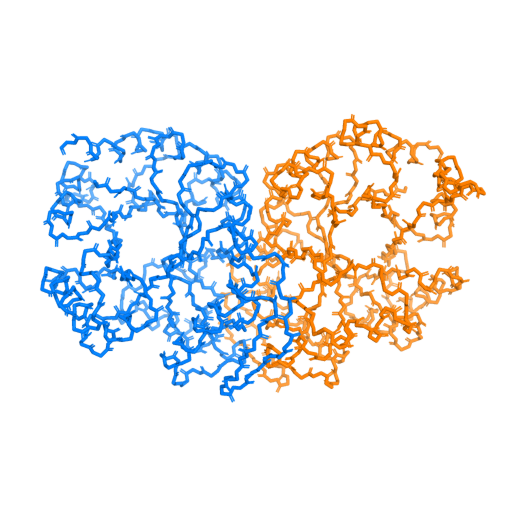M 3048 N N . LEU B 1 100 ? -5.949 -5.07 5.176 1 98.94 100 LEU B N 1
ATOM 3049 C CA . LEU B 1 100 ? -5.789 -5.773 3.908 1 98.94 100 LEU B CA 1
ATOM 3050 C C . LEU B 1 100 ? -6.973 -5.504 2.984 1 98.94 100 LEU B C 1
ATOM 3052 O O . LEU B 1 100 ? -6.789 -5.215 1.8 1 98.94 100 LEU B O 1
ATOM 3056 N N . ALA B 1 101 ? -8.141 -5.59 3.521 1 98.94 101 ALA B N 1
ATOM 3057 C CA . ALA B 1 101 ? -9.352 -5.332 2.74 1 98.94 101 ALA B CA 1
ATOM 3058 C C . ALA B 1 101 ? -9.312 -3.938 2.123 1 98.94 101 ALA B C 1
ATOM 3060 O O . ALA B 1 101 ? -9.641 -3.766 0.946 1 98.94 101 ALA B O 1
ATOM 3061 N N . LYS B 1 102 ? -8.938 -2.957 2.885 1 98.94 102 LYS B N 1
ATOM 3062 C CA . LYS B 1 102 ? -8.859 -1.573 2.422 1 98.94 102 LYS B CA 1
ATOM 3063 C C . LYS B 1 102 ? -7.82 -1.414 1.32 1 98.94 102 LYS B C 1
ATOM 3065 O O . LYS B 1 102 ? -8.07 -0.749 0.313 1 98.94 102 LYS B O 1
ATOM 3070 N N . GLN B 1 103 ? -6.68 -1.998 1.507 1 98.94 103 GLN B N 1
ATOM 3071 C CA . GLN B 1 103 ? -5.602 -1.912 0.529 1 98.94 103 GLN B CA 1
ATOM 3072 C C . GLN B 1 103 ? -6.016 -2.525 -0.805 1 98.94 103 GLN B C 1
ATOM 3074 O O . GLN B 1 103 ? -5.801 -1.927 -1.861 1 98.94 103 GLN B O 1
ATOM 3079 N N . VAL B 1 104 ? -6.629 -3.67 -0.746 1 98.94 104 VAL B N 1
ATOM 3080 C CA . VAL B 1 104 ? -7.027 -4.383 -1.955 1 98.94 104 VAL B CA 1
ATOM 3081 C C . VAL B 1 104 ? -8.156 -3.623 -2.654 1 98.94 104 VAL B C 1
ATOM 3083 O O . VAL B 1 104 ? -8.156 -3.502 -3.881 1 98.94 104 VAL B O 1
ATOM 3086 N N . ALA B 1 105 ? -9.109 -3.107 -1.897 1 98.94 105 ALA B N 1
ATOM 3087 C CA . ALA B 1 105 ? -10.18 -2.301 -2.482 1 98.94 105 ALA B CA 1
ATOM 3088 C C . ALA B 1 105 ? -9.609 -1.052 -3.154 1 98.94 105 ALA B C 1
ATOM 3090 O O . ALA B 1 105 ? -10.086 -0.645 -4.219 1 98.94 105 ALA B O 1
ATOM 3091 N N . THR B 1 106 ? -8.625 -0.436 -2.535 1 98.88 106 THR B N 1
ATOM 3092 C CA . THR B 1 106 ? -7.965 0.731 -3.111 1 98.88 106 THR B CA 1
ATOM 3093 C C . THR B 1 106 ? -7.285 0.374 -4.43 1 98.88 106 THR B C 1
ATOM 3095 O O . THR B 1 106 ? -7.457 1.069 -5.434 1 98.88 106 THR B O 1
ATOM 3098 N N . LEU B 1 107 ? -6.559 -0.724 -4.438 1 98.94 107 LEU B N 1
ATOM 3099 C CA . LEU B 1 107 ? -5.914 -1.183 -5.664 1 98.94 107 LEU B CA 1
ATOM 3100 C C . LEU B 1 107 ? -6.949 -1.452 -6.75 1 98.94 107 LEU B C 1
ATOM 3102 O O . LEU B 1 107 ? -6.73 -1.117 -7.918 1 98.94 107 LEU B O 1
ATOM 3106 N N . ASP B 1 108 ? -8.062 -2.066 -6.383 1 98.94 108 ASP B N 1
ATOM 3107 C CA . ASP B 1 108 ? -9.117 -2.355 -7.344 1 98.94 108 ASP B CA 1
ATOM 3108 C C . ASP B 1 108 ? -9.672 -1.069 -7.961 1 98.94 108 ASP B C 1
ATOM 3110 O O . ASP B 1 108 ? -9.906 -1.004 -9.172 1 98.94 108 ASP B O 1
ATOM 3114 N N . SER B 1 109 ? -9.828 -0.027 -7.172 1 98.88 109 SER B N 1
ATOM 3115 C CA . SER B 1 109 ? -10.297 1.266 -7.668 1 98.88 109 SER B CA 1
ATOM 3116 C C . SER B 1 109 ? -9.258 1.906 -8.586 1 98.88 109 SER B C 1
ATOM 3118 O O . SER B 1 109 ? -9.602 2.383 -9.672 1 98.88 109 SER B O 1
ATOM 3120 N N . LEU B 1 110 ? -7.988 1.86 -8.172 1 98.88 110 LEU B N 1
ATOM 3121 C CA . LEU B 1 110 ? -6.906 2.486 -8.922 1 98.88 110 LEU B CA 1
ATOM 3122 C C . LEU B 1 110 ? -6.703 1.785 -10.266 1 98.88 110 LEU B C 1
ATOM 3124 O O . LEU B 1 110 ? -6.324 2.42 -11.25 1 98.88 110 LEU B O 1
ATOM 3128 N N . SER B 1 111 ? -7.004 0.482 -10.328 1 98.81 111 SER B N 1
ATOM 3129 C CA . SER B 1 111 ? -6.82 -0.312 -11.531 1 98.81 111 SER B CA 1
ATOM 3130 C C . SER B 1 111 ? -8.102 -0.378 -12.352 1 98.81 111 SER B C 1
ATOM 3132 O O . SER B 1 111 ? -8.125 -0.956 -13.445 1 98.81 111 SER B O 1
ATOM 3134 N N . GLU B 1 112 ? -9.156 0.198 -11.805 1 98.5 112 GLU B N 1
ATOM 3135 C CA . GLU B 1 112 ? -10.477 0.206 -12.445 1 98.5 112 GLU B CA 1
ATOM 3136 C C . GLU B 1 112 ? -11.016 -1.211 -12.609 1 98.5 112 GLU B C 1
ATOM 3138 O O . GLU B 1 112 ? -11.492 -1.578 -13.688 1 98.5 112 GLU B O 1
ATOM 3143 N N . GLY B 1 113 ? -10.867 -2.004 -11.562 1 98.75 113 GLY B N 1
ATOM 3144 C CA . GLY B 1 113 ? -11.523 -3.301 -11.469 1 98.75 113 GLY B CA 1
ATOM 3145 C C . GLY B 1 113 ? -10.695 -4.43 -12.047 1 98.75 113 GLY B C 1
ATOM 3146 O O . GLY B 1 113 ? -11.234 -5.359 -12.656 1 98.75 113 GLY B O 1
ATOM 3147 N N . ARG B 1 114 ? -9.375 -4.457 -11.828 1 98.81 114 ARG B N 1
ATOM 3148 C CA . ARG B 1 114 ? -8.531 -5.449 -12.492 1 98.81 114 ARG B CA 1
ATOM 3149 C C . ARG B 1 114 ? -7.738 -6.262 -11.477 1 98.81 114 ARG B C 1
ATOM 3151 O O . ARG B 1 114 ? -6.773 -6.945 -11.836 1 98.81 114 ARG B O 1
ATOM 3158 N N . THR B 1 115 ? -8.125 -6.254 -10.211 1 98.88 115 THR B N 1
ATOM 3159 C CA . THR B 1 115 ? -7.344 -6.859 -9.141 1 98.88 115 THR B CA 1
ATOM 3160 C C . THR B 1 115 ? -7.68 -8.344 -9 1 98.88 115 THR B C 1
ATOM 3162 O O . THR B 1 115 ? -8.844 -8.727 -9.047 1 98.88 115 THR B O 1
ATOM 3165 N N . VAL B 1 116 ? -6.68 -9.195 -8.883 1 98.88 116 VAL B N 1
ATOM 3166 C CA . VAL B 1 116 ? -6.77 -10.602 -8.508 1 98.88 116 VAL B CA 1
ATOM 3167 C C . VAL B 1 116 ? -5.734 -10.922 -7.434 1 98.88 116 VAL B C 1
ATOM 3169 O O . VAL B 1 116 ? -4.555 -10.609 -7.59 1 98.88 116 VAL B O 1
ATOM 3172 N N . MET B 1 117 ? -6.168 -11.586 -6.383 1 98.62 117 MET B N 1
ATOM 3173 C CA . MET B 1 117 ? -5.238 -11.742 -5.27 1 98.62 117 MET B CA 1
ATOM 3174 C C . MET B 1 117 ? -4.934 -13.219 -5.027 1 98.62 117 MET B C 1
ATOM 3176 O O . MET B 1 117 ? -5.836 -14.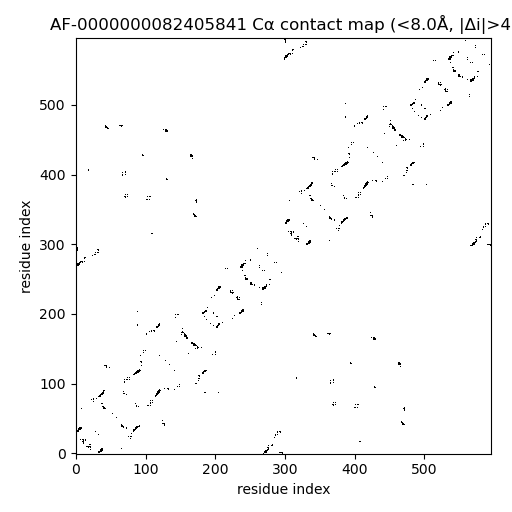008 -4.727 1 98.62 117 MET B O 1
ATOM 3180 N N . GLY B 1 118 ? -3.684 -13.602 -5.172 1 98.62 118 GLY B N 1
ATOM 3181 C CA . GLY B 1 118 ? -3.215 -14.852 -4.602 1 98.62 118 GLY B CA 1
ATOM 3182 C C . GLY B 1 118 ? -2.721 -14.711 -3.176 1 98.62 118 GLY B C 1
ATOM 3183 O O . GLY B 1 118 ? -1.795 -13.945 -2.906 1 98.62 118 GLY B O 1
ATOM 3184 N N . PHE B 1 119 ? -3.326 -15.461 -2.283 1 98.69 119 PHE B N 1
ATOM 3185 C CA . PHE B 1 119 ? -2.953 -15.414 -0.874 1 98.69 119 PHE B CA 1
ATOM 3186 C C . PHE B 1 119 ? -2.217 -16.688 -0.469 1 98.69 119 PHE B C 1
ATOM 3188 O O . PHE B 1 119 ? -2.482 -17.766 -1.008 1 98.69 119 PHE B O 1
ATOM 3195 N N . GLY B 1 120 ? -1.339 -16.562 0.404 1 97.94 120 GLY B N 1
ATOM 3196 C CA . GLY B 1 120 ? -0.654 -17.641 1.087 1 97.94 120 GLY B CA 1
ATOM 3197 C C . GLY B 1 120 ? -0.365 -17.344 2.545 1 97.94 120 GLY B C 1
ATOM 3198 O O . GLY B 1 120 ? -0.647 -16.25 3.027 1 97.94 120 GLY B O 1
ATOM 3199 N N . VAL B 1 121 ? 0.197 -18.344 3.256 1 97.25 121 VAL B N 1
ATOM 3200 C CA . VAL B 1 121 ? 0.422 -18.172 4.688 1 97.25 121 VAL B CA 1
ATOM 3201 C C . VAL B 1 121 ? 1.916 -18.031 4.965 1 97.25 121 VAL B C 1
ATOM 3203 O O . VAL B 1 121 ? 2.318 -17.719 6.09 1 97.25 121 VAL B O 1
ATOM 3206 N N . GLY B 1 122 ? 2.734 -18.156 3.902 1 96.25 122 GLY B N 1
ATOM 3207 C CA . GLY B 1 122 ? 4.172 -18.062 4.098 1 96.25 122 GLY B CA 1
ATOM 3208 C C . GLY B 1 122 ? 4.738 -19.156 4.965 1 96.25 122 GLY B C 1
ATOM 3209 O O . GLY B 1 122 ? 3.992 -19.969 5.523 1 96.25 122 GLY B O 1
ATOM 3210 N N . TRP B 1 123 ? 6.102 -19.297 5.062 1 95.5 123 TRP B N 1
ATOM 3211 C CA . TRP B 1 123 ? 6.777 -20.375 5.77 1 95.5 123 TRP B CA 1
ATOM 3212 C C . TRP B 1 123 ? 7.594 -19.828 6.938 1 95.5 123 TRP B C 1
ATOM 3214 O O . TRP B 1 123 ? 7.969 -20.578 7.844 1 95.5 123 TRP B O 1
ATOM 3224 N N . GLN B 1 124 ? 7.891 -18.547 6.879 1 97.94 124 GLN B N 1
ATOM 3225 C CA . GLN B 1 124 ? 8.891 -17.984 7.777 1 97.94 124 GLN B CA 1
ATOM 3226 C C . GLN B 1 124 ? 8.25 -17.422 9.039 1 97.94 124 GLN B C 1
ATOM 3228 O O . GLN B 1 124 ? 7.68 -16.328 9.016 1 97.94 124 GLN B O 1
ATOM 3233 N N . GLU B 1 125 ? 8.438 -18.016 10.164 1 98.31 125 GLU B N 1
ATOM 3234 C CA . GLU B 1 125 ? 7.855 -17.594 11.438 1 98.31 125 GLU B CA 1
ATOM 3235 C C . GLU B 1 125 ? 8.344 -16.203 11.828 1 98.31 125 GLU B C 1
ATOM 3237 O O . GLU B 1 125 ? 7.617 -15.445 12.477 1 98.31 125 GLU B O 1
ATOM 3242 N N . ALA B 1 126 ? 9.531 -15.844 11.422 1 98.69 126 ALA B N 1
ATOM 3243 C CA . ALA B 1 126 ? 10.125 -14.555 11.766 1 98.69 126 ALA B CA 1
ATOM 3244 C C . ALA B 1 126 ? 9.25 -13.398 11.281 1 98.69 126 ALA B C 1
ATOM 3246 O O . ALA B 1 126 ? 9.18 -12.352 11.922 1 98.69 126 ALA B O 1
ATOM 3247 N N . GLU B 1 127 ? 8.578 -13.547 10.148 1 98.81 127 GLU B N 1
ATOM 3248 C CA . GLU B 1 127 ? 7.695 -12.492 9.648 1 98.81 127 GLU B CA 1
ATOM 3249 C C . GLU B 1 127 ? 6.461 -12.336 10.531 1 98.81 127 GLU B C 1
ATOM 3251 O O . GLU B 1 127 ? 5.973 -11.219 10.734 1 98.81 127 GLU B O 1
ATOM 3256 N N . TYR B 1 128 ? 5.996 -13.453 11.07 1 98.69 128 TYR B N 1
ATOM 3257 C CA . TYR B 1 128 ? 4.871 -13.414 12 1 98.69 128 TYR B CA 1
ATOM 3258 C C . TYR B 1 128 ? 5.27 -12.758 13.312 1 98.69 128 TYR B C 1
ATOM 3260 O O . TYR B 1 128 ? 4.547 -11.906 13.836 1 98.69 128 TYR B O 1
ATOM 3268 N N . THR B 1 129 ? 6.418 -13.086 13.805 1 98.69 129 THR B N 1
ATOM 3269 C CA . THR B 1 129 ? 6.934 -12.477 15.031 1 98.69 129 THR B CA 1
ATOM 3270 C C . THR B 1 129 ? 7.109 -10.969 14.852 1 98.69 129 THR B C 1
ATOM 3272 O O . THR B 1 129 ? 6.742 -10.188 15.734 1 98.69 129 THR B O 1
ATOM 3275 N N . ALA B 1 130 ? 7.574 -10.594 13.664 1 98.75 130 ALA B N 1
ATOM 3276 C CA . ALA B 1 130 ? 7.844 -9.188 13.375 1 98.75 130 ALA B CA 1
ATOM 3277 C C . ALA B 1 130 ? 6.547 -8.383 13.305 1 98.75 130 ALA B C 1
ATOM 3279 O O . ALA B 1 130 ? 6.555 -7.164 13.492 1 98.75 130 ALA B O 1
ATOM 3280 N N . THR B 1 131 ? 5.43 -9.031 13.055 1 98.5 131 THR B N 1
ATOM 3281 C CA . THR B 1 131 ? 4.16 -8.336 12.883 1 98.5 131 THR B CA 1
ATOM 3282 C C . THR B 1 131 ? 3.205 -8.656 14.023 1 98.5 131 THR B C 1
ATOM 3284 O O . THR B 1 131 ? 2.037 -8.258 13.992 1 98.5 131 THR B O 1
ATOM 3287 N N . ASN B 1 132 ? 3.645 -9.359 14.953 1 97.31 132 ASN B N 1
ATOM 3288 C CA . ASN B 1 132 ? 2.844 -9.773 16.109 1 97.31 132 ASN B CA 1
ATOM 3289 C C . ASN B 1 132 ? 1.594 -10.531 15.672 1 97.31 132 ASN B C 1
ATOM 3291 O O . ASN B 1 132 ? 0.491 -10.242 16.141 1 97.31 132 ASN B O 1
ATOM 3295 N N . MET B 1 133 ? 1.726 -11.383 14.664 1 97.31 133 MET B N 1
ATOM 3296 C CA . MET B 1 133 ? 0.679 -12.305 14.234 1 97.31 133 MET B CA 1
ATOM 3297 C C . MET B 1 133 ? 1.016 -13.734 14.633 1 97.31 133 MET B C 1
ATOM 3299 O O . MET B 1 133 ? 2.184 -14.133 14.617 1 97.31 133 MET B O 1
ATOM 3303 N N . PRO B 1 134 ? 0.068 -14.516 14.992 1 96.44 134 PRO B N 1
ATOM 3304 C CA . PRO B 1 134 ? 0.369 -15.898 15.383 1 96.44 134 PRO B CA 1
ATOM 3305 C C . PRO B 1 134 ? 0.758 -16.781 14.188 1 96.44 134 PRO B C 1
ATOM 3307 O O . PRO B 1 134 ? 0.112 -16.719 13.141 1 96.44 134 PRO B O 1
ATOM 3310 N N . PHE B 1 135 ? 1.764 -17.531 14.391 1 97.88 135 PHE B N 1
ATOM 3311 C CA . PHE B 1 135 ? 2.193 -18.453 13.344 1 97.88 135 PHE B CA 1
ATOM 3312 C C . PHE B 1 135 ? 1.34 -19.719 13.352 1 97.88 135 PHE B C 1
ATOM 3314 O O . PHE B 1 135 ? 1.068 -20.297 12.297 1 97.88 135 PHE B O 1
ATOM 3321 N N . ASP B 1 136 ? 0.883 -20.047 14.492 1 96.75 136 ASP B N 1
ATOM 3322 C CA . ASP B 1 136 ? 0.058 -21.25 14.617 1 96.75 136 ASP B CA 1
ATOM 3323 C C . ASP B 1 136 ? -1.326 -21.016 14.008 1 96.75 136 ASP B C 1
ATOM 3325 O O . ASP B 1 136 ? -1.801 -19.891 13.938 1 96.75 136 ASP B O 1
ATOM 3329 N N . ALA B 1 137 ? -1.935 -22.031 13.5 1 96.38 137 ALA B N 1
ATOM 3330 C CA . ALA B 1 137 ? -3.307 -22.047 13 1 96.38 137 ALA B CA 1
ATOM 3331 C C . ALA B 1 137 ? -3.494 -21.031 11.875 1 96.38 137 ALA B C 1
ATOM 3333 O O . ALA B 1 137 ? -4.59 -20.5 11.688 1 96.38 137 ALA B O 1
ATOM 3334 N N . ARG B 1 138 ? -2.41 -20.75 11.133 1 96.44 138 ARG B N 1
ATOM 3335 C CA . ARG B 1 138 ? -2.451 -19.672 10.148 1 96.44 138 ARG B CA 1
ATOM 3336 C C . ARG B 1 138 ? -3.301 -20.062 8.945 1 96.44 138 ARG B C 1
ATOM 3338 O O . ARG B 1 138 ? -3.846 -19.203 8.25 1 96.44 138 ARG B O 1
ATOM 3345 N N . PHE B 1 139 ? -3.553 -21.328 8.68 1 96.75 139 PHE B N 1
ATOM 3346 C CA . PHE B 1 139 ? -4.438 -21.719 7.59 1 96.75 139 PHE B CA 1
ATOM 3347 C C . PHE B 1 139 ? -5.883 -21.359 7.91 1 96.75 139 PHE B C 1
ATOM 3349 O O . PHE B 1 139 ? -6.605 -20.844 7.059 1 96.75 139 PHE B O 1
ATOM 3356 N N . GLY B 1 140 ? -6.277 -21.688 9.172 1 96.06 140 GLY B N 1
ATOM 3357 C CA . GLY B 1 140 ? -7.602 -21.266 9.602 1 96.06 140 GLY B CA 1
ATOM 3358 C C . GLY B 1 140 ? -7.785 -19.766 9.594 1 96.06 140 GLY B C 1
ATOM 3359 O O . GLY B 1 140 ? -8.844 -19.266 9.203 1 96.06 140 GLY B O 1
ATOM 3360 N N . ARG B 1 141 ? -6.762 -19.062 9.977 1 96.88 141 ARG B N 1
ATOM 3361 C CA . ARG B 1 141 ? -6.809 -17.609 9.977 1 96.88 141 ARG B CA 1
ATOM 3362 C C . ARG B 1 141 ? -6.934 -17.078 8.555 1 96.88 141 ARG B C 1
ATOM 3364 O O . ARG B 1 141 ? -7.574 -16.047 8.328 1 96.88 141 ARG B O 1
ATOM 3371 N N . MET B 1 142 ? -6.348 -17.797 7.613 1 97.56 142 MET B N 1
ATOM 3372 C CA . MET B 1 142 ? -6.48 -17.406 6.211 1 97.56 142 MET B CA 1
ATOM 3373 C C . MET B 1 142 ? -7.941 -17.406 5.781 1 97.56 142 MET B C 1
ATOM 3375 O O . MET B 1 142 ? -8.406 -16.484 5.125 1 97.56 142 MET B O 1
ATOM 3379 N N . GLU B 1 143 ? -8.648 -18.422 6.121 1 97.31 143 GLU B N 1
ATOM 3380 C CA . GLU B 1 143 ? -10.062 -18.5 5.789 1 97.31 143 GLU B CA 1
ATOM 3381 C C . GLU B 1 143 ? -10.844 -17.344 6.422 1 97.31 143 GLU B C 1
ATOM 3383 O O . GLU B 1 143 ? -11.688 -16.734 5.773 1 97.31 143 GLU B O 1
ATOM 3388 N N . GLU B 1 144 ? -10.539 -17.125 7.703 1 97.56 144 GLU B N 1
ATOM 3389 C CA . GLU B 1 144 ? -11.18 -16.031 8.422 1 97.56 144 GLU B CA 1
ATOM 3390 C C . GLU B 1 144 ? -10.859 -14.688 7.781 1 97.56 144 GLU B C 1
ATOM 3392 O O . GLU B 1 144 ? -11.734 -13.82 7.668 1 97.56 144 GLU B O 1
ATOM 3397 N N . THR B 1 145 ? -9.633 -14.516 7.371 1 98.31 145 THR B N 1
ATOM 3398 C CA . THR B 1 145 ? -9.188 -13.289 6.715 1 98.31 145 THR B CA 1
ATOM 3399 C C . THR B 1 145 ? -9.984 -13.047 5.43 1 98.31 145 THR B C 1
ATOM 3401 O O . THR B 1 145 ? -10.484 -11.945 5.207 1 98.31 145 THR B O 1
ATOM 3404 N N . VAL B 1 146 ? -10.148 -14.047 4.633 1 98.75 146 VAL B N 1
ATOM 3405 C CA . VAL B 1 146 ? -10.867 -13.906 3.369 1 98.75 146 VAL B CA 1
ATOM 3406 C C . VAL B 1 146 ? -12.336 -13.594 3.645 1 98.75 146 VAL B C 1
ATOM 3408 O O . VAL B 1 146 ? -12.93 -12.734 2.986 1 98.75 146 VAL B O 1
ATOM 3411 N N . ALA B 1 147 ? -12.898 -14.242 4.648 1 98.5 147 ALA B N 1
ATOM 3412 C CA . ALA B 1 147 ? -14.297 -13.984 5 1 98.5 147 ALA B CA 1
ATOM 3413 C C . ALA B 1 147 ? -14.5 -12.539 5.434 1 98.5 147 ALA B C 1
ATOM 3415 O O . ALA B 1 147 ? -15.461 -11.883 5.016 1 98.5 147 ALA B O 1
ATOM 3416 N N . ALA B 1 148 ? -13.648 -12.062 6.234 1 98.75 148 ALA B N 1
ATOM 3417 C CA . ALA B 1 148 ? -13.719 -10.68 6.695 1 98.75 148 ALA B CA 1
ATOM 3418 C C . ALA B 1 148 ? -13.562 -9.703 5.535 1 98.75 148 ALA B C 1
ATOM 3420 O O . ALA B 1 148 ? -14.297 -8.719 5.438 1 98.75 148 ALA B O 1
ATOM 3421 N N . CYS B 1 149 ? -12.602 -9.961 4.668 1 98.88 149 CYS B N 1
ATOM 3422 C CA . CYS B 1 149 ? -12.414 -9.125 3.488 1 98.88 149 CYS B CA 1
ATOM 3423 C C . CYS B 1 149 ? -13.672 -9.094 2.633 1 98.88 149 CYS B C 1
ATOM 3425 O O . CYS B 1 149 ? -14.102 -8.031 2.191 1 98.88 149 CYS B O 1
ATOM 3427 N N . ARG B 1 150 ? -14.242 -10.258 2.395 1 98.75 150 ARG B N 1
ATOM 3428 C CA . ARG B 1 150 ? -15.453 -10.344 1.588 1 98.75 150 ARG B CA 1
ATOM 3429 C C . ARG B 1 150 ? -16.578 -9.5 2.193 1 98.75 150 ARG B C 1
ATOM 3431 O O . ARG B 1 150 ? -17.281 -8.797 1.474 1 98.75 150 ARG B O 1
ATOM 3438 N N . GLU B 1 151 ? -16.688 -9.57 3.502 1 98.69 151 GLU B N 1
ATOM 3439 C CA . GLU B 1 151 ? -17.688 -8.742 4.184 1 98.69 151 GLU B CA 1
ATOM 3440 C C . GLU B 1 151 ? -17.438 -7.258 3.932 1 98.69 151 GLU B C 1
ATOM 3442 O O . GLU B 1 151 ? -18.359 -6.523 3.57 1 98.69 151 GLU B O 1
ATOM 3447 N N . LEU B 1 152 ? -16.234 -6.828 3.998 1 98.88 152 LEU B N 1
ATOM 3448 C CA . LEU B 1 152 ? -15.875 -5.422 3.863 1 98.88 152 LEU B CA 1
ATOM 3449 C C . LEU B 1 152 ? -15.922 -4.984 2.404 1 98.88 152 LEU B C 1
ATOM 3451 O O . LEU B 1 152 ? -16.078 -3.799 2.113 1 98.88 152 LEU B O 1
ATOM 3455 N N . TRP B 1 153 ? -15.805 -5.941 1.433 1 98.88 153 TRP B N 1
ATOM 3456 C CA . TRP B 1 153 ? -15.797 -5.633 0.006 1 98.88 153 TRP B CA 1
ATOM 3457 C C . TRP B 1 153 ? -17.219 -5.574 -0.546 1 98.88 153 TRP B C 1
ATOM 3459 O O . TRP B 1 153 ? -17.422 -5.133 -1.679 1 98.88 153 TRP B O 1
ATOM 3469 N N . THR B 1 154 ? -18.188 -5.984 0.223 1 98.5 154 THR B N 1
ATOM 3470 C CA . THR B 1 154 ? -19.516 -6.16 -0.326 1 98.5 154 THR B CA 1
ATOM 3471 C C . THR B 1 154 ? -20.531 -5.27 0.398 1 98.5 154 THR B C 1
ATOM 3473 O O . THR B 1 154 ? -21.469 -4.754 -0.216 1 98.5 154 THR B O 1
ATOM 3476 N N . ASN B 1 155 ? -20.281 -5.074 1.716 1 97.88 155 ASN B N 1
ATOM 3477 C CA . ASN B 1 155 ? -21.297 -4.445 2.537 1 97.88 155 ASN B CA 1
ATOM 3478 C C . ASN B 1 155 ? -20.781 -3.186 3.225 1 97.88 155 ASN B C 1
ATOM 3480 O O . ASN B 1 155 ? -19.641 -3.164 3.701 1 97.88 155 ASN B O 1
ATOM 3484 N N . ALA B 1 156 ? -21.578 -2.207 3.314 1 98.12 156 ALA B N 1
ATOM 3485 C CA . ALA B 1 156 ? -21.5 -1.027 4.172 1 98.12 156 ALA B CA 1
ATOM 3486 C C . ALA B 1 156 ? -22.891 -0.578 4.617 1 98.12 156 ALA B C 1
ATOM 3488 O O . ALA B 1 156 ? -23.625 0.025 3.838 1 98.12 156 ALA B O 1
ATOM 3489 N N . PRO B 1 157 ? -23.312 -0.925 5.742 1 98.38 157 PRO B N 1
ATOM 3490 C CA . PRO B 1 157 ? -22.453 -1.32 6.863 1 98.38 157 PRO B CA 1
ATOM 3491 C C . PRO B 1 157 ? -22.094 -2.803 6.828 1 98.38 157 PRO B C 1
ATOM 3493 O O . PRO B 1 157 ? -22.906 -3.639 6.449 1 98.38 157 PRO B O 1
ATOM 3496 N N . ALA B 1 158 ? -20.797 -3.059 7.309 1 98.81 158 ALA B N 1
ATOM 3497 C CA . ALA B 1 158 ? -20.297 -4.414 7.484 1 98.81 158 ALA B CA 1
ATOM 3498 C C . ALA B 1 158 ? -20.297 -4.816 8.961 1 98.81 158 ALA B C 1
ATOM 3500 O O . ALA B 1 158 ? -20.156 -3.965 9.836 1 98.81 158 ALA B O 1
ATOM 3501 N N . THR B 1 159 ? -20.469 -6.078 9.234 1 98.69 159 THR B N 1
ATOM 3502 C CA . THR B 1 159 ? -20.375 -6.68 10.555 1 98.69 159 THR B CA 1
ATOM 3503 C C . THR B 1 159 ? -19.672 -8.031 10.484 1 98.69 159 THR B C 1
ATOM 3505 O O . THR B 1 159 ? -19.984 -8.852 9.617 1 98.69 159 THR B O 1
ATOM 3508 N N . PHE B 1 160 ? -18.766 -8.25 11.375 1 98.69 160 PHE B N 1
ATOM 3509 C CA . PHE B 1 160 ? -17.969 -9.477 11.398 1 98.69 160 PHE B CA 1
ATOM 3510 C C . PHE B 1 160 ? -17.344 -9.688 12.766 1 98.69 160 PHE B C 1
ATOM 3512 O O . PHE B 1 160 ? -16.875 -8.742 13.398 1 98.69 160 PHE B O 1
ATOM 3519 N N . LYS B 1 161 ? -17.359 -10.906 13.25 1 98.31 161 LYS B N 1
ATOM 3520 C CA . LYS B 1 161 ? -16.688 -11.305 14.477 1 98.31 161 LYS B CA 1
ATOM 3521 C C . LYS B 1 161 ? -15.695 -12.43 14.219 1 98.31 161 LYS B C 1
ATOM 3523 O O . LYS B 1 161 ? -16.094 -13.57 13.953 1 98.31 161 LYS B O 1
ATOM 3528 N N . GLY B 1 162 ? -14.453 -12.086 14.258 1 96.56 162 GLY B N 1
ATOM 3529 C CA . GLY B 1 162 ? -13.406 -13.086 14.141 1 96.56 162 GLY B CA 1
ATOM 3530 C C . GLY B 1 162 ? -12.875 -13.555 15.492 1 96.56 162 GLY B C 1
ATOM 3531 O O . GLY B 1 162 ? -13.461 -13.242 16.531 1 96.56 162 GLY B O 1
ATOM 3532 N N . ARG B 1 163 ? -11.805 -14.344 15.445 1 94.38 163 ARG B N 1
ATOM 3533 C CA . ARG B 1 163 ? -11.195 -14.867 16.656 1 94.38 163 ARG B CA 1
ATOM 3534 C C . ARG B 1 163 ? -10.594 -13.742 17.5 1 94.38 163 ARG B C 1
ATOM 3536 O O . ARG B 1 163 ? -10.75 -13.719 18.719 1 94.38 163 ARG B O 1
ATOM 3543 N N . ASP B 1 164 ? -9.914 -12.773 16.812 1 94.62 164 ASP B N 1
ATOM 3544 C CA . ASP B 1 164 ? -9.125 -11.797 17.562 1 94.62 164 ASP B CA 1
ATOM 3545 C C . ASP B 1 164 ? -9.5 -10.375 17.156 1 94.62 164 ASP B C 1
ATOM 3547 O O . ASP B 1 164 ? -8.891 -9.406 17.641 1 94.62 164 ASP B O 1
ATOM 3551 N N . PHE B 1 165 ? -10.422 -10.211 16.281 1 97.56 165 PHE B N 1
ATOM 3552 C CA . PHE B 1 165 ? -10.852 -8.906 15.797 1 97.56 165 PHE B CA 1
ATOM 3553 C C . PHE B 1 165 ? -12.328 -8.914 15.438 1 97.56 165 PHE B C 1
ATOM 3555 O O . PHE B 1 165 ? -12.938 -9.977 15.32 1 97.56 165 PHE B O 1
ATOM 3562 N N . ALA B 1 166 ? -12.859 -7.688 15.312 1 98.56 166 ALA B N 1
ATOM 3563 C CA . ALA B 1 166 ? -14.273 -7.559 14.953 1 98.56 166 ALA B CA 1
ATOM 3564 C C . ALA B 1 166 ? -14.57 -6.164 14.414 1 98.56 166 ALA B C 1
ATOM 3566 O O . ALA B 1 166 ? -13.781 -5.238 14.594 1 98.56 166 ALA B O 1
ATOM 3567 N N . PHE B 1 167 ? -15.578 -6.012 13.695 1 98.62 167 PHE B N 1
ATOM 3568 C CA . PHE B 1 167 ? -16.156 -4.723 13.336 1 98.62 167 PHE B CA 1
ATOM 3569 C C . PHE B 1 167 ? -17.672 -4.828 13.219 1 98.62 167 PHE B C 1
ATOM 3571 O O . PHE B 1 167 ? -18.203 -5.879 12.859 1 98.62 167 PHE B O 1
ATOM 3578 N N . GLU B 1 168 ? -18.312 -3.793 13.57 1 98.31 168 GLU B N 1
ATOM 3579 C CA . GLU B 1 168 ? -19.766 -3.709 13.578 1 98.31 168 GLU B CA 1
ATOM 3580 C C . GLU B 1 168 ? -20.25 -2.346 13.078 1 98.31 168 GLU B C 1
ATOM 3582 O O . GLU B 1 168 ? -19.656 -1.317 13.414 1 98.31 168 GLU B O 1
ATOM 3587 N N . ASN B 1 169 ? -21.391 -2.367 12.305 1 98.56 169 ASN B N 1
ATOM 3588 C CA . ASN B 1 169 ? -21.875 -1.11 11.742 1 98.56 169 ASN B CA 1
ATOM 3589 C C . ASN B 1 169 ? -20.75 -0.3 11.117 1 98.56 169 ASN B C 1
ATOM 3591 O O . ASN B 1 169 ? -20.625 0.901 11.367 1 98.56 169 ASN B O 1
ATOM 3595 N N . TYR B 1 170 ? -19.906 -1.017 10.414 1 98.81 170 TYR B N 1
ATOM 3596 C CA . TYR B 1 170 ? -18.625 -0.482 9.961 1 98.81 170 TYR B CA 1
ATOM 3597 C C . TYR B 1 170 ? -18.656 -0.169 8.469 1 98.81 170 TYR B C 1
ATOM 3599 O O . TYR B 1 170 ? -19.031 -1.021 7.66 1 98.81 170 TYR B O 1
ATOM 3607 N N . HIS B 1 171 ? -18.344 1.061 8.109 1 98.88 171 HIS B N 1
ATOM 3608 C CA . HIS B 1 171 ? -18.344 1.532 6.727 1 98.88 171 HIS B CA 1
ATOM 3609 C C . HIS B 1 171 ? -16.906 1.715 6.215 1 98.88 171 HIS B C 1
ATOM 3611 O O . HIS B 1 171 ? -16.281 2.732 6.492 1 98.88 171 HIS B O 1
ATOM 3617 N N . SER B 1 172 ? -16.438 0.708 5.531 1 98.75 172 SER B N 1
ATOM 3618 C CA . SER B 1 172 ? -15.133 0.798 4.887 1 98.75 172 SER B CA 1
ATOM 3619 C C . SER B 1 172 ? -15.266 1.085 3.396 1 98.75 172 SER B C 1
ATOM 3621 O O . SER B 1 172 ? -15.422 0.163 2.592 1 98.75 172 SER B O 1
ATOM 3623 N N . LEU B 1 173 ? -15.242 2.352 3.012 1 98.56 173 LEU B N 1
ATOM 3624 C CA . LEU B 1 173 ? -15.453 2.793 1.637 1 98.56 173 LEU B CA 1
ATOM 3625 C C . LEU B 1 173 ? -14.172 3.365 1.045 1 98.56 173 LEU B C 1
ATOM 3627 O O . LEU B 1 173 ? -13.344 3.926 1.769 1 98.56 173 LEU B O 1
ATOM 3631 N N . PRO B 1 174 ? -14 3.217 -0.25 1 98.31 174 PRO B N 1
ATOM 3632 C CA . PRO B 1 174 ? -14.977 2.721 -1.229 1 98.31 174 PRO B CA 1
ATOM 3633 C C . PRO B 1 174 ? -15.047 1.196 -1.27 1 98.31 174 PRO B C 1
ATOM 3635 O O . PRO B 1 174 ? -14.078 0.52 -0.908 1 98.31 174 PRO B O 1
ATOM 3638 N N . LEU B 1 175 ? -16.188 0.671 -1.702 1 98.62 175 LEU B N 1
ATOM 3639 C CA . LEU B 1 175 ? -16.25 -0.725 -2.119 1 98.62 175 LEU B CA 1
ATOM 3640 C C . LEU B 1 175 ? -15.484 -0.938 -3.424 1 98.62 175 LEU B C 1
ATOM 3642 O O . LEU B 1 175 ? -15.344 -0.007 -4.219 1 98.62 175 LEU B O 1
ATOM 3646 N N . PRO B 1 176 ? -14.992 -2.166 -3.617 1 98.69 176 PRO B N 1
ATOM 3647 C CA . PRO B 1 176 ? -14.352 -2.447 -4.902 1 98.69 176 PRO B CA 1
ATOM 3648 C C . PRO B 1 176 ? -15.289 -2.229 -6.09 1 98.69 176 PRO B C 1
ATOM 3650 O O . PRO B 1 176 ? -16.516 -2.27 -5.93 1 98.69 176 PRO B O 1
ATOM 3653 N N . ILE B 1 177 ? -14.672 -1.941 -7.23 1 98.5 177 ILE B N 1
ATOM 3654 C CA . ILE B 1 177 ? -15.414 -1.823 -8.484 1 98.5 177 ILE B CA 1
ATOM 3655 C C . ILE B 1 177 ? -15.961 -3.189 -8.891 1 98.5 177 ILE B C 1
ATOM 3657 O O . ILE B 1 177 ? -17.125 -3.303 -9.305 1 98.5 177 ILE B O 1
ATOM 3661 N N . GLN B 1 178 ? -15.148 -4.203 -8.781 1 98.56 178 GLN B N 1
ATOM 3662 C CA . GLN B 1 178 ? -15.586 -5.559 -9.086 1 98.56 178 GLN B CA 1
ATOM 3663 C C . GLN B 1 178 ? -16.625 -6.043 -8.07 1 98.56 178 GLN B C 1
ATOM 3665 O O . GLN B 1 178 ? -16.469 -5.84 -6.867 1 98.56 178 GLN B O 1
ATOM 3670 N N . PRO B 1 179 ? -17.625 -6.648 -8.57 1 97.75 179 PRO B N 1
ATOM 3671 C CA . PRO B 1 179 ? -18.594 -7.219 -7.621 1 97.75 179 PRO B CA 1
ATOM 3672 C C . PRO B 1 179 ? -17.969 -8.273 -6.707 1 97.7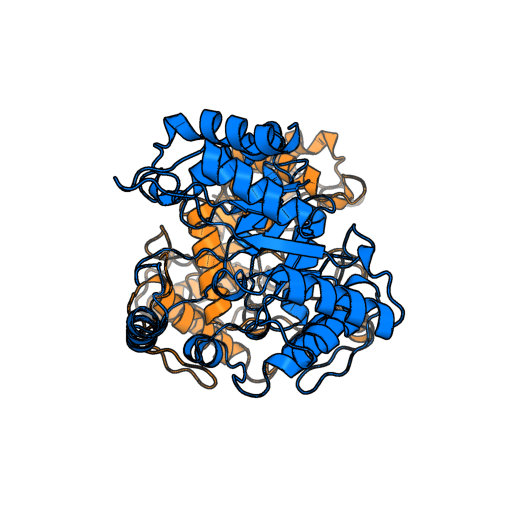5 179 PRO B C 1
ATOM 3674 O O . PRO B 1 179 ? -18.391 -8.438 -5.562 1 97.75 179 PRO B O 1
ATOM 3677 N N . ARG B 1 180 ? -16.969 -9 -7.246 1 98.06 180 ARG B N 1
ATOM 3678 C CA . ARG B 1 180 ? -16.188 -9.992 -6.492 1 98.06 180 ARG B CA 1
ATOM 3679 C C . ARG B 1 180 ? -14.727 -9.984 -6.918 1 98.06 180 ARG B C 1
ATOM 3681 O O . ARG B 1 180 ? -14.414 -10.273 -8.07 1 98.06 180 ARG B O 1
ATOM 3688 N N . ILE B 1 181 ? -13.898 -9.656 -6.02 1 98.69 181 ILE B N 1
ATOM 3689 C CA . ILE B 1 181 ? -12.469 -9.75 -6.297 1 98.69 181 ILE B CA 1
ATOM 3690 C C . ILE B 1 181 ? -12.023 -11.211 -6.254 1 98.69 181 ILE B C 1
ATOM 3692 O O . ILE B 1 181 ? -12.211 -11.891 -5.246 1 98.69 181 ILE B O 1
ATOM 3696 N N . PRO B 1 182 ? -11.445 -11.703 -7.316 1 98.81 182 PRO B N 1
ATOM 3697 C CA . PRO B 1 182 ? -10.961 -13.086 -7.293 1 98.81 182 PRO B CA 1
ATOM 3698 C C . PRO B 1 182 ? -9.844 -13.297 -6.273 1 98.81 182 PRO B C 1
ATOM 3700 O O . PRO B 1 182 ? -8.891 -12.523 -6.23 1 98.81 182 PRO B O 1
ATOM 3703 N N . VAL B 1 183 ? -9.992 -14.344 -5.488 1 98.88 183 VAL B N 1
ATOM 3704 C CA . VAL B 1 183 ? -8.992 -14.75 -4.512 1 98.88 183 VAL B CA 1
ATOM 3705 C C . VAL B 1 183 ? -8.539 -16.188 -4.801 1 98.88 183 VAL B C 1
ATOM 3707 O O . VAL B 1 183 ? -9.367 -17.078 -4.93 1 98.88 183 VAL B O 1
ATOM 3710 N N . LEU B 1 184 ? -7.277 -16.375 -4.949 1 98.81 184 LEU B N 1
ATOM 3711 C CA . LEU B 1 184 ? -6.66 -17.688 -5.098 1 98.81 184 LEU B CA 1
ATOM 3712 C C . LEU B 1 184 ? -5.824 -18.031 -3.869 1 98.81 184 LEU B C 1
ATOM 3714 O O . LEU B 1 184 ? -5.387 -17.141 -3.139 1 98.81 184 LEU B O 1
ATOM 3718 N N . PHE B 1 185 ? -5.637 -19.328 -3.617 1 98.62 185 PHE B N 1
ATOM 3719 C CA . PHE B 1 185 ? -4.75 -19.75 -2.537 1 98.62 185 PHE B CA 1
ATOM 3720 C C . PHE B 1 185 ? -3.523 -20.469 -3.092 1 98.62 185 PHE B C 1
ATOM 3722 O O . PHE B 1 185 ? -3.637 -21.281 -4 1 98.62 185 PHE B O 1
ATOM 3729 N N . GLY B 1 186 ? -2.398 -20.062 -2.631 1 97.31 186 GLY B N 1
ATOM 3730 C CA . GLY B 1 186 ? -1.166 -20.797 -2.896 1 97.31 186 GLY B CA 1
ATOM 3731 C C . GLY B 1 186 ? -0.887 -21.875 -1.882 1 97.31 186 GLY B C 1
ATOM 3732 O O . GLY B 1 186 ? 0.088 -21.812 -1.131 1 97.31 186 GLY B O 1
ATOM 3733 N N . PHE B 1 187 ? -1.68 -22.984 -1.873 1 95.88 187 PHE B N 1
ATOM 3734 C CA . PHE B 1 187 ? -1.566 -24.109 -0.945 1 95.88 187 PHE B CA 1
ATOM 3735 C C . PHE B 1 187 ? -1.169 -25.375 -1.68 1 95.88 187 PHE B C 1
ATOM 3737 O O . PHE B 1 187 ? -1.404 -25.516 -2.883 1 95.88 187 PHE B O 1
ATOM 3744 N N . GLY B 1 188 ? -0.496 -26.297 -0.92 1 95.88 188 GLY B N 1
ATOM 3745 C CA . GLY B 1 188 ? -0.27 -27.625 -1.489 1 95.88 188 GLY B CA 1
ATOM 3746 C C . GLY B 1 188 ? -1.554 -28.344 -1.848 1 95.88 188 GLY B C 1
ATOM 3747 O O . GLY B 1 188 ? -2.572 -28.188 -1.17 1 95.88 188 GLY B O 1
ATOM 3748 N N . PRO B 1 189 ? -1.44 -29.109 -2.904 1 97.19 189 PRO B N 1
ATOM 3749 C CA . PRO B 1 189 ? -2.658 -29.812 -3.33 1 97.19 189 PRO B CA 1
ATOM 3750 C C . PRO B 1 189 ? -3.047 -30.953 -2.391 1 97.19 189 PRO B C 1
ATOM 3752 O O . PRO B 1 189 ? -2.244 -31.844 -2.139 1 97.19 189 PRO B O 1
ATOM 3755 N N . SER B 1 190 ? -4.133 -30.844 -1.773 1 96.81 190 SER B N 1
ATOM 3756 C CA . SER B 1 190 ? -4.75 -31.844 -0.902 1 96.81 190 SER B CA 1
ATOM 3757 C C . SER B 1 190 ? -6.254 -31.625 -0.789 1 96.81 190 SER B C 1
ATOM 3759 O O . SER B 1 190 ? -6.754 -30.531 -1.098 1 96.81 190 SER B O 1
ATOM 3761 N N . ARG B 1 191 ? -6.922 -32.656 -0.438 1 97.12 191 ARG B N 1
ATOM 3762 C CA . ARG B 1 191 ? -8.367 -32.531 -0.25 1 97.12 191 ARG B CA 1
ATOM 3763 C C . ARG B 1 191 ? -8.695 -31.469 0.768 1 97.12 191 ARG B C 1
ATOM 3765 O O . ARG B 1 191 ? -9.594 -30.641 0.544 1 97.12 191 ARG B O 1
ATOM 3772 N N . ARG B 1 192 ? -7.988 -31.453 1.801 1 97.31 192 ARG B N 1
ATOM 3773 C CA . ARG B 1 192 ? -8.227 -30.5 2.873 1 97.31 192 ARG B CA 1
ATOM 3774 C C . ARG B 1 192 ? -8.055 -29.062 2.373 1 97.31 192 ARG B C 1
ATOM 3776 O O . ARG B 1 192 ? -8.914 -28.219 2.605 1 97.31 192 ARG B O 1
ATOM 3783 N N . ASN B 1 193 ? -6.957 -28.734 1.743 1 97.56 193 ASN B N 1
ATOM 3784 C CA . ASN B 1 193 ? -6.68 -27.391 1.241 1 97.56 193 ASN B CA 1
ATOM 3785 C C . ASN B 1 193 ? -7.656 -27 0.139 1 97.56 193 ASN B C 1
ATOM 3787 O O . ASN B 1 193 ? -8.086 -25.844 0.075 1 97.56 193 ASN B O 1
ATOM 3791 N N . PHE B 1 194 ? -8 -27.938 -0.681 1 98.56 194 PHE B N 1
ATOM 3792 C CA . PHE B 1 194 ? -8.922 -27.625 -1.763 1 98.56 194 PHE B CA 1
ATOM 3793 C C . PHE B 1 194 ? -10.336 -27.422 -1.226 1 98.56 194 PHE B C 1
ATOM 3795 O O . PHE B 1 194 ? -11.102 -26.609 -1.758 1 98.56 194 PHE B O 1
ATOM 3802 N N . ASP B 1 195 ? -10.664 -28.141 -0.136 1 98.5 195 ASP B N 1
ATOM 3803 C CA . ASP B 1 195 ? -11.922 -27.859 0.544 1 98.5 195 ASP B CA 1
ATOM 3804 C C . ASP B 1 195 ? -11.961 -26.406 1.035 1 98.5 195 ASP B C 1
ATOM 3806 O O . ASP B 1 195 ? -12.992 -25.734 0.909 1 98.5 195 ASP B O 1
ATOM 3810 N N . ARG B 1 196 ? -10.891 -25.953 1.605 1 98 196 ARG B N 1
ATOM 3811 C CA . ARG B 1 196 ? -10.789 -24.562 2.037 1 98 196 ARG B CA 1
ATOM 3812 C C . ARG B 1 196 ? -11.008 -23.609 0.869 1 98 196 ARG B C 1
ATOM 3814 O O . ARG B 1 196 ? -11.758 -22.641 0.985 1 98 196 ARG B O 1
ATOM 3821 N N . ILE B 1 197 ? -10.312 -23.875 -0.231 1 98.44 197 ILE B N 1
ATOM 3822 C CA . ILE B 1 197 ? -10.438 -23.016 -1.412 1 98.44 197 ILE B CA 1
ATOM 3823 C C . ILE B 1 197 ? -11.898 -22.984 -1.863 1 98.44 197 ILE B C 1
ATOM 3825 O O . ILE B 1 197 ? -12.453 -21.906 -2.09 1 98.44 197 ILE B O 1
ATOM 3829 N N . ALA B 1 198 ? -12.508 -24.109 -1.93 1 98.38 198 ALA B N 1
ATOM 3830 C CA . ALA B 1 198 ? -13.883 -24.188 -2.418 1 98.38 198 ALA B CA 1
ATOM 3831 C C . ALA B 1 198 ? -14.836 -23.422 -1.514 1 98.38 198 ALA B C 1
ATOM 3833 O O . ALA B 1 198 ? -15.828 -22.859 -1.983 1 98.38 198 ALA B O 1
ATOM 3834 N N . ARG B 1 199 ? -14.492 -23.359 -0.268 1 97.56 199 ARG B N 1
ATOM 3835 C CA . ARG B 1 199 ? -15.367 -22.688 0.684 1 97.56 199 ARG B CA 1
ATOM 3836 C C . ARG B 1 199 ? -15.258 -21.172 0.543 1 97.56 199 ARG B C 1
ATOM 3838 O O . ARG B 1 199 ? -16.266 -20.469 0.599 1 97.56 199 ARG B O 1
ATOM 3845 N N . VAL B 1 200 ? -14.008 -20.656 0.28 1 97.38 200 VAL B N 1
ATOM 3846 C CA . VAL B 1 200 ? -13.93 -19.219 0.496 1 97.38 200 VAL B CA 1
ATOM 3847 C C . VAL B 1 200 ? -13.188 -18.562 -0.67 1 97.38 200 VAL B C 1
ATOM 3849 O O . VAL B 1 200 ? -13.219 -17.344 -0.827 1 97.38 200 VAL B O 1
ATOM 3852 N N . ALA B 1 201 ? -12.461 -19.297 -1.459 1 98.5 201 ALA B N 1
ATOM 3853 C CA . ALA B 1 201 ? -11.617 -18.719 -2.504 1 98.5 201 ALA B CA 1
ATOM 3854 C C . ALA B 1 201 ? -12.141 -19.094 -3.891 1 98.5 201 ALA B C 1
ATOM 3856 O O . ALA B 1 201 ? -13.258 -19.594 -4.027 1 98.5 201 ALA B O 1
ATOM 3857 N N . ASP B 1 202 ? -11.359 -18.672 -4.914 1 98.75 202 ASP B N 1
ATOM 3858 C CA . ASP B 1 202 ? -11.859 -18.781 -6.281 1 98.75 202 ASP B CA 1
ATOM 3859 C C . ASP B 1 202 ? -10.898 -19.594 -7.145 1 98.75 202 ASP B C 1
ATOM 3861 O O . ASP B 1 202 ? -11.148 -19.797 -8.336 1 98.75 202 ASP B O 1
ATOM 3865 N N . GLY B 1 203 ? -9.852 -20.031 -6.543 1 98.62 203 GLY B N 1
ATOM 3866 C CA . GLY B 1 203 ? -8.922 -20.812 -7.352 1 98.62 203 GLY B CA 1
ATOM 3867 C C . GLY B 1 203 ? -7.609 -21.094 -6.641 1 98.62 203 GLY B C 1
ATOM 3868 O O . GLY B 1 203 ? -7.508 -20.922 -5.422 1 98.62 203 GLY B O 1
ATOM 3869 N N . TRP B 1 204 ? -6.676 -21.609 -7.434 1 98.69 204 TRP B N 1
ATOM 3870 C CA . TRP B 1 204 ? -5.434 -22.188 -6.941 1 98.69 204 TRP B CA 1
ATOM 3871 C C . TRP B 1 204 ? -4.23 -21.609 -7.668 1 98.69 204 TRP B C 1
ATOM 3873 O O . TRP B 1 204 ? -4.219 -21.531 -8.898 1 98.69 204 TRP B O 1
ATOM 3883 N N . THR B 1 205 ? -3.293 -21.047 -6.91 1 98.19 205 THR B N 1
ATOM 3884 C CA . THR B 1 205 ? -1.975 -20.75 -7.461 1 98.19 205 THR B CA 1
ATOM 3885 C C . THR B 1 205 ? -1.027 -21.938 -7.262 1 98.19 205 THR B C 1
ATOM 3887 O O . THR B 1 205 ? -0.695 -22.281 -6.129 1 98.19 205 THR B O 1
ATOM 3890 N N . VAL B 1 206 ? -0.52 -22.453 -8.328 1 96.5 206 VAL B N 1
ATOM 3891 C CA . VAL B 1 206 ? 0.27 -23.672 -8.289 1 96.5 206 VAL B CA 1
ATOM 3892 C C . VAL B 1 206 ? 1.729 -23.344 -7.988 1 96.5 206 VAL B C 1
ATOM 3894 O O . VAL B 1 206 ? 2.34 -22.531 -8.68 1 96.5 206 VAL B O 1
ATOM 3897 N N . ASN B 1 207 ? 2.193 -24.016 -7.012 1 88.12 207 ASN B N 1
ATOM 3898 C CA . ASN B 1 207 ? 3.623 -23.922 -6.734 1 88.12 207 ASN B CA 1
ATOM 3899 C C . ASN B 1 207 ? 4.438 -24.812 -7.676 1 88.12 207 ASN B C 1
ATOM 3901 O O . ASN B 1 207 ? 3.971 -25.859 -8.102 1 88.12 207 ASN B O 1
ATOM 3905 N N . PRO B 1 208 ? 5.602 -24.359 -7.922 1 85.12 208 PRO B N 1
ATOM 3906 C CA . PRO B 1 208 ? 6.441 -25.156 -8.82 1 85.12 208 PRO B CA 1
ATOM 3907 C C . PRO B 1 208 ? 6.602 -26.609 -8.359 1 85.12 208 PRO B C 1
ATOM 3909 O O . PRO B 1 208 ? 6.645 -27.516 -9.188 1 85.12 208 PRO B O 1
ATOM 3912 N N . THR B 1 209 ? 6.602 -26.875 -7.113 1 82.94 209 THR B N 1
ATOM 3913 C CA . THR B 1 209 ? 6.82 -28.203 -6.562 1 82.94 209 THR B CA 1
ATOM 3914 C C . THR B 1 209 ? 5.609 -29.094 -6.805 1 82.94 209 THR B C 1
ATOM 3916 O O . THR B 1 209 ? 5.691 -30.312 -6.656 1 82.94 209 THR B O 1
ATOM 3919 N N . ASP B 1 210 ? 4.555 -28.5 -7.168 1 89.06 210 ASP B N 1
ATOM 3920 C CA . ASP B 1 210 ? 3.311 -29.25 -7.297 1 89.06 210 ASP B CA 1
ATOM 3921 C C . ASP B 1 210 ? 3.021 -29.578 -8.758 1 89.06 210 ASP B C 1
ATOM 3923 O O . ASP B 1 210 ? 1.995 -30.188 -9.07 1 89.06 210 ASP B O 1
ATOM 3927 N N . LEU B 1 211 ? 3.906 -29.297 -9.617 1 89.69 211 LEU B N 1
ATOM 3928 C CA . LEU B 1 211 ? 3.654 -29.422 -11.047 1 89.69 211 LEU B CA 1
ATOM 3929 C C . LEU B 1 211 ? 3.662 -30.891 -11.461 1 89.69 211 LEU B C 1
ATOM 3931 O O . LEU B 1 211 ? 3.037 -31.266 -12.461 1 89.69 211 LEU B O 1
ATOM 3935 N N . GLY B 1 212 ? 4.281 -31.766 -10.711 1 90.94 212 GLY B N 1
ATOM 3936 C CA . GLY B 1 212 ? 4.328 -33.188 -11.031 1 90.94 212 GLY B CA 1
ATOM 3937 C C . GLY B 1 212 ? 2.979 -33.875 -10.914 1 90.94 212 GLY B C 1
ATOM 3938 O O . GLY B 1 212 ? 2.717 -34.844 -11.609 1 90.94 212 GLY B O 1
ATOM 3939 N N . THR B 1 213 ? 2.176 -33.375 -10.102 1 94.62 213 THR B N 1
ATOM 3940 C CA . THR B 1 213 ? 0.854 -33.938 -9.867 1 94.62 213 THR B CA 1
ATOM 3941 C C . THR B 1 213 ? -0.236 -33.031 -10.422 1 94.62 213 THR B C 1
ATOM 3943 O O . THR B 1 213 ? -1.396 -33.125 -10.016 1 94.62 213 THR B O 1
ATOM 3946 N N . PHE B 1 214 ? 0.141 -32.219 -11.328 1 97.31 214 PHE B N 1
ATOM 3947 C CA . PHE B 1 214 ? -0.67 -31.109 -11.766 1 97.31 214 PHE B CA 1
ATOM 3948 C C . PHE B 1 214 ? -2.029 -31.578 -12.273 1 97.31 214 PHE B C 1
ATOM 3950 O O . PHE B 1 214 ? -3.068 -31.109 -11.789 1 97.31 214 PHE B O 1
ATOM 3957 N N . THR B 1 215 ? -2.059 -32.531 -13.18 1 97.81 215 THR B N 1
ATOM 3958 C CA . THR B 1 215 ? -3.299 -32.969 -13.812 1 97.81 215 THR B CA 1
ATOM 3959 C C . THR B 1 215 ? -4.266 -33.531 -12.789 1 97.81 215 THR B C 1
ATOM 3961 O O . THR B 1 215 ? -5.438 -33.156 -12.742 1 97.81 215 THR B O 1
ATOM 3964 N N . ASP B 1 216 ? -3.748 -34.375 -12.023 1 98.19 216 ASP B N 1
ATOM 3965 C CA . ASP B 1 216 ? -4.566 -35 -10.977 1 98.19 216 ASP B CA 1
ATOM 3966 C C . ASP B 1 216 ? -5.051 -33.938 -9.977 1 98.19 216 ASP B C 1
ATOM 3968 O O . ASP B 1 216 ? -6.176 -34.031 -9.477 1 98.19 216 ASP B O 1
ATOM 3972 N N . SER B 1 217 ? -4.191 -33.031 -9.664 1 98.5 217 SER B N 1
ATOM 3973 C CA . SER B 1 217 ? -4.535 -31.984 -8.703 1 98.5 217 SER B CA 1
ATOM 3974 C C . SER B 1 217 ? -5.629 -31.062 -9.25 1 98.5 217 SER B C 1
ATOM 3976 O O . SER B 1 217 ? -6.531 -30.656 -8.516 1 98.5 217 SER B O 1
ATOM 3978 N N . VAL B 1 218 ? -5.562 -30.734 -10.523 1 98.62 218 VAL B N 1
ATOM 3979 C CA . VAL B 1 218 ? -6.598 -29.922 -11.141 1 98.62 218 VAL B CA 1
ATOM 3980 C C . VAL B 1 218 ? -7.938 -30.641 -11.086 1 98.62 218 VAL B C 1
ATOM 3982 O O . VAL B 1 218 ? -8.961 -30.047 -10.75 1 98.62 218 VAL B O 1
ATOM 3985 N N . ALA B 1 219 ? -7.875 -31.906 -11.43 1 98.56 219 ALA B N 1
ATOM 3986 C CA . ALA B 1 219 ? -9.094 -32.688 -11.359 1 98.56 219 ALA B CA 1
ATOM 3987 C C . ALA B 1 219 ? -9.656 -32.719 -9.938 1 98.56 219 ALA B C 1
ATOM 3989 O O . ALA B 1 219 ? -10.867 -32.531 -9.742 1 98.56 219 ALA B O 1
ATOM 3990 N N . LEU B 1 220 ? -8.805 -32.906 -8.977 1 98.69 220 LEU B N 1
ATOM 3991 C CA . LEU B 1 220 ? -9.227 -32.938 -7.578 1 98.69 220 LEU B CA 1
ATOM 3992 C C . LEU B 1 220 ? -9.852 -31.594 -7.191 1 98.69 220 LEU B C 1
ATOM 3994 O O . LEU B 1 220 ? -10.875 -31.562 -6.504 1 98.69 220 LEU B O 1
ATOM 3998 N N . LEU B 1 221 ? -9.258 -30.484 -7.598 1 98.81 221 LEU B N 1
ATOM 3999 C CA . LEU B 1 221 ? -9.773 -29.156 -7.316 1 98.81 221 LEU B CA 1
ATOM 4000 C C . LEU B 1 221 ? -11.18 -28.984 -7.891 1 98.81 221 LEU B C 1
ATOM 4002 O O . LEU B 1 221 ? -12.102 -28.578 -7.176 1 98.81 221 LEU B O 1
ATOM 4006 N N . ARG B 1 222 ? -11.344 -29.312 -9.148 1 98.75 222 ARG B N 1
ATOM 4007 C CA . ARG B 1 222 ? -12.625 -29.125 -9.828 1 98.75 222 ARG B CA 1
ATOM 4008 C C . ARG B 1 222 ? -13.695 -30.031 -9.234 1 98.75 222 ARG B C 1
ATOM 4010 O O . ARG B 1 222 ? -14.844 -29.609 -9.055 1 98.75 222 ARG B O 1
ATOM 4017 N N . ASN B 1 223 ? -13.312 -31.234 -8.945 1 98.69 223 ASN B N 1
ATOM 4018 C CA . ASN B 1 223 ? -14.242 -32.125 -8.25 1 98.69 223 ASN B CA 1
ATOM 4019 C C . ASN B 1 223 ? -14.664 -31.562 -6.902 1 98.69 223 ASN B C 1
ATOM 4021 O O . ASN B 1 223 ? -15.82 -31.719 -6.492 1 98.69 223 ASN B O 1
ATOM 4025 N N . THR B 1 224 ? -13.711 -31.016 -6.203 1 98.81 224 THR B N 1
ATOM 4026 C CA . THR B 1 224 ? -14.008 -30.422 -4.902 1 98.81 224 THR B CA 1
ATOM 4027 C C . THR B 1 224 ? -14.969 -29.234 -5.051 1 98.81 224 THR B C 1
ATOM 4029 O O . THR B 1 224 ? -15.875 -29.062 -4.238 1 98.81 224 THR B O 1
ATOM 4032 N N . PHE B 1 225 ? -14.758 -28.375 -6.078 1 98.69 225 PHE B N 1
ATOM 4033 C CA . PHE B 1 225 ? -15.703 -27.312 -6.359 1 98.69 225 PHE B CA 1
ATOM 4034 C C . PHE B 1 225 ? -17.109 -27.875 -6.57 1 98.69 225 PHE B C 1
ATOM 4036 O O . PHE B 1 225 ? -18.078 -27.359 -6.004 1 98.69 225 PHE B O 1
ATOM 4043 N N . GLU B 1 226 ? -17.203 -28.906 -7.367 1 98.62 226 GLU B N 1
ATOM 4044 C CA . GLU B 1 226 ? -18.484 -29.547 -7.621 1 98.62 226 GLU B CA 1
ATOM 4045 C C . GLU B 1 226 ? -19.125 -30.031 -6.324 1 98.62 226 GLU B C 1
ATOM 4047 O O . GLU B 1 226 ? -20.328 -29.859 -6.102 1 98.62 226 GLU B O 1
ATOM 4052 N N . ALA B 1 227 ? -18.375 -30.656 -5.527 1 98.5 227 ALA B N 1
ATOM 4053 C CA . ALA B 1 227 ? -18.844 -31.172 -4.25 1 98.5 227 ALA B CA 1
ATOM 4054 C C . ALA B 1 227 ? -19.391 -30.047 -3.365 1 98.5 227 ALA B C 1
ATOM 4056 O O . ALA B 1 227 ? -20.25 -30.281 -2.518 1 98.5 227 ALA B O 1
ATOM 4057 N N . HIS B 1 228 ? -18.906 -28.859 -3.527 1 98.31 228 HIS B N 1
ATOM 4058 C CA . HIS B 1 228 ? -19.359 -27.688 -2.781 1 98.31 228 HIS B CA 1
ATOM 4059 C C . HIS B 1 228 ? -20.406 -26.906 -3.561 1 98.31 228 HIS B C 1
ATOM 4061 O O . HIS B 1 228 ? -20.672 -25.75 -3.268 1 98.31 228 HIS B O 1
ATOM 4067 N N . GLN B 1 229 ? -20.906 -27.5 -4.652 1 98.38 229 GLN B N 1
ATOM 4068 C CA . GLN B 1 229 ? -21.984 -26.953 -5.465 1 98.38 229 GLN B CA 1
ATOM 4069 C C . GLN B 1 229 ? -21.547 -25.688 -6.188 1 98.38 229 GLN B C 1
ATOM 4071 O O . GLN B 1 229 ? -22.328 -24.734 -6.312 1 98.38 229 GLN B O 1
ATOM 4076 N N . ARG B 1 230 ? -20.344 -25.625 -6.453 1 98.25 230 ARG B N 1
ATOM 4077 C CA . ARG B 1 230 ? -19.797 -24.562 -7.309 1 98.25 230 ARG B CA 1
ATOM 4078 C C . ARG B 1 230 ? -19.484 -25.109 -8.703 1 98.25 230 ARG B C 1
ATOM 4080 O O . ARG B 1 230 ? -19.234 -26.312 -8.867 1 98.25 230 ARG B O 1
ATOM 4087 N N . ASP B 1 231 ? -19.484 -24.234 -9.719 1 98.31 231 ASP B N 1
ATOM 4088 C CA . ASP B 1 231 ? -19.125 -24.625 -11.078 1 98.31 231 ASP B CA 1
ATOM 4089 C C . ASP B 1 231 ? -17.656 -25.047 -11.156 1 98.31 231 ASP B C 1
ATOM 4091 O O . ASP B 1 231 ? -16.766 -24.234 -10.906 1 98.31 231 ASP B O 1
ATOM 4095 N N . PRO B 1 232 ? -17.391 -26.281 -11.477 1 98 232 PRO B N 1
ATOM 4096 C CA . PRO B 1 232 ? -16 -26.75 -11.539 1 98 232 PRO B CA 1
ATOM 4097 C C . PRO B 1 232 ? -15.141 -25.922 -12.484 1 98 232 PRO B C 1
ATOM 4099 O O . PRO B 1 232 ? -13.945 -25.734 -12.242 1 98 232 PRO B O 1
ATOM 4102 N N . GLU B 1 233 ? -15.766 -25.359 -13.484 1 96.31 233 GLU B N 1
ATOM 4103 C CA . GLU B 1 233 ? -15.008 -24.625 -14.492 1 96.31 233 GLU B CA 1
ATOM 4104 C C . GLU B 1 233 ? -14.68 -23.219 -14.023 1 96.31 233 GLU B C 1
ATOM 4106 O O . GLU B 1 233 ? -13.883 -22.516 -14.648 1 96.31 233 GLU B O 1
ATOM 4111 N N . SER B 1 234 ? -15.227 -22.812 -12.883 1 97.5 234 SER B N 1
ATOM 4112 C CA . SER B 1 234 ? -14.984 -21.469 -12.359 1 97.5 234 SER B CA 1
ATOM 4113 C C . SER B 1 234 ? -13.695 -21.406 -11.555 1 97.5 234 SER B C 1
ATOM 4115 O O . SER B 1 234 ? -13.188 -20.328 -11.25 1 97.5 234 SER B O 1
ATOM 4117 N N . ALA B 1 235 ? -13.148 -22.578 -11.219 1 98.25 235 ALA B N 1
ATOM 4118 C CA . ALA B 1 235 ? -11.898 -22.625 -10.461 1 98.25 235 ALA B CA 1
ATOM 4119 C C . ALA B 1 235 ? -10.727 -22.125 -11.312 1 98.25 235 ALA B C 1
ATOM 4121 O O . ALA B 1 235 ? -10.328 -22.781 -12.273 1 98.25 235 ALA B O 1
ATOM 4122 N N . ARG B 1 236 ? -10.227 -21.031 -10.898 1 98.38 236 ARG B N 1
ATOM 4123 C CA . ARG B 1 236 ? -9.07 -20.5 -11.609 1 98.38 236 ARG B CA 1
ATOM 4124 C C . ARG B 1 236 ? -7.793 -21.219 -11.195 1 98.38 236 ARG B C 1
ATOM 4126 O O . ARG B 1 236 ? -7.559 -21.438 -10 1 98.38 236 ARG B O 1
ATOM 4133 N N . VAL B 1 237 ? -7.051 -21.625 -12.172 1 98.62 237 VAL B N 1
ATOM 4134 C CA . VAL B 1 237 ? -5.785 -22.312 -11.922 1 98.62 237 VAL B CA 1
ATOM 4135 C C . VAL B 1 237 ? -4.637 -21.5 -12.523 1 98.62 237 VAL B C 1
ATOM 4137 O O . VAL B 1 237 ? -4.508 -21.406 -13.742 1 98.62 237 VAL B O 1
ATOM 4140 N N . GLN B 1 238 ? -3.811 -20.922 -11.656 1 98.62 238 GLN B N 1
ATOM 4141 C CA . GLN B 1 238 ? -2.678 -20.094 -12.062 1 98.62 238 GLN B CA 1
ATOM 4142 C C . GLN B 1 238 ? -1.36 -20.844 -11.891 1 98.62 238 GLN B C 1
ATOM 4144 O O . GLN B 1 238 ? -1.026 -21.281 -10.781 1 98.62 238 GLN B O 1
ATOM 4149 N N . VAL B 1 239 ? -0.621 -20.969 -12.914 1 98 239 VAL B N 1
ATOM 4150 C CA . VAL B 1 239 ? 0.621 -21.734 -12.891 1 98 239 VAL B CA 1
ATOM 4151 C C . VAL B 1 239 ? 1.812 -20.797 -13.039 1 98 239 VAL B C 1
ATOM 4153 O O . VAL B 1 239 ? 1.882 -20.016 -13.984 1 98 239 VAL B O 1
ATOM 4156 N N . SER B 1 240 ? 2.678 -20.812 -12.078 1 95.75 240 SER B N 1
ATOM 4157 C CA . SER B 1 240 ? 3.988 -20.203 -12.25 1 95.75 240 SER B CA 1
ATOM 4158 C C . SER B 1 240 ? 4.965 -21.141 -12.938 1 95.75 240 SER B C 1
ATOM 4160 O O . SER B 1 240 ? 5.332 -22.172 -12.375 1 95.75 240 SER B O 1
ATOM 4162 N N . ALA B 1 241 ? 5.434 -20.766 -14.109 1 94.19 241 ALA B N 1
ATOM 4163 C CA . ALA B 1 241 ? 6.246 -21.672 -14.906 1 94.19 241 ALA B CA 1
ATOM 4164 C C . ALA B 1 241 ? 7.66 -21.125 -15.102 1 94.19 241 ALA B C 1
ATOM 4166 O O . ALA B 1 241 ? 7.84 -19.938 -15.359 1 94.19 241 ALA B O 1
ATOM 4167 N N . ALA B 1 242 ? 8.617 -21.984 -14.938 1 94.12 242 ALA B N 1
ATOM 4168 C CA . ALA B 1 242 ? 10.008 -21.672 -15.281 1 94.12 242 ALA B CA 1
ATOM 4169 C C . ALA B 1 242 ? 10.281 -21.953 -16.75 1 94.12 242 ALA B C 1
ATOM 4171 O O . ALA B 1 242 ? 9.625 -22.797 -17.359 1 94.12 242 ALA B O 1
ATOM 4172 N N . PRO B 1 243 ? 11.211 -21.234 -17.297 1 96.88 243 PRO B N 1
ATOM 4173 C CA . PRO B 1 243 ? 11.586 -21.578 -18.672 1 96.88 243 PRO B CA 1
ATOM 4174 C C . PRO B 1 243 ? 12.258 -22.953 -18.766 1 96.88 243 PRO B C 1
ATOM 4176 O O . PRO B 1 243 ? 12.953 -23.375 -17.844 1 96.88 243 PRO B O 1
ATOM 4179 N N . VAL B 1 244 ? 11.984 -23.562 -19.906 1 97.25 244 VAL B N 1
ATOM 4180 C CA . VAL B 1 244 ? 12.719 -24.766 -20.25 1 97.25 244 VAL B CA 1
ATOM 4181 C C . VAL B 1 244 ? 14.125 -24.422 -20.719 1 97.25 244 VAL B C 1
ATOM 4183 O O . VAL B 1 244 ? 14.305 -23.469 -21.5 1 97.25 244 VAL B O 1
ATOM 4186 N N . ARG B 1 245 ? 15.039 -25.188 -20.234 1 97.38 245 ARG B N 1
ATOM 4187 C CA . ARG B 1 245 ? 16.422 -24.891 -20.594 1 97.38 245 ARG B CA 1
ATOM 4188 C C . ARG B 1 245 ? 17.031 -26.031 -21.391 1 97.38 245 ARG B C 1
ATOM 4190 O O . ARG B 1 245 ? 16.719 -27.203 -21.156 1 97.38 245 ARG B O 1
ATOM 4197 N N . ARG B 1 246 ? 17.984 -25.641 -22.281 1 97.44 246 ARG B N 1
ATOM 4198 C CA . ARG B 1 246 ? 18.797 -26.594 -23.031 1 97.44 246 ARG B CA 1
ATOM 4199 C C . ARG B 1 246 ? 19.938 -27.141 -22.188 1 97.44 246 ARG B C 1
ATOM 4201 O O . ARG B 1 246 ? 20.172 -26.672 -21.078 1 97.44 246 ARG B O 1
ATOM 4208 N N . ASP B 1 247 ? 20.594 -28.141 -22.766 1 96.81 247 ASP B N 1
ATOM 4209 C CA . ASP B 1 247 ? 21.703 -28.75 -22.047 1 96.81 247 ASP B CA 1
ATOM 4210 C C . ASP B 1 247 ? 22.781 -27.734 -21.703 1 96.81 247 ASP B C 1
ATOM 4212 O O . ASP B 1 247 ? 23.438 -27.844 -20.672 1 96.81 247 ASP B O 1
ATOM 4216 N N . ASN B 1 248 ? 22.891 -26.734 -22.516 1 96.06 248 ASN B N 1
ATOM 4217 C CA . ASN B 1 248 ? 23.922 -25.734 -22.312 1 96.06 248 ASN B CA 1
ATOM 4218 C C . ASN B 1 248 ? 23.469 -24.641 -21.344 1 96.06 248 ASN B C 1
ATOM 4220 O O . ASN B 1 248 ? 24.188 -23.656 -21.125 1 96.06 248 ASN B O 1
ATOM 4224 N N . GLY B 1 249 ? 22.281 -24.734 -20.875 1 95.25 249 GLY B N 1
ATOM 4225 C CA . GLY B 1 249 ? 21.797 -23.812 -19.859 1 95.25 249 GLY B CA 1
ATOM 4226 C C . GLY B 1 249 ? 20.938 -22.688 -20.422 1 95.25 249 GLY B C 1
ATOM 4227 O O . GLY B 1 249 ? 20.25 -21.984 -19.688 1 95.25 249 GLY B O 1
ATOM 4228 N N . SER B 1 250 ? 20.969 -22.516 -21.703 1 96.06 250 SER B N 1
ATOM 4229 C CA . SER B 1 250 ? 20.219 -21.438 -22.312 1 96.06 250 SER B CA 1
ATOM 4230 C C . SER B 1 250 ? 18.719 -21.734 -22.344 1 96.06 250 SER B C 1
ATOM 4232 O O . SER B 1 250 ? 18.328 -22.906 -22.297 1 96.06 250 SER B O 1
ATOM 4234 N N . VAL B 1 251 ? 17.969 -20.734 -22.453 1 97.81 251 VAL B N 1
ATOM 4235 C CA . VAL B 1 251 ? 16.516 -20.875 -22.469 1 97.81 251 VAL B CA 1
ATOM 4236 C C . VAL B 1 251 ? 16.062 -21.406 -23.828 1 97.81 251 VAL B C 1
ATOM 4238 O O . VAL B 1 251 ? 16.531 -20.922 -24.875 1 97.81 251 VAL B O 1
ATOM 4241 N N . ASP B 1 252 ? 15.25 -22.375 -23.812 1 98.06 252 ASP B N 1
ATOM 4242 C CA . ASP B 1 252 ? 14.578 -22.891 -25.016 1 98.06 252 ASP B CA 1
ATOM 4243 C C . ASP B 1 252 ? 13.156 -22.344 -25.125 1 98.06 252 ASP B C 1
ATOM 4245 O O . ASP B 1 252 ? 12.219 -22.922 -24.562 1 98.06 252 ASP B O 1
ATOM 4249 N N . LEU B 1 253 ? 13.008 -21.312 -25.938 1 97.75 253 LEU B N 1
ATOM 4250 C CA . LEU B 1 253 ? 11.727 -20.625 -26.016 1 97.75 253 LEU B CA 1
ATOM 4251 C C . LEU B 1 253 ? 10.648 -21.531 -26.594 1 97.75 253 LEU B C 1
ATOM 4253 O O . LEU B 1 253 ? 9.5 -21.516 -26.156 1 97.75 253 LEU B O 1
ATOM 4257 N N . SER B 1 254 ? 11.039 -22.281 -27.562 1 97.69 254 SER B N 1
ATOM 4258 C CA . SER B 1 254 ? 10.07 -23.172 -28.203 1 97.69 254 SER B CA 1
ATOM 4259 C C . SER B 1 254 ? 9.547 -24.219 -27.219 1 97.69 254 SER B C 1
ATOM 4261 O O . SER B 1 254 ? 8.336 -24.406 -27.094 1 97.69 254 SER B O 1
ATOM 4263 N N . ALA B 1 255 ? 10.445 -24.844 -26.516 1 98.25 255 ALA B N 1
ATOM 4264 C CA . ALA B 1 255 ? 10.047 -25.844 -25.531 1 98.25 255 ALA B CA 1
ATOM 4265 C C . ALA B 1 255 ? 9.242 -25.203 -24.391 1 98.25 255 ALA B C 1
ATOM 4267 O O . ALA B 1 255 ? 8.32 -25.828 -23.859 1 98.25 255 ALA B O 1
ATOM 4268 N N . THR B 1 256 ? 9.633 -24.062 -24 1 98.25 256 THR B N 1
ATOM 4269 C CA . THR B 1 256 ? 8.898 -23.344 -22.969 1 98.25 256 THR B CA 1
ATOM 4270 C C . THR B 1 256 ? 7.465 -23.062 -23.422 1 98.25 256 THR B C 1
ATOM 4272 O O . THR B 1 256 ? 6.523 -23.281 -22.656 1 98.25 256 THR B O 1
ATOM 4275 N N . ALA B 1 257 ? 7.285 -22.609 -24.641 1 98.19 257 ALA B N 1
ATOM 4276 C CA . ALA B 1 257 ? 5.957 -22.344 -25.188 1 98.19 257 ALA B CA 1
ATOM 4277 C C . ALA B 1 257 ? 5.117 -23.625 -25.219 1 98.19 257 ALA B C 1
ATOM 4279 O O . ALA B 1 257 ? 3.939 -23.609 -24.859 1 98.19 257 ALA B O 1
ATOM 4280 N N . ASP B 1 258 ? 5.742 -24.688 -25.656 1 97.81 258 ASP B N 1
ATOM 4281 C CA . ASP B 1 258 ? 5.043 -25.953 -25.703 1 97.81 258 ASP B CA 1
ATOM 4282 C C . ASP B 1 258 ? 4.574 -26.391 -24.312 1 97.81 258 ASP B C 1
ATOM 4284 O O . ASP B 1 258 ? 3.453 -26.875 -24.156 1 97.81 258 ASP B O 1
ATOM 4288 N N . LYS B 1 259 ? 5.43 -26.234 -23.406 1 97.31 259 LYS B N 1
ATOM 4289 C CA . LYS B 1 259 ? 5.082 -26.609 -22.047 1 97.31 259 LYS B CA 1
ATOM 4290 C C . LYS B 1 259 ? 3.943 -25.734 -21.516 1 97.31 259 LYS B C 1
ATOM 4292 O O . LYS B 1 259 ? 3.068 -26.219 -20.797 1 97.31 259 LYS B O 1
ATOM 4297 N N . ALA B 1 260 ? 3.988 -24.453 -21.781 1 97.56 260 ALA B N 1
ATOM 4298 C CA . ALA B 1 260 ? 2.906 -23.547 -21.375 1 97.56 260 ALA B CA 1
ATOM 4299 C C . ALA B 1 260 ? 1.573 -24 -21.969 1 97.56 260 ALA B C 1
ATOM 4301 O O . ALA B 1 260 ? 0.564 -24.062 -21.25 1 97.56 260 ALA B O 1
ATOM 4302 N N . ARG B 1 261 ? 1.564 -24.375 -23.219 1 97.81 261 ARG B N 1
ATOM 4303 C CA . ARG B 1 261 ? 0.353 -24.859 -23.875 1 97.81 261 ARG B CA 1
ATOM 4304 C C . ARG B 1 261 ? -0.109 -26.188 -23.266 1 97.81 261 ARG B C 1
ATOM 4306 O O . ARG B 1 261 ? -1.311 -26.438 -23.172 1 97.81 261 ARG B O 1
ATOM 4313 N N . ASP B 1 262 ? 0.899 -26.938 -22.938 1 97.12 262 ASP B N 1
ATOM 4314 C CA . ASP B 1 262 ? 0.576 -28.203 -22.281 1 97.12 262 ASP B CA 1
ATOM 4315 C C . ASP B 1 262 ? -0.141 -27.969 -20.953 1 97.12 262 ASP B C 1
ATOM 4317 O O . ASP B 1 262 ? -1.127 -28.641 -20.641 1 97.12 262 ASP B O 1
ATOM 4321 N N . TRP B 1 263 ? 0.37 -27.047 -20.109 1 97.12 263 TRP B N 1
ATOM 4322 C CA . TRP B 1 263 ? -0.295 -26.719 -18.859 1 97.12 263 TRP B CA 1
ATOM 4323 C C . TRP B 1 263 ? -1.731 -26.266 -19.109 1 97.12 263 TRP B C 1
ATOM 4325 O O . TRP B 1 263 ? -2.645 -26.656 -18.375 1 97.12 263 TRP B O 1
ATOM 4335 N N . PHE B 1 264 ? -1.914 -25.484 -20.125 1 96.75 264 PHE B N 1
ATOM 4336 C CA . PHE B 1 264 ? -3.252 -25.016 -20.469 1 96.75 264 PHE B CA 1
ATOM 4337 C C . PHE B 1 264 ? -4.156 -26.188 -20.828 1 96.75 264 PHE B C 1
ATOM 4339 O O . PHE B 1 264 ? -5.289 -26.281 -20.344 1 96.75 264 PHE B O 1
ATOM 4346 N N . ALA B 1 265 ? -3.623 -27.047 -21.656 1 96.75 265 ALA B N 1
ATOM 4347 C CA . ALA B 1 265 ? -4.395 -28.219 -22.078 1 96.75 265 ALA B CA 1
ATOM 4348 C C . ALA B 1 265 ? -4.785 -29.078 -20.875 1 96.75 265 ALA B C 1
ATOM 4350 O O . ALA B 1 265 ? -5.84 -29.719 -20.875 1 96.75 265 ALA B O 1
ATOM 4351 N N . ARG B 1 266 ? -3.975 -28.953 -19.875 1 97.12 266 ARG B N 1
ATOM 4352 C CA . ARG B 1 266 ? -4.188 -29.797 -18.688 1 97.12 266 ARG B CA 1
ATOM 4353 C C . ARG B 1 266 ? -5 -29.062 -17.641 1 97.12 266 ARG B C 1
ATOM 4355 O O . ARG B 1 266 ? -5.258 -29.594 -16.562 1 97.12 266 ARG B O 1
ATOM 4362 N N . GLY B 1 267 ? -5.375 -27.812 -17.922 1 97.31 267 GLY B N 1
ATOM 4363 C CA . GLY B 1 267 ? -6.375 -27.219 -17.047 1 97.31 267 GLY B CA 1
ATOM 4364 C C . GLY B 1 267 ? -5.949 -25.875 -16.484 1 97.31 267 GLY B C 1
ATOM 4365 O O . GLY B 1 267 ? -6.707 -25.234 -15.742 1 97.31 267 GLY B O 1
ATOM 4366 N N . ALA B 1 268 ? -4.766 -25.391 -16.812 1 97.88 268 ALA B N 1
ATOM 4367 C CA . ALA B 1 268 ? -4.336 -24.078 -16.359 1 97.88 268 ALA B CA 1
ATOM 4368 C C . ALA B 1 268 ? -5.191 -22.984 -16.984 1 97.88 268 ALA B C 1
ATOM 4370 O O . ALA B 1 268 ? -5.543 -23.047 -18.156 1 97.88 268 ALA B O 1
ATOM 4371 N N . SER B 1 269 ? -5.582 -21.984 -16.141 1 98 269 SER B N 1
ATOM 4372 C CA . SER B 1 269 ? -6.258 -20.781 -16.641 1 98 269 SER B CA 1
ATOM 4373 C C . SER B 1 269 ? -5.254 -19.75 -17.141 1 98 269 SER B C 1
ATOM 4375 O O . SER B 1 269 ? -5.48 -19.094 -18.156 1 98 269 SER B O 1
ATOM 4377 N N . VAL B 1 270 ? -4.176 -19.578 -16.453 1 98.25 270 VAL B N 1
ATOM 4378 C CA . VAL B 1 270 ? -3.137 -18.609 -16.766 1 98.25 270 VAL B CA 1
ATOM 4379 C C . VAL B 1 270 ? -1.763 -19.203 -16.469 1 98.25 270 VAL B C 1
ATOM 4381 O O . VAL B 1 270 ? -1.581 -19.906 -15.469 1 98.25 270 VAL B O 1
ATOM 4384 N N . VAL B 1 271 ? -0.858 -19.016 -17.359 1 98 271 VAL B N 1
ATOM 4385 C CA . VAL B 1 271 ? 0.545 -19.375 -17.172 1 98 271 VAL B CA 1
ATOM 4386 C C . VAL B 1 271 ? 1.376 -18.109 -16.984 1 98 271 VAL B C 1
ATOM 4388 O O . VAL B 1 271 ? 1.377 -17.219 -17.844 1 98 271 VAL B O 1
ATOM 4391 N N . VAL B 1 272 ? 2.045 -18.016 -15.852 1 98.19 272 VAL B N 1
ATOM 4392 C CA . VAL B 1 272 ? 2.822 -16.828 -15.492 1 98.19 272 VAL B CA 1
ATOM 4393 C C . VAL B 1 272 ? 4.312 -17.109 -15.68 1 98.19 272 VAL B C 1
ATOM 4395 O O . VAL B 1 272 ? 4.832 -18.109 -15.148 1 98.19 272 VAL B O 1
ATOM 4398 N N . LEU B 1 273 ? 4.945 -16.266 -16.406 1 98 273 LEU B N 1
ATOM 4399 C CA . LEU B 1 273 ? 6.383 -16.359 -16.656 1 98 273 LEU B CA 1
ATOM 4400 C C . LEU B 1 273 ? 7.113 -15.18 -16.031 1 98 273 LEU B C 1
ATOM 4402 O O . LEU B 1 273 ? 6.59 -14.062 -15.992 1 98 273 LEU B O 1
ATOM 4406 N N . ARG B 1 274 ? 8.32 -15.414 -15.539 1 97.56 274 ARG B N 1
ATOM 4407 C CA . ARG B 1 274 ? 9.133 -14.375 -14.922 1 97.56 274 ARG B CA 1
ATOM 4408 C C . ARG B 1 274 ? 10.266 -13.945 -15.844 1 97.56 274 ARG B C 1
ATOM 4410 O O . ARG B 1 274 ? 11.273 -14.648 -15.961 1 97.56 274 ARG B O 1
ATOM 4417 N N . PRO B 1 275 ? 10.172 -12.758 -16.375 1 98 275 PRO B N 1
ATOM 4418 C CA . PRO B 1 275 ? 11.148 -12.312 -17.375 1 98 275 PRO B CA 1
ATOM 4419 C C . PRO B 1 275 ? 12.578 -12.297 -16.828 1 98 275 PRO B C 1
ATOM 4421 O O . PRO B 1 275 ? 13.523 -12.586 -17.562 1 98 275 PRO B O 1
ATOM 4424 N N . ALA B 1 276 ? 12.742 -12.062 -15.602 1 96.5 276 ALA B N 1
ATOM 4425 C CA . ALA B 1 276 ? 14.055 -11.883 -14.992 1 96.5 276 ALA B CA 1
ATOM 4426 C C . ALA B 1 276 ? 14.906 -13.148 -15.133 1 96.5 276 ALA B C 1
ATOM 4428 O O . ALA B 1 276 ? 16.125 -13.109 -14.977 1 96.5 276 ALA B O 1
ATOM 4429 N N . VAL B 1 277 ? 14.312 -14.328 -15.477 1 95.81 277 VAL B N 1
ATOM 4430 C CA . VAL B 1 277 ? 15.086 -15.562 -15.508 1 95.81 277 VAL B CA 1
ATOM 4431 C C . VAL B 1 277 ? 15.164 -16.078 -16.938 1 95.81 277 VAL B C 1
ATOM 4433 O O . VAL B 1 277 ? 15.453 -17.266 -17.172 1 95.81 277 VAL B O 1
ATOM 4436 N N . PHE B 1 278 ? 14.836 -15.352 -17.938 1 97.06 278 PHE B N 1
ATOM 4437 C CA . PHE B 1 278 ? 14.875 -15.75 -19.344 1 97.06 278 PHE B CA 1
ATOM 4438 C C . PHE B 1 278 ? 16.203 -15.336 -19.984 1 97.06 278 PHE B C 1
ATOM 4440 O O . PHE B 1 278 ? 16.359 -15.422 -21.203 1 97.06 278 PHE B O 1
ATOM 4447 N N . ASP B 1 279 ? 17.234 -14.992 -19.344 1 91 279 ASP B N 1
ATOM 4448 C CA . ASP B 1 279 ? 18.562 -14.68 -19.875 1 91 279 ASP B CA 1
ATOM 4449 C C . ASP B 1 279 ? 18.5 -13.539 -20.875 1 91 279 ASP B C 1
ATOM 4451 O O . ASP B 1 279 ? 19.062 -13.625 -21.969 1 91 279 ASP B O 1
ATOM 4455 N N . CYS B 1 280 ? 17.75 -12.562 -20.688 1 92.62 280 CYS B N 1
ATOM 4456 C CA . CYS B 1 280 ? 17.656 -11.453 -21.641 1 92.62 280 CYS B CA 1
ATOM 4457 C C . CYS B 1 280 ? 18.062 -10.141 -20.984 1 92.62 280 CYS B C 1
ATOM 4459 O O . CYS B 1 280 ? 17.938 -9.977 -19.781 1 92.62 280 CYS B O 1
ATOM 4461 N N . ALA B 1 281 ? 18.641 -9.273 -21.891 1 95.75 281 ALA B N 1
ATOM 4462 C CA . ALA B 1 281 ? 18.953 -7.91 -21.469 1 95.75 281 ALA B CA 1
ATOM 4463 C C . ALA B 1 281 ? 17.719 -7.016 -21.516 1 95.75 281 ALA B C 1
ATOM 4465 O O . ALA B 1 281 ? 16.703 -7.383 -22.109 1 95.75 281 ALA B O 1
ATOM 4466 N N . ALA B 1 282 ? 17.844 -5.902 -20.797 1 97.31 282 ALA B N 1
ATOM 4467 C CA . ALA B 1 282 ? 16.719 -4.961 -20.703 1 97.31 282 ALA B CA 1
ATOM 4468 C C . ALA B 1 282 ? 16.219 -4.59 -22.094 1 97.31 282 ALA B C 1
ATOM 4470 O O . ALA B 1 282 ? 15 -4.504 -22.312 1 97.31 282 ALA B O 1
ATOM 4471 N N . GLU B 1 283 ? 17.094 -4.457 -23.062 1 97 283 GLU B N 1
ATOM 4472 C CA . GLU B 1 283 ? 16.75 -4.004 -24.406 1 97 283 GLU B CA 1
ATOM 4473 C C . GLU B 1 283 ? 15.984 -5.078 -25.172 1 97 283 GLU B C 1
ATOM 4475 O O . GLU B 1 283 ? 15.336 -4.789 -26.172 1 97 283 GLU B O 1
ATOM 4480 N N . GLU B 1 284 ? 16 -6.316 -24.703 1 97.69 284 GLU B N 1
ATOM 4481 C CA . GLU B 1 284 ? 15.375 -7.441 -25.391 1 97.69 284 GLU B CA 1
ATOM 4482 C C . GLU B 1 284 ? 13.984 -7.73 -24.844 1 97.69 284 GLU B C 1
ATOM 4484 O O . GLU B 1 284 ? 13.266 -8.586 -25.359 1 97.69 284 GLU B O 1
ATOM 4489 N N . LEU B 1 285 ? 13.602 -7.008 -23.812 1 98.19 285 LEU B N 1
ATOM 4490 C CA . LEU B 1 285 ? 12.352 -7.285 -23.109 1 98.19 285 LEU B CA 1
ATOM 4491 C C . LEU B 1 285 ? 11.156 -7.117 -24.031 1 98.19 285 LEU B C 1
ATOM 4493 O O . LEU B 1 285 ? 10.219 -7.918 -24 1 98.19 285 LEU B O 1
ATOM 4497 N N . PRO B 1 286 ? 11.156 -6.125 -24.969 1 98.06 286 PRO B N 1
ATOM 4498 C CA . PRO B 1 286 ? 10.016 -6.012 -25.875 1 98.06 286 PRO B CA 1
ATOM 4499 C C . PRO B 1 286 ? 9.844 -7.242 -26.766 1 98.06 286 PRO B C 1
ATOM 4501 O O . PRO B 1 286 ? 8.719 -7.703 -26.969 1 98.06 286 PRO B O 1
ATOM 4504 N N . GLU B 1 287 ? 10.93 -7.781 -27.219 1 97.94 287 GLU B N 1
ATOM 4505 C CA . GLU B 1 287 ? 10.867 -8.992 -28.031 1 97.94 287 GLU B CA 1
ATOM 4506 C C . GLU B 1 287 ? 10.391 -10.188 -27.219 1 97.94 287 GLU B C 1
ATOM 4508 O O . GLU B 1 287 ? 9.633 -11.023 -27.719 1 97.94 287 GLU B O 1
ATOM 4513 N N . LEU B 1 288 ? 10.859 -10.289 -26.031 1 98.25 288 LEU B N 1
ATOM 4514 C CA . LEU B 1 288 ? 10.414 -11.359 -25.141 1 98.25 288 LEU B CA 1
ATOM 4515 C C . LEU B 1 288 ? 8.914 -11.266 -24.891 1 98.25 288 LEU B C 1
ATOM 4517 O O . LEU B 1 288 ? 8.211 -12.289 -24.906 1 98.25 288 LEU B O 1
ATOM 4521 N N . LEU B 1 289 ? 8.398 -10.062 -24.656 1 98.44 289 LEU B N 1
ATOM 4522 C CA . LEU B 1 289 ? 6.973 -9.852 -24.438 1 98.44 289 LEU B CA 1
ATOM 4523 C C . LEU B 1 289 ? 6.172 -10.281 -25.656 1 98.44 289 LEU B C 1
ATOM 4525 O O . LEU B 1 289 ? 5.121 -10.914 -25.531 1 98.44 289 LEU B O 1
ATOM 4529 N N . ASP B 1 290 ? 6.676 -9.93 -26.844 1 97.81 290 ASP B N 1
ATOM 4530 C CA . ASP B 1 290 ? 6.023 -10.352 -28.078 1 97.81 290 ASP B CA 1
ATOM 4531 C C . ASP B 1 290 ? 5.957 -11.875 -28.172 1 97.81 290 ASP B C 1
ATOM 4533 O O . ASP B 1 290 ? 4.922 -12.438 -28.531 1 97.81 290 ASP B O 1
ATOM 4537 N N . TRP B 1 291 ? 7.039 -12.453 -27.859 1 98 291 TRP B N 1
ATOM 4538 C CA . TRP B 1 291 ? 7.074 -13.914 -27.859 1 98 291 TRP B CA 1
ATOM 4539 C C . TRP B 1 291 ? 6.07 -14.484 -26.859 1 98 291 TRP B C 1
ATOM 4541 O O . TRP B 1 291 ? 5.305 -15.391 -27.188 1 98 291 TRP B O 1
ATOM 4551 N N . MET B 1 292 ? 6.008 -13.992 -25.641 1 98.12 292 MET B N 1
ATOM 4552 C CA . MET B 1 292 ? 5.102 -14.484 -24.609 1 98.12 292 MET B CA 1
ATOM 4553 C C . MET B 1 292 ? 3.65 -14.383 -25.062 1 98.12 292 MET B C 1
ATOM 4555 O O . MET B 1 292 ? 2.873 -15.32 -24.891 1 98.12 292 MET B O 1
ATOM 4559 N N . THR B 1 293 ? 3.346 -13.281 -25.641 1 97.5 293 THR B N 1
ATOM 4560 C CA . THR B 1 293 ? 1.97 -13.086 -26.094 1 97.5 293 THR B CA 1
ATOM 4561 C C . THR B 1 293 ? 1.64 -14.008 -27.266 1 97.5 293 THR B C 1
ATOM 4563 O O . THR B 1 293 ? 0.485 -14.398 -27.453 1 97.5 293 THR B O 1
ATOM 4566 N N . SER B 1 294 ? 2.637 -14.383 -28.016 1 97.12 294 SER B N 1
ATOM 4567 C CA . SER B 1 294 ? 2.434 -15.266 -29.172 1 97.12 294 SER B CA 1
ATOM 4568 C C . SER B 1 294 ? 2.064 -16.672 -28.719 1 97.12 294 SER B C 1
ATOM 4570 O O . SER B 1 294 ? 1.525 -17.453 -29.516 1 97.12 294 SER B O 1
ATOM 4572 N N . ILE B 1 295 ? 2.393 -17.016 -27.5 1 97.62 295 ILE B N 1
ATOM 4573 C CA . ILE B 1 295 ? 2.057 -18.328 -26.953 1 97.62 295 ILE B CA 1
ATOM 4574 C C . ILE B 1 295 ? 0.545 -18.531 -27 1 97.62 295 ILE B C 1
ATOM 4576 O O . ILE B 1 295 ? 0.07 -19.656 -27.172 1 97.62 295 ILE B O 1
ATOM 4580 N N . LYS B 1 296 ? -0.301 -17.469 -26.906 1 93.81 296 LYS B N 1
ATOM 4581 C CA . LYS B 1 296 ? -1.761 -17.5 -26.875 1 93.81 296 LYS B CA 1
ATOM 4582 C C . LYS B 1 296 ? -2.34 -17.953 -28.203 1 93.81 296 LYS B C 1
ATOM 4584 O O . LYS B 1 296 ? -3.402 -18.578 -28.234 1 93.81 296 LYS B O 1
ATOM 4589 N N . GLU B 1 297 ? -1.864 -17.469 -29.328 1 80.19 297 GLU B N 1
ATOM 4590 C CA . GLU B 1 297 ? -2.414 -17.594 -30.672 1 80.19 297 GLU B CA 1
ATOM 4591 C C . GLU B 1 297 ? -2.105 -18.969 -31.266 1 80.19 297 GLU B C 1
ATOM 4593 O O . GLU B 1 297 ? -2.799 -19.422 -32.188 1 80.19 297 GLU B O 1
ATOM 4598 N N . ALA B 1 298 ? -1.363 -19.766 -30.734 1 69.19 298 ALA B N 1
ATOM 4599 C CA . ALA B 1 298 ? -1.033 -21 -31.406 1 69.19 298 ALA B CA 1
ATOM 4600 C C . ALA B 1 298 ? -1.927 -22.141 -30.938 1 69.19 298 ALA B C 1
ATOM 4602 O O . ALA B 1 298 ? -2.383 -22.141 -29.781 1 69.19 298 ALA B O 1
#

Foldseek 3Di:
DAAEAEAFPVCVLVVNDCVCSLVLLLLLQVLPHAEYEYEDDPADDPVRVVVCCVPPVDPDDRPRDGDHTLVSQLSSLQRHAHHAYEYPAALQQLDDLLVVLLSQLVSLVSNVRRYAHEYENDDHCVSNVVSVGDSPPSLVVVLVSLVQSLQQQADQVGWDDDPPDIDGNHHRDDHGNDNDHAYEYADAQDLVSLLSCLVRHQAYEYDPVRVVCLLVSLVSSLVSNVVSVHHSLRHAYEYEDEFDADPVGAGDLVVRLVVQVVSVVSRHPYYYYYPSRNPDRPVCSSVVSNSSVVSVVD/DAAEAEAFPVCVLVVNDCVCSLVLLLLLQVLPHAEYEYEDDPADDPVRVVVCCVPPVDPDDRPRDGDHTLVSQLSSLQRHAHHAYEYPAALQQLDDLLVVLLSQLVSLVSNVRRYAHEYENDDHCVSNVVSVGDSPPSLVVVLVSLVQSLQQQADQVGWDDDPPDIDGNHHRDDHGNDNDHAYEYADAQDLVSLLSCLVRHQAYEYDPVRVVCLLVSLVSSLVSNVVSVHHSLRHAYEYEDEFDADPVGAGDLVVRLVVQVVSVVSRHPYYYYYPSRNPDRPVCSSVVSNSSVVSVVD

InterPro domains:
  IPR011251 Luciferase-like domain [PF00296] (17-248)
  IPR019921 Luciferase-like, F420-dependent oxidoreductase, Rv2161c, predicted [TIGR03619] (24-273)
  IPR036661 Luciferase-like domain superfamily [G3DSA:3.20.20.30] (2-292)
  IPR036661 Luciferase-like domain superfamily [SSF51679] (19-282)
  IPR050172 SsuD/RutA monooxygenase [PTHR42847] (21-248)

Radius of gyration: 24.37 Å; Cα contacts (8 Å, |Δi|>4): 1254; chains: 2; bounding box: 46×72×58 Å

Nearest PDB structures (foldseek):
  8cbb-assembly1_B  TM=7.698E-01  e=9.882E-15  Enhygromyxa salina
  8cbb-assembly2_D  TM=8.111E-01  e=2.939E-13  Enhygromyxa salina
  8cbb-assembly1_A  TM=7.222E-01  e=2.376E-14  Enhygromyxa salina
  8cbb-assembly2_C  TM=7.672E-01  e=1.374E-13  Enhygromyxa salina
  1luc-assembly1_A  TM=7.628E-01  e=2.414E-12  Vibrio harveyi

Sequence (596 aa):
MEIGVNVLGLEALFDGKVRPVLDFAAGADSAGIDLICTGDHLGFNADAHAQRVVEHNFLFPLDHPWYEPISFLSSIAAVTERARLGVSVLIATVRPAALLAKQVATLDSLSEGRTVMGFGVGWQEAEYTATNMPFDARFGRMEETVAACRELWTNAPATFKGRDFAFENYHSLPLPIQPRIPVLFGFGPSRRNFDRIARVADGWTVNPTDLGTFTDSVALLRNTFEAHQRDPESARVQVSAAPVRRDNGSVDLSATADKARDWFARGASVVVLRPAVFDCAAEELPELLDWMTSIKEAMEIGVNVLGLEALFDGKVRPVLDFAAGADSAGIDLICTGDHLGFNADAHAQRVVEHNFLFPLDHPWYEPISFLSSIAAVTERARLGVSVLIATVRPAALLAKQVATLDSLSEGRTVMGFGVGWQEAEYTATNMPFDARFGRMEETVAACRELWTNAPATFKGRDFAFENYHSLPLPIQPRIPVLFGFGPSRRNFDRIARVADGWTVNPTDLGTFTDSVALLRNTFEAHQRDPESARVQVSAAPVRRDNGSVDLSATADKARDWFARGASVVVLRPAVFDCAAEELPELLDWMTSIKEA

Solvent-accessible surface area (backbone atoms only — not comparable to full-atom values): 30520 Å² total; per-residue (Å²): 117,41,40,25,38,29,58,55,64,39,24,64,62,51,85,62,37,58,55,65,48,43,56,52,48,29,48,37,29,75,59,58,35,44,31,43,28,30,42,58,51,71,50,39,34,56,67,62,47,54,49,40,32,72,75,65,63,52,84,70,60,83,82,53,63,35,51,35,45,65,36,52,48,20,22,41,26,63,53,43,82,68,36,27,40,37,30,69,35,32,50,51,61,57,44,41,41,49,56,49,36,36,44,53,25,34,40,12,46,52,40,70,46,30,48,36,41,23,30,28,71,73,87,62,58,61,51,18,39,32,31,56,30,71,66,70,68,38,69,61,47,42,55,52,35,50,53,51,25,51,40,42,44,71,32,73,65,17,68,50,78,58,95,72,32,34,42,57,52,23,29,38,32,53,57,34,67,39,89,68,70,49,32,24,36,51,58,74,88,44,72,68,52,38,49,52,30,53,71,73,41,41,25,39,35,47,50,68,86,50,56,88,49,37,56,63,42,47,50,51,43,28,52,42,21,42,74,68,74,38,66,39,87,63,52,40,27,36,35,54,49,76,76,34,60,44,97,86,64,48,69,30,65,67,58,27,44,52,49,52,52,47,44,38,76,54,58,38,47,29,44,28,36,46,64,63,74,58,85,65,55,63,89,44,46,66,60,51,44,52,52,55,42,50,55,55,79,104,113,40,40,26,38,31,58,56,64,39,25,63,60,51,86,62,38,57,54,65,48,44,57,51,47,28,49,37,29,74,60,57,35,43,31,44,28,30,42,58,52,71,49,39,33,56,70,59,47,53,50,39,32,73,76,66,62,50,84,71,59,83,83,52,62,38,51,36,46,64,36,52,47,20,23,42,25,62,53,42,84,68,36,26,40,36,31,70,34,30,50,51,61,56,44,41,40,48,55,48,35,37,44,52,24,35,40,11,46,52,39,71,46,29,45,36,40,24,32,27,70,73,86,61,58,60,51,18,39,32,31,56,30,72,66,69,68,38,69,62,46,43,53,52,36,50,52,51,25,53,40,44,44,72,32,72,65,18,69,48,80,57,97,72,31,35,42,55,54,24,30,36,33,55,57,33,67,39,90,68,67,48,33,24,37,51,59,72,90,42,71,68,52,35,48,52,29,53,72,74,40,40,24,38,34,46,49,69,88,49,56,87,49,36,56,63,44,46,52,51,44,27,50,40,20,42,76,68,75,38,66,38,86,64,53,39,27,36,36,56,49,76,76,35,62,44,96,86,64,47,69,32,65,68,59,28,44,50,48,50,51,48,43,39,76,53,58,38,47,28,44,28,36,44,65,63,72,59,84,67,55,63,88,45,45,66,60,50,44,52,51,56,42,50,55,54,80,107

pLDDT: mean 97.45, std 2.81, range [69.19, 99.0]